Protein AF-A0A818W6X9-F1 (afdb_monomer_lite)

Structure (mmCIF, N/CA/C/O backbone):
data_AF-A0A818W6X9-F1
#
_entry.id   AF-A0A818W6X9-F1
#
loop_
_atom_site.group_PDB
_atom_site.id
_atom_site.type_symbol
_atom_site.label_atom_id
_atom_site.label_alt_id
_atom_site.label_comp_id
_atom_site.label_asym_id
_atom_site.label_entity_id
_atom_site.label_seq_id
_atom_site.pdbx_PDB_ins_code
_atom_site.Cartn_x
_atom_site.Cartn_y
_atom_site.Cartn_z
_atom_site.occupancy
_atom_site.B_iso_or_equiv
_atom_site.auth_seq_id
_atom_site.auth_comp_id
_atom_site.auth_asym_id
_atom_site.auth_atom_id
_atom_site.pdbx_PDB_model_num
ATOM 1 N N . MET A 1 1 ? -17.901 1.855 46.482 1.00 39.12 1 MET A N 1
ATOM 2 C CA . MET A 1 1 ? -17.632 0.401 46.384 1.00 39.12 1 MET A CA 1
ATOM 3 C C . MET A 1 1 ? -18.859 -0.483 46.057 1.00 39.12 1 MET A C 1
ATOM 5 O O . MET A 1 1 ? -18.809 -1.660 46.342 1.00 39.12 1 MET A O 1
ATOM 9 N N . LYS A 1 2 ? -19.968 0.002 45.449 1.00 48.69 2 LYS A N 1
ATOM 10 C CA . LYS A 1 2 ? -21.153 -0.858 45.137 1.00 48.69 2 LYS A CA 1
ATOM 11 C C . LYS A 1 2 ? -21.588 -0.908 43.660 1.00 48.69 2 LYS A C 1
ATOM 13 O O . LYS A 1 2 ? -22.408 -1.749 43.299 1.00 48.69 2 LYS A O 1
ATOM 18 N N . SER A 1 3 ? -21.074 -0.014 42.812 1.00 54.41 3 SER A N 1
ATOM 19 C CA . SER A 1 3 ? -21.398 0.033 41.374 1.00 54.41 3 SER A CA 1
ATOM 20 C C . SER A 1 3 ? -20.314 -0.594 40.495 1.00 54.41 3 SER A C 1
ATOM 22 O O . SER A 1 3 ? -20.615 -1.023 39.389 1.00 54.41 3 SER A O 1
ATOM 24 N N . TYR A 1 4 ? -19.071 -0.637 40.978 1.00 57.41 4 TYR A N 1
ATOM 25 C CA . TYR A 1 4 ? -17.902 -1.005 40.182 1.00 57.41 4 TYR A CA 1
ATOM 26 C C . TYR A 1 4 ? -17.749 -2.526 40.044 1.00 57.41 4 TYR A C 1
ATOM 28 O O . TYR A 1 4 ? -17.703 -3.035 38.931 1.00 57.41 4 TYR A O 1
ATOM 36 N N . ASP A 1 5 ? -17.903 -3.258 41.151 1.00 62.09 5 ASP A N 1
ATOM 37 C CA . ASP A 1 5 ? -17.936 -4.728 41.165 1.00 62.09 5 ASP A CA 1
ATOM 38 C C . ASP A 1 5 ? -19.044 -5.301 40.262 1.00 62.09 5 ASP A C 1
ATOM 40 O O . ASP A 1 5 ? -18.932 -6.402 39.722 1.00 62.09 5 ASP A O 1
ATOM 44 N N . LYS A 1 6 ? -20.132 -4.540 40.065 1.00 74.25 6 LYS A N 1
ATOM 45 C CA . LYS A 1 6 ? -21.217 -4.912 39.148 1.00 74.25 6 LYS A CA 1
ATOM 46 C C . LYS A 1 6 ? -20.807 -4.784 37.683 1.00 74.25 6 LYS A C 1
ATOM 48 O O . LYS A 1 6 ? -21.249 -5.603 36.886 1.00 74.25 6 LYS A O 1
ATOM 53 N N . VAL A 1 7 ? -19.980 -3.795 37.336 1.00 76.81 7 VAL A N 1
ATOM 54 C CA . VAL A 1 7 ? -19.421 -3.647 35.984 1.00 76.81 7 VAL A CA 1
ATOM 55 C C . VAL A 1 7 ? -18.454 -4.788 35.711 1.00 76.81 7 VAL A C 1
ATOM 57 O O . VAL A 1 7 ? -18.577 -5.433 34.680 1.00 76.81 7 VAL A O 1
ATOM 60 N N . ASP A 1 8 ? -17.560 -5.109 36.644 1.00 77.19 8 ASP A N 1
ATOM 61 C CA . ASP A 1 8 ? -16.602 -6.205 36.460 1.00 77.19 8 ASP A CA 1
ATOM 62 C C . ASP A 1 8 ? -17.308 -7.565 36.346 1.00 77.19 8 ASP A C 1
ATOM 64 O O . ASP A 1 8 ? -16.989 -8.373 35.471 1.00 77.19 8 ASP A O 1
ATOM 68 N N . SER A 1 9 ? -18.336 -7.789 37.171 1.00 80.19 9 SER A N 1
ATOM 69 C CA . SER A 1 9 ? -19.204 -8.965 37.070 1.00 80.19 9 SER A CA 1
ATOM 70 C C . SER A 1 9 ? -19.953 -9.010 35.732 1.00 80.19 9 SER A C 1
ATOM 72 O O . SER A 1 9 ? -19.981 -10.057 35.086 1.00 80.19 9 SER A O 1
ATOM 74 N N . PHE A 1 10 ? -20.495 -7.877 35.270 1.00 81.12 10 PHE A N 1
ATOM 75 C CA . PHE A 1 10 ? -21.143 -7.767 33.961 1.00 81.12 10 PHE A CA 1
ATOM 76 C C . PHE A 1 10 ? -20.173 -8.077 32.818 1.00 81.12 10 PHE A C 1
ATOM 78 O O . PHE A 1 10 ? -20.484 -8.923 31.985 1.00 81.12 10 PHE A O 1
ATOM 85 N N . LEU A 1 11 ? -18.991 -7.453 32.799 1.00 80.44 11 LEU A N 1
ATOM 86 C CA . LEU A 1 11 ? -17.965 -7.682 31.782 1.00 80.44 11 LEU A CA 1
ATOM 87 C C . LEU A 1 11 ? -17.589 -9.162 31.730 1.00 80.44 11 LEU A C 1
ATOM 89 O O . LEU A 1 11 ? -17.567 -9.750 30.655 1.00 80.44 11 LEU A O 1
ATOM 93 N N . LYS A 1 12 ? -17.368 -9.794 32.888 1.00 80.62 12 LYS A N 1
ATOM 94 C CA . LYS A 1 12 ? -17.033 -11.220 32.963 1.00 80.62 12 LYS A CA 1
ATOM 95 C C . LYS A 1 12 ? -18.163 -12.107 32.433 1.00 80.62 12 LYS A C 1
ATOM 97 O O . LYS A 1 12 ? -17.916 -12.982 31.608 1.00 80.62 12 LYS A O 1
ATOM 102 N N . GLN A 1 13 ? -19.398 -11.883 32.882 1.00 79.56 13 GLN A N 1
ATOM 103 C CA . GLN A 1 13 ? -20.557 -12.676 32.456 1.00 79.56 13 GLN A CA 1
ATOM 104 C C . GLN A 1 13 ? -20.852 -12.510 30.965 1.00 79.56 13 GLN A C 1
ATOM 106 O O . GLN A 1 13 ? -21.152 -13.489 30.282 1.00 79.56 13 GLN A O 1
ATOM 111 N N . PHE A 1 14 ? -20.752 -11.284 30.455 1.00 77.38 14 PHE A N 1
ATOM 112 C CA . PHE A 1 14 ? -20.998 -10.988 29.053 1.00 77.38 14 PHE A CA 1
ATOM 113 C C . PHE A 1 14 ? -19.894 -11.571 28.169 1.00 77.38 14 PHE A C 1
ATOM 115 O O . PHE A 1 14 ? -20.207 -12.235 27.185 1.00 77.38 14 PHE A O 1
ATOM 122 N N . SER A 1 15 ? -18.621 -11.428 28.550 1.00 73.94 15 SER A N 1
ATOM 123 C CA . SER A 1 15 ? -17.503 -12.055 27.836 1.00 73.94 15 SER A CA 1
ATOM 124 C C . SER A 1 15 ? -17.668 -13.572 27.737 1.00 73.94 15 SER A C 1
ATOM 126 O O . SER A 1 15 ? -17.552 -14.114 26.645 1.00 73.94 15 SER A O 1
ATOM 128 N N . ILE A 1 16 ? -18.048 -14.259 28.821 1.00 75.50 16 ILE A N 1
ATOM 129 C CA . ILE A 1 16 ? -18.355 -15.703 28.790 1.00 75.50 16 ILE A CA 1
ATOM 130 C C . ILE A 1 16 ? -19.529 -15.996 27.839 1.00 75.50 16 ILE A C 1
ATOM 132 O O . ILE A 1 16 ? -19.488 -16.918 27.024 1.00 75.50 16 ILE A O 1
ATOM 136 N N . ALA A 1 17 ? -20.599 -15.203 27.908 1.00 69.69 17 ALA A N 1
ATOM 137 C CA . ALA A 1 17 ? -21.793 -15.426 27.096 1.00 69.69 17 ALA A CA 1
ATOM 138 C C . ALA A 1 17 ? -21.578 -15.178 25.592 1.00 69.69 17 ALA A C 1
ATOM 140 O O . ALA A 1 17 ? -22.279 -15.785 24.777 1.00 69.69 17 ALA A O 1
ATOM 141 N N . VAL A 1 18 ? -20.653 -14.288 25.230 1.00 67.88 18 VAL A N 1
ATOM 142 C CA . VAL A 1 18 ? -20.421 -13.845 23.849 1.00 67.88 18 VAL A CA 1
ATOM 143 C C . VAL A 1 18 ? -19.200 -14.510 23.224 1.00 67.88 18 VAL A C 1
ATOM 145 O O . VAL A 1 18 ? -19.311 -15.029 22.115 1.00 67.88 18 VAL A O 1
ATOM 148 N N . LEU A 1 19 ? -18.071 -14.551 23.933 1.00 63.97 19 LEU A N 1
ATOM 149 C CA . LEU A 1 19 ? -16.805 -15.077 23.419 1.00 63.97 19 LEU A CA 1
ATOM 150 C C . LEU A 1 19 ? -16.720 -16.605 23.555 1.00 63.97 19 LEU A C 1
ATOM 152 O O . LEU A 1 19 ? -16.373 -17.278 22.590 1.00 63.97 19 LEU A O 1
ATOM 156 N N . GLU A 1 20 ? -17.099 -17.179 24.704 1.00 60.84 20 GLU A N 1
ATOM 157 C CA . GLU A 1 20 ? -16.930 -18.627 24.949 1.00 60.84 20 GLU A CA 1
ATOM 158 C C . GLU A 1 20 ? -18.062 -19.484 24.364 1.00 60.84 20 GLU A C 1
ATOM 160 O O . GLU A 1 20 ? -17.859 -20.651 24.043 1.00 60.84 20 GLU A O 1
ATOM 165 N N . ARG A 1 21 ? -19.267 -18.923 24.188 1.00 56.12 21 ARG A N 1
ATOM 166 C CA . ARG A 1 21 ? -20.426 -19.649 23.625 1.00 56.12 21 ARG A CA 1
ATOM 167 C C . ARG A 1 21 ? -20.610 -19.468 22.116 1.00 56.12 21 ARG A C 1
ATOM 169 O O . ARG A 1 21 ? -21.668 -19.819 21.595 1.00 56.12 21 ARG A O 1
ATOM 176 N N . SER A 1 22 ? -19.623 -18.882 21.431 1.00 53.12 22 SER A N 1
ATOM 177 C CA . SER A 1 22 ? -19.605 -18.673 19.972 1.00 53.12 22 SER A CA 1
ATOM 178 C C . SER A 1 22 ? -20.873 -18.010 19.411 1.00 53.12 22 SER A C 1
ATOM 180 O O . SER A 1 22 ? -21.261 -18.254 18.265 1.00 53.12 22 SER A O 1
ATOM 182 N N . ARG A 1 23 ? -21.554 -17.170 20.204 1.00 59.81 23 ARG A N 1
ATOM 183 C CA . ARG A 1 23 ? -22.729 -16.435 19.727 1.00 59.81 23 ARG A CA 1
ATOM 184 C C . ARG A 1 23 ? -22.252 -15.333 18.794 1.00 59.81 23 ARG A C 1
ATOM 186 O O . ARG A 1 23 ? -21.770 -14.295 19.238 1.00 59.81 23 ARG A O 1
ATOM 193 N N . ARG A 1 24 ? -22.401 -15.561 17.490 1.00 64.00 24 ARG A N 1
ATOM 194 C CA . ARG A 1 24 ? -22.111 -14.548 16.475 1.00 64.00 24 ARG A CA 1
ATOM 195 C C . ARG A 1 24 ? -23.101 -13.396 16.631 1.00 64.00 24 ARG A C 1
ATOM 197 O O . ARG A 1 24 ? -24.304 -13.571 16.447 1.00 64.00 24 ARG A O 1
ATOM 204 N N . PHE A 1 25 ? -22.600 -12.218 16.993 1.00 74.12 25 PHE A N 1
ATOM 205 C CA . PHE A 1 25 ? -23.380 -10.990 16.874 1.00 74.12 25 PHE A CA 1
ATOM 206 C C . PHE A 1 25 ? -23.455 -10.629 15.404 1.00 74.12 25 PHE A C 1
ATOM 208 O O . PHE A 1 25 ? -22.412 -10.445 14.787 1.00 74.12 25 PHE A O 1
ATOM 215 N N . SER A 1 26 ? -24.662 -10.516 14.856 1.00 81.44 26 SER A N 1
ATOM 216 C CA . SER A 1 26 ? -24.847 -9.956 13.522 1.00 81.44 26 SER A CA 1
ATOM 217 C C . SER A 1 26 ? -24.572 -8.451 13.530 1.00 81.44 26 SER A C 1
ATOM 219 O O . SER A 1 26 ? -24.674 -7.780 14.564 1.00 81.44 26 SER A O 1
ATOM 221 N N . ASN A 1 27 ? -24.278 -7.909 12.350 1.00 84.12 27 ASN A N 1
ATOM 222 C CA . ASN A 1 27 ? -24.231 -6.467 12.121 1.00 84.12 27 ASN A CA 1
ATOM 223 C C . ASN A 1 27 ? -25.523 -5.765 12.599 1.00 84.12 27 ASN A C 1
ATOM 225 O O . ASN A 1 27 ? -25.462 -4.702 13.212 1.00 84.12 27 ASN A O 1
ATOM 229 N N . GLU A 1 28 ? -26.687 -6.390 12.393 1.00 84.25 28 GLU A N 1
ATOM 230 C CA . GLU A 1 28 ? -27.994 -5.879 12.832 1.00 84.25 28 GLU A CA 1
ATOM 231 C C . GLU A 1 28 ? -28.084 -5.736 14.354 1.00 84.25 28 GLU A C 1
ATOM 233 O O . GLU A 1 28 ? -28.557 -4.712 14.844 1.00 84.25 28 GLU A O 1
ATOM 238 N N . ASN A 1 29 ? -27.578 -6.717 15.110 1.00 85.06 29 ASN A N 1
ATOM 239 C CA . ASN A 1 29 ? -27.574 -6.665 16.573 1.00 85.06 29 ASN A CA 1
ATOM 240 C C . ASN A 1 29 ? -26.701 -5.515 17.088 1.00 85.06 29 ASN A C 1
ATOM 242 O O . ASN A 1 29 ? -27.095 -4.805 18.014 1.00 85.06 29 ASN A O 1
ATOM 246 N N . LEU A 1 30 ? -25.528 -5.311 16.479 1.00 85.81 30 LEU A N 1
ATOM 247 C CA . LEU A 1 30 ? -24.639 -4.201 16.828 1.00 85.81 30 LEU A CA 1
ATOM 248 C C . LEU A 1 30 ? -25.255 -2.851 16.458 1.00 85.81 30 LEU A C 1
ATOM 250 O O . LEU A 1 30 ? -25.247 -1.922 17.264 1.00 85.81 30 LEU A O 1
ATOM 254 N N . ASN A 1 31 ? -25.858 -2.746 15.276 1.00 86.06 31 ASN A N 1
ATOM 255 C CA . ASN A 1 31 ? -26.578 -1.545 14.876 1.00 86.06 31 ASN A CA 1
ATOM 256 C C . ASN A 1 31 ? -27.738 -1.237 15.825 1.00 86.06 31 ASN A C 1
ATOM 258 O O . ASN A 1 31 ? -27.877 -0.096 16.262 1.00 86.06 31 ASN A O 1
ATOM 262 N N . LEU A 1 32 ? -28.530 -2.240 16.208 1.00 87.81 32 LEU A N 1
ATOM 263 C CA . LEU A 1 32 ? -29.614 -2.076 17.172 1.00 87.81 32 LEU A CA 1
ATOM 264 C C . LEU A 1 32 ? -29.095 -1.630 18.544 1.00 87.81 32 LEU A C 1
ATOM 266 O O . LEU A 1 32 ? -29.716 -0.772 19.17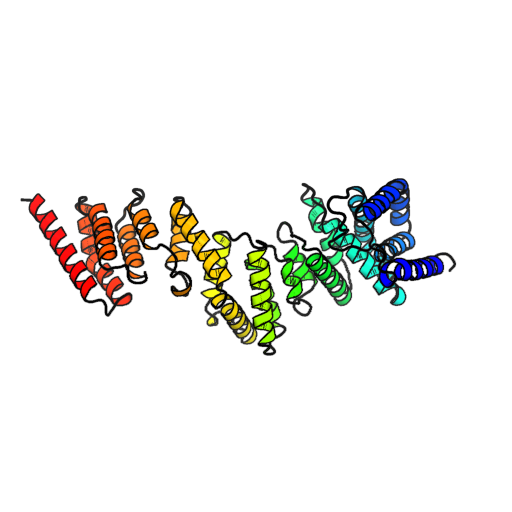6 1.00 87.81 32 LEU A O 1
ATOM 270 N N . PHE A 1 33 ? -27.956 -2.164 18.991 1.00 88.31 33 PHE A N 1
ATOM 271 C CA . PHE A 1 33 ? -27.294 -1.724 20.217 1.00 88.31 33 PHE A CA 1
ATOM 272 C C . PHE A 1 33 ? -26.986 -0.220 20.167 1.00 88.31 33 PHE A C 1
ATOM 274 O O . PHE A 1 33 ? -27.487 0.528 21.007 1.00 88.31 33 PHE A O 1
ATOM 281 N N . PHE A 1 34 ? -26.273 0.256 19.141 1.00 89.56 34 PHE A N 1
ATOM 282 C CA . PHE A 1 34 ? -25.932 1.680 19.033 1.00 89.56 34 PHE A CA 1
ATOM 283 C C . PHE A 1 34 ? -27.158 2.577 18.803 1.00 89.56 34 PHE A C 1
ATOM 285 O O . PHE A 1 34 ? -27.254 3.655 19.388 1.00 89.56 34 PHE A O 1
ATOM 292 N N . GLN A 1 35 ? -28.151 2.127 18.032 1.00 88.94 35 GLN A N 1
ATOM 293 C CA . GLN A 1 35 ? -29.426 2.844 17.888 1.00 88.94 35 GLN A CA 1
ATOM 294 C C . GLN A 1 35 ? -30.184 2.939 19.217 1.00 88.94 35 GLN A C 1
ATOM 296 O O . GLN A 1 35 ? -30.843 3.940 19.495 1.00 88.94 35 GLN A O 1
ATOM 301 N N . THR A 1 36 ? -30.073 1.928 20.076 1.00 88.25 36 THR A N 1
ATOM 302 C CA . THR A 1 36 ? -30.649 1.976 21.422 1.00 88.25 36 THR A CA 1
ATOM 303 C C . THR A 1 36 ? -29.887 2.962 22.303 1.00 88.25 36 THR A C 1
ATOM 305 O O . THR A 1 36 ? -30.520 3.772 22.983 1.00 88.25 36 THR A O 1
ATOM 308 N N . CYS A 1 37 ? -28.551 2.973 22.236 1.00 87.81 37 CYS A N 1
ATOM 309 C CA . CYS A 1 37 ? -27.722 3.965 22.923 1.00 87.81 37 CYS A CA 1
ATOM 310 C C . CYS A 1 37 ? -28.088 5.402 22.524 1.00 87.81 37 CYS A C 1
ATOM 312 O O . CYS A 1 37 ? -28.047 6.283 23.382 1.00 87.81 37 CYS A O 1
ATOM 314 N N . ARG A 1 38 ? -28.526 5.635 21.276 1.00 87.81 38 ARG A N 1
ATOM 315 C CA . ARG A 1 38 ? -28.945 6.956 20.769 1.00 87.81 38 ARG A CA 1
ATOM 316 C C . ARG A 1 38 ? -29.992 7.646 21.632 1.00 87.81 38 ARG A C 1
ATOM 318 O O . ARG A 1 38 ? -29.922 8.857 21.824 1.00 87.81 38 ARG A O 1
ATOM 325 N N . LYS A 1 39 ? -30.915 6.879 22.219 1.00 89.19 39 LYS A N 1
ATOM 326 C CA . LYS A 1 39 ? -31.942 7.400 23.139 1.00 89.19 39 LYS A CA 1
ATOM 327 C C . LYS A 1 39 ? -31.343 8.055 24.388 1.00 89.19 39 LYS A C 1
ATOM 329 O O . LYS A 1 39 ? -32.002 8.867 25.026 1.00 89.19 39 LYS A O 1
ATOM 334 N N . TYR A 1 40 ? -30.100 7.713 24.719 1.00 87.94 40 TYR A N 1
ATOM 335 C CA . TYR A 1 40 ? -29.399 8.146 25.919 1.00 87.94 40 TYR A CA 1
ATOM 336 C C . TYR A 1 40 ? -28.226 9.087 25.629 1.00 87.94 40 TYR A C 1
ATOM 338 O O . TYR A 1 40 ? -27.523 9.441 26.568 1.00 87.94 40 TYR A O 1
ATOM 346 N N . TYR A 1 41 ? -27.993 9.523 24.384 1.00 88.56 41 TYR A N 1
ATOM 347 C CA . TYR A 1 41 ? -26.802 10.316 24.036 1.00 88.56 41 TYR A CA 1
ATOM 348 C C . TYR A 1 41 ? -26.663 11.606 24.837 1.00 88.56 41 TYR A C 1
ATOM 350 O O . TYR A 1 41 ? -25.592 11.838 25.383 1.00 88.56 41 TYR A O 1
ATOM 358 N N . ASN A 1 42 ? -27.738 12.377 25.015 1.00 87.38 42 ASN A N 1
ATOM 359 C CA . ASN A 1 42 ? -27.688 13.593 25.836 1.00 87.38 42 ASN A CA 1
ATOM 360 C C . ASN A 1 42 ? -27.283 13.282 27.286 1.00 87.38 42 ASN A C 1
ATOM 362 O O . ASN A 1 42 ? -26.478 13.991 27.884 1.00 87.38 42 ASN A O 1
ATOM 366 N N . THR A 1 43 ? -27.818 12.196 27.851 1.00 88.19 43 THR A N 1
ATOM 367 C CA . THR A 1 43 ? -27.473 11.752 29.206 1.00 88.19 43 THR A CA 1
ATOM 368 C C . THR A 1 43 ? -26.034 11.254 29.278 1.00 88.19 43 THR A C 1
ATOM 370 O O . THR A 1 43 ? -25.326 11.601 30.219 1.00 88.19 43 THR A O 1
ATOM 373 N N . ILE A 1 44 ? -25.595 10.467 28.292 1.00 86.12 44 ILE A N 1
ATOM 374 C CA . ILE A 1 44 ? -24.225 9.960 28.188 1.00 86.12 44 ILE A CA 1
ATOM 375 C C . ILE A 1 44 ? -23.262 11.138 28.117 1.00 86.12 44 ILE A C 1
ATOM 377 O O . ILE A 1 44 ? -22.388 11.230 28.969 1.00 86.12 44 ILE A O 1
ATOM 381 N N . GLU A 1 45 ? -23.468 12.067 27.183 1.00 87.69 45 GLU A N 1
ATOM 382 C CA . GLU A 1 45 ? -22.623 13.244 26.979 1.00 87.69 45 GLU A CA 1
ATOM 383 C C . GLU A 1 45 ? -22.509 14.090 28.253 1.00 87.69 45 GLU A C 1
ATOM 385 O O . GLU A 1 45 ? -21.404 14.410 28.688 1.00 87.69 45 GLU A O 1
ATOM 390 N N . GLN A 1 46 ? -23.631 14.402 28.910 1.00 89.69 46 GLN A N 1
ATOM 391 C CA . GLN A 1 46 ? -23.615 15.139 30.177 1.00 89.69 46 GLN A CA 1
ATOM 392 C C . GLN A 1 46 ? -22.859 14.381 31.275 1.00 89.69 46 GLN A C 1
ATOM 394 O O . GLN A 1 46 ? -22.066 14.979 32.003 1.00 89.69 46 GLN A O 1
ATOM 399 N N . LYS A 1 47 ? -23.074 13.064 31.393 1.00 87.88 47 LYS A N 1
ATOM 400 C CA . LYS A 1 47 ? -22.440 12.246 32.432 1.00 87.88 47 LYS A CA 1
ATOM 401 C C . LYS A 1 47 ? -20.944 12.083 32.213 1.00 87.88 47 LYS A C 1
ATOM 403 O O . LYS A 1 47 ? -20.200 12.297 33.163 1.00 87.88 47 LYS A O 1
ATOM 408 N N . VAL A 1 48 ? -20.480 11.789 30.999 1.00 87.00 48 VAL A N 1
ATOM 409 C CA . VAL A 1 48 ? -19.036 11.656 30.729 1.00 87.00 48 VAL A CA 1
ATOM 410 C C . VAL A 1 48 ? -18.301 12.997 30.877 1.00 87.00 48 VAL A C 1
ATOM 412 O O . VAL A 1 48 ? -17.160 13.044 31.350 1.00 87.00 48 VAL A O 1
ATOM 415 N N . LYS A 1 49 ? -18.971 14.122 30.580 1.00 87.44 49 LYS A N 1
ATOM 416 C CA . LYS A 1 49 ? -18.434 15.471 30.830 1.00 87.44 49 LYS A CA 1
ATOM 417 C C . LYS A 1 49 ? -18.338 15.826 32.310 1.00 87.44 49 LYS A C 1
ATOM 419 O O . LYS A 1 49 ? -17.471 16.614 32.673 1.00 87.44 49 LYS A O 1
ATOM 424 N N . GLN A 1 50 ? -19.158 15.248 33.178 1.00 87.25 50 GLN A N 1
ATOM 425 C CA . GLN A 1 50 ? -19.155 15.565 34.612 1.00 87.25 50 GLN A CA 1
ATOM 426 C C . GLN A 1 50 ? -18.374 14.550 35.454 1.00 87.25 50 GLN A C 1
ATOM 428 O O . GLN A 1 50 ? -17.798 14.923 36.470 1.00 87.25 50 GLN A O 1
ATOM 433 N N . ASP A 1 51 ? -18.316 13.288 35.026 1.00 88.75 51 ASP A N 1
ATOM 434 C CA . ASP A 1 51 ? -17.811 12.174 35.826 1.00 88.75 51 ASP A CA 1
ATOM 435 C C . ASP A 1 51 ? -16.784 11.333 35.047 1.00 88.75 51 ASP A C 1
ATOM 437 O O . ASP A 1 51 ? -17.106 10.647 34.072 1.00 88.75 51 ASP A O 1
ATOM 441 N N . LEU A 1 52 ? -15.527 11.371 35.506 1.00 88.25 52 LEU A N 1
ATOM 442 C CA . LEU A 1 52 ? -14.430 10.565 34.959 1.00 88.25 52 LEU A CA 1
ATOM 443 C C . LEU A 1 52 ? -14.692 9.062 35.108 1.00 88.25 52 LEU A C 1
ATOM 445 O O . LEU A 1 52 ? -14.328 8.285 34.227 1.00 88.25 52 LEU A O 1
ATOM 449 N N . LEU A 1 53 ? -15.352 8.638 36.189 1.00 88.38 53 LEU A N 1
ATOM 450 C CA . LEU A 1 53 ? -15.666 7.233 36.425 1.00 88.38 53 LEU A CA 1
ATOM 451 C C . LEU A 1 53 ? -16.683 6.721 35.403 1.00 88.38 53 LEU A C 1
ATOM 453 O O . LEU A 1 53 ? -16.563 5.588 34.932 1.00 88.38 53 LEU A O 1
ATOM 457 N N . ALA A 1 54 ? -17.657 7.557 35.033 1.00 88.69 54 ALA A N 1
ATOM 45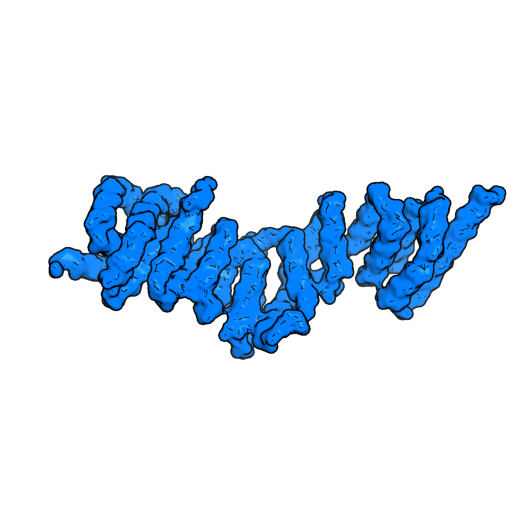8 C CA . ALA A 1 54 ? -18.626 7.240 33.992 1.00 88.69 54 ALA A CA 1
ATOM 459 C C . ALA A 1 54 ? -17.941 7.080 32.628 1.00 88.69 54 ALA A C 1
ATOM 461 O O . ALA A 1 54 ? -18.192 6.092 31.939 1.00 88.69 54 ALA A O 1
ATOM 462 N N . LEU A 1 55 ? -17.029 7.995 32.273 1.00 92.00 55 LEU A N 1
ATOM 463 C CA . LEU A 1 55 ? -16.227 7.895 31.049 1.00 92.00 55 LEU A CA 1
ATOM 464 C C . LEU A 1 55 ? -15.376 6.614 31.034 1.00 92.00 55 LEU A C 1
ATOM 466 O O . LEU A 1 55 ? -15.447 5.844 30.078 1.00 92.00 55 LEU A O 1
ATOM 470 N N . LYS A 1 56 ? -14.640 6.344 32.121 1.00 92.00 56 LYS A N 1
ATOM 471 C CA . LYS A 1 56 ? -13.823 5.132 32.284 1.00 92.00 56 LYS A CA 1
ATOM 472 C C . LYS A 1 56 ? -14.656 3.862 32.124 1.00 92.00 56 LYS A C 1
ATOM 474 O O . LYS A 1 56 ? -14.289 2.963 31.375 1.00 92.00 56 LYS A O 1
ATOM 479 N N . THR A 1 57 ? -15.799 3.804 32.803 1.00 89.56 57 THR A N 1
ATOM 480 C CA . THR A 1 57 ? -16.721 2.662 32.749 1.00 89.56 57 THR A CA 1
ATOM 481 C C . THR A 1 57 ? -17.245 2.444 31.336 1.00 89.56 57 THR A C 1
ATOM 483 O O . THR A 1 57 ? -17.273 1.311 30.863 1.00 89.56 57 THR A O 1
ATOM 486 N N . LEU A 1 58 ? -17.628 3.520 30.646 1.00 90.88 58 LEU A N 1
ATOM 487 C CA . LEU A 1 58 ? -18.171 3.436 29.297 1.00 90.88 58 LEU A CA 1
ATOM 488 C C . LEU A 1 58 ? -17.136 2.902 28.305 1.00 90.88 58 LEU A C 1
ATOM 490 O O . LEU A 1 58 ? -17.465 2.013 27.526 1.00 90.88 58 LEU A O 1
ATOM 494 N N . ILE A 1 59 ? -15.886 3.370 28.391 1.00 94.12 59 ILE A N 1
ATOM 495 C CA . ILE A 1 59 ? -14.777 2.837 27.588 1.00 94.12 59 ILE A CA 1
ATOM 496 C C . ILE A 1 59 ? -14.597 1.345 27.881 1.00 94.12 59 ILE A C 1
ATOM 498 O O . ILE A 1 59 ? -14.640 0.540 26.959 1.00 94.12 59 ILE A O 1
ATOM 502 N N . ARG A 1 60 ? -14.499 0.942 29.154 1.00 92.69 60 ARG A N 1
ATOM 503 C CA . ARG A 1 60 ? -14.318 -0.471 29.540 1.00 92.69 60 ARG A CA 1
ATOM 504 C C . ARG A 1 60 ? -15.452 -1.382 29.056 1.00 92.69 60 ARG A C 1
ATOM 506 O O . ARG A 1 60 ? -15.196 -2.522 28.681 1.00 92.69 60 ARG A O 1
ATOM 513 N N . VAL A 1 61 ? -16.695 -0.897 29.036 1.00 89.62 61 VAL A N 1
ATOM 514 C CA . VAL A 1 61 ? -17.853 -1.641 28.506 1.00 89.62 61 VAL A CA 1
ATOM 515 C C . VAL A 1 61 ? -17.743 -1.880 27.002 1.00 89.62 61 VAL A C 1
ATOM 517 O O . VAL A 1 61 ? -18.207 -2.910 26.523 1.00 89.62 61 VAL A O 1
ATOM 520 N N . MET A 1 62 ? -17.061 -1.018 26.249 1.00 90.62 62 MET A N 1
ATOM 521 C CA . MET A 1 62 ? -16.888 -1.235 24.810 1.00 90.62 62 MET A CA 1
ATOM 522 C C . MET A 1 62 ? -16.062 -2.471 24.465 1.00 90.62 62 MET A C 1
ATOM 524 O O . MET A 1 62 ? -16.245 -3.014 23.379 1.00 90.62 62 MET A O 1
ATOM 528 N N . ARG A 1 63 ? -15.242 -2.985 25.392 1.00 88.31 63 ARG A N 1
ATOM 529 C CA . ARG A 1 63 ? -14.530 -4.261 25.215 1.00 88.31 63 ARG A CA 1
ATOM 530 C C . ARG A 1 63 ? -15.462 -5.399 24.811 1.00 88.31 63 ARG A C 1
ATOM 532 O O . ARG A 1 63 ? -15.069 -6.279 24.056 1.00 88.31 63 ARG A O 1
ATOM 539 N N . VAL A 1 64 ? -16.675 -5.424 25.361 1.00 84.44 64 VAL A N 1
ATOM 540 C CA . VAL A 1 64 ? -17.585 -6.550 25.148 1.00 84.44 64 VAL A CA 1
ATOM 541 C C . VAL A 1 64 ? -18.365 -6.455 23.838 1.00 84.44 64 VAL A C 1
ATOM 543 O O . VAL A 1 64 ? -19.209 -7.305 23.575 1.00 84.44 64 VAL A O 1
ATOM 546 N N . VAL A 1 65 ? -18.105 -5.439 23.014 1.00 83.94 65 VAL A N 1
ATOM 547 C CA . VAL A 1 65 ? -18.712 -5.289 21.691 1.00 83.94 65 VAL A CA 1
ATOM 548 C C . VAL A 1 65 ? -17.862 -6.068 20.681 1.00 83.94 65 VAL A C 1
ATOM 550 O O . VAL A 1 65 ? -16.783 -5.601 20.317 1.00 83.94 65 VAL A O 1
ATOM 553 N N . PRO A 1 66 ? -18.303 -7.254 20.218 1.00 77.69 66 PRO A N 1
ATOM 554 C CA . PRO A 1 66 ? -17.503 -8.058 19.303 1.00 77.69 66 PRO A CA 1
ATOM 555 C C . PRO A 1 66 ? -17.485 -7.394 17.927 1.00 77.69 66 PRO A C 1
ATOM 557 O O . PRO A 1 66 ? -18.525 -7.332 17.278 1.00 77.69 66 PRO A O 1
ATOM 560 N N . ILE A 1 67 ? -16.325 -6.932 17.463 1.00 84.44 67 ILE A N 1
ATOM 561 C CA . ILE A 1 67 ? -16.149 -6.432 16.095 1.00 84.44 67 ILE A CA 1
ATOM 562 C C . ILE A 1 67 ? -15.245 -7.396 15.328 1.00 84.44 67 ILE A C 1
ATOM 564 O O . ILE A 1 67 ? -14.135 -7.695 15.755 1.00 84.44 67 ILE A O 1
ATOM 568 N N . ASN A 1 68 ? -15.736 -7.887 14.194 1.00 86.19 68 ASN A N 1
ATOM 569 C CA . ASN A 1 68 ? -15.018 -8.723 13.238 1.00 86.19 68 ASN A CA 1
ATOM 570 C C . ASN A 1 68 ? -15.503 -8.421 11.805 1.00 86.19 68 ASN A C 1
ATOM 572 O O . ASN A 1 68 ? -16.396 -7.598 11.600 1.00 86.19 68 ASN A O 1
ATOM 576 N N . GLN A 1 69 ? -14.928 -9.090 10.800 1.00 83.75 69 GLN A N 1
ATOM 577 C CA . GLN A 1 69 ? -15.297 -8.868 9.395 1.00 83.75 69 GLN A CA 1
ATOM 578 C C . GLN A 1 69 ? -16.789 -9.131 9.106 1.00 83.75 69 GLN A C 1
ATOM 580 O O . GLN A 1 69 ? -17.363 -8.459 8.254 1.00 83.75 69 GLN A O 1
ATOM 585 N N . GLU A 1 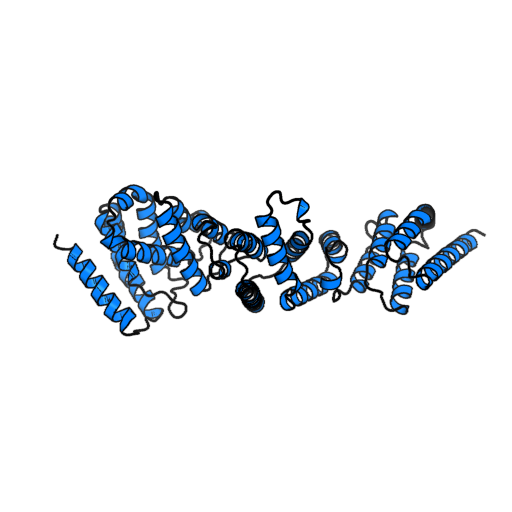70 ? -17.422 -10.090 9.792 1.00 82.12 70 GLU A N 1
ATOM 586 C CA . GLU A 1 70 ? -18.812 -10.500 9.534 1.00 82.12 70 GLU A CA 1
ATOM 587 C C . GLU A 1 70 ? -19.836 -9.503 10.091 1.00 82.12 70 GLU A C 1
ATOM 589 O O . GLU A 1 70 ? -20.949 -9.396 9.574 1.00 82.12 70 GLU A O 1
ATOM 594 N N . ASN A 1 71 ? -19.486 -8.789 11.161 1.00 83.25 71 ASN A N 1
ATOM 595 C CA . ASN A 1 71 ? -20.429 -7.944 11.885 1.00 83.25 71 ASN A CA 1
ATOM 596 C C . ASN A 1 71 ? -20.042 -6.469 11.946 1.00 83.25 71 ASN A C 1
ATOM 598 O O . ASN A 1 71 ? -20.809 -5.670 12.485 1.00 83.25 71 ASN A O 1
ATOM 602 N N . MET A 1 72 ? -18.908 -6.099 11.349 1.00 81.19 72 MET A N 1
ATOM 603 C CA . MET A 1 72 ? -18.437 -4.726 11.279 1.00 81.19 72 MET A CA 1
ATOM 604 C C . MET A 1 72 ? -19.559 -3.763 10.878 1.00 81.19 72 MET A C 1
ATOM 606 O O . MET A 1 72 ? -20.160 -3.867 9.808 1.00 81.19 72 MET A O 1
ATOM 610 N N . ILE A 1 73 ? -19.799 -2.775 11.729 1.00 76.38 73 ILE A N 1
ATOM 611 C CA . ILE A 1 73 ? -20.812 -1.721 11.587 1.00 76.38 73 ILE A CA 1
ATOM 612 C C . ILE A 1 73 ? -20.319 -0.566 10.708 1.00 76.38 73 ILE A C 1
ATOM 614 O O . ILE A 1 73 ? -20.249 0.594 11.120 1.00 76.38 73 ILE A O 1
ATOM 618 N N . VAL A 1 74 ? -19.987 -0.890 9.459 1.00 70.94 74 VAL A N 1
ATOM 619 C CA . VAL A 1 74 ? -19.604 0.104 8.452 1.00 70.94 74 VAL A CA 1
ATOM 620 C C . VAL A 1 74 ? -20.762 1.088 8.247 1.00 70.94 74 VAL A C 1
ATOM 622 O O . VAL A 1 74 ? -21.895 0.675 8.009 1.00 70.94 74 VAL A O 1
ATOM 625 N N . ARG A 1 75 ? -20.478 2.395 8.323 1.00 73.62 75 ARG A N 1
ATOM 626 C CA . ARG A 1 75 ? -21.451 3.492 8.123 1.00 73.62 75 ARG A CA 1
ATOM 627 C C . ARG A 1 75 ? -22.604 3.559 9.141 1.00 73.62 75 ARG A C 1
ATOM 629 O O . ARG A 1 75 ? -23.630 4.178 8.862 1.00 73.62 75 ARG A O 1
ATOM 636 N N . SER A 1 76 ? -22.438 3.018 10.344 1.00 85.69 76 SER A N 1
ATOM 637 C CA . SER A 1 76 ? -23.404 3.254 11.423 1.00 85.69 76 SER A CA 1
ATOM 638 C C . SER A 1 76 ? -23.230 4.650 12.037 1.00 85.69 76 SER A C 1
ATOM 640 O O . SER A 1 76 ? -22.376 4.848 12.900 1.00 85.69 76 SER A O 1
ATOM 642 N N . GLU A 1 77 ? -24.062 5.618 11.629 1.00 86.38 77 GLU A N 1
ATOM 643 C CA . GLU A 1 77 ? -24.080 6.977 12.211 1.00 86.38 77 GLU A CA 1
ATOM 644 C C . GLU A 1 77 ? -24.186 6.945 13.736 1.00 86.38 77 GLU A C 1
ATOM 646 O O . GLU A 1 77 ? -23.494 7.682 14.434 1.00 86.38 77 GLU A O 1
ATOM 651 N N . ALA A 1 78 ? -25.043 6.065 14.261 1.00 88.75 78 ALA A N 1
ATOM 652 C CA . ALA A 1 78 ? -25.237 5.929 15.694 1.00 88.75 78 ALA A CA 1
ATOM 653 C C . ALA A 1 78 ? -23.932 5.507 16.379 1.00 88.75 78 ALA A C 1
ATOM 655 O O . ALA A 1 78 ? -23.520 6.161 17.337 1.00 88.75 78 ALA A O 1
ATOM 656 N N . ALA A 1 79 ? -23.261 4.467 15.879 1.00 89.94 79 ALA A N 1
ATOM 657 C CA . ALA A 1 79 ? -22.027 3.979 16.483 1.00 89.94 79 ALA A CA 1
ATOM 658 C C . ALA A 1 79 ? -20.907 5.017 16.446 1.00 89.94 79 ALA A C 1
ATOM 660 O O . ALA A 1 79 ? -20.192 5.205 17.428 1.00 89.94 79 ALA A O 1
ATOM 661 N N . VAL A 1 80 ? -20.793 5.736 15.335 1.00 88.69 80 VAL A N 1
ATOM 662 C CA . VAL A 1 80 ? -19.778 6.773 15.179 1.00 88.69 80 VAL A CA 1
ATOM 663 C C . VAL A 1 80 ? -20.058 7.971 16.061 1.00 88.69 80 VAL A C 1
ATOM 665 O O . VAL A 1 80 ? -19.133 8.492 16.680 1.00 88.69 80 VAL A O 1
ATOM 668 N N . PHE A 1 81 ? -21.310 8.407 16.158 1.00 88.38 81 PHE A N 1
ATOM 669 C CA . PHE A 1 81 ? -21.667 9.506 17.046 1.00 88.38 81 PHE A CA 1
ATOM 670 C C . PHE A 1 81 ? -21.399 9.137 18.508 1.00 88.38 81 PHE A C 1
ATOM 672 O O . PHE A 1 81 ? -20.825 9.932 19.249 1.00 88.38 81 PHE A O 1
ATOM 679 N N . PHE A 1 82 ? -21.726 7.902 18.902 1.00 91.38 82 PHE A N 1
ATOM 680 C CA . PHE A 1 82 ? -21.369 7.375 20.216 1.00 91.38 82 PHE A CA 1
ATOM 681 C C . PHE A 1 82 ? -19.851 7.410 20.435 1.00 91.38 82 PHE A C 1
ATOM 683 O O . PHE A 1 82 ? -19.394 7.982 21.424 1.00 91.38 82 PHE A O 1
ATOM 690 N N . ALA A 1 83 ? -19.068 6.865 19.498 1.00 91.31 83 ALA A N 1
ATOM 691 C CA . ALA A 1 83 ? -17.613 6.871 19.592 1.00 91.31 83 ALA A CA 1
ATOM 692 C C . ALA A 1 83 ? -17.053 8.299 19.673 1.00 91.31 83 ALA A C 1
ATOM 694 O O . ALA A 1 83 ? -16.166 8.558 20.476 1.00 91.31 83 ALA A O 1
ATOM 695 N N . SER A 1 84 ? -17.623 9.240 18.919 1.00 89.12 84 SER A N 1
ATOM 696 C CA . SER A 1 84 ? -17.202 10.645 18.903 1.00 89.12 84 SER A CA 1
ATOM 697 C C . SER A 1 84 ? -17.461 11.337 20.243 1.00 89.12 84 SER A C 1
ATOM 699 O O . SER A 1 84 ? -16.575 12.021 20.742 1.00 89.12 84 SER A O 1
ATOM 701 N N . ILE A 1 85 ? -18.619 11.115 20.884 1.00 89.31 85 ILE A N 1
ATOM 702 C CA . ILE A 1 85 ? -18.886 11.646 22.236 1.00 89.31 85 ILE A CA 1
ATOM 703 C C . ILE A 1 85 ? -17.811 11.169 23.218 1.00 89.31 85 ILE A C 1
ATOM 705 O O . ILE A 1 85 ? -17.266 11.964 23.991 1.00 89.31 85 ILE A O 1
ATOM 709 N N . VAL A 1 86 ? -17.513 9.867 23.196 1.00 92.00 86 VAL A N 1
ATOM 710 C CA . VAL A 1 86 ? -16.574 9.250 24.137 1.00 92.00 86 VAL A CA 1
ATOM 711 C C . VAL A 1 86 ? -15.143 9.711 23.871 1.00 92.00 86 VAL A C 1
ATOM 713 O O . VAL A 1 86 ? -14.483 10.169 24.801 1.00 92.00 86 VAL A O 1
ATOM 716 N N . LEU A 1 87 ? -14.677 9.642 22.620 1.00 91.69 87 LEU A N 1
ATOM 717 C CA . LEU A 1 87 ? -13.309 9.999 22.234 1.00 91.69 87 LEU A CA 1
ATOM 718 C C . LEU A 1 87 ? -13.033 11.495 22.407 1.00 91.69 87 LEU A C 1
ATOM 720 O O . LEU A 1 87 ? -11.993 11.850 22.954 1.00 91.69 87 LEU A O 1
ATOM 724 N N . LYS A 1 88 ? -13.977 12.377 22.055 1.00 89.56 88 LYS A N 1
ATOM 725 C CA . LYS A 1 88 ? -13.828 13.817 22.296 1.00 89.56 88 LYS A CA 1
ATOM 726 C C . LYS A 1 88 ? -13.687 14.114 23.786 1.00 89.56 88 LYS A C 1
ATOM 728 O O . LYS A 1 88 ? -12.727 14.754 24.203 1.00 89.56 88 LYS A O 1
ATOM 733 N N . THR A 1 89 ? -14.583 13.575 24.612 1.00 90.19 89 THR A N 1
ATOM 734 C CA . THR A 1 89 ? -14.502 13.779 26.068 1.00 90.19 89 THR A CA 1
ATOM 735 C C . THR A 1 89 ? -13.212 13.186 26.646 1.00 90.19 89 THR A C 1
ATOM 737 O O . THR A 1 89 ? -12.625 13.755 27.566 1.00 90.19 89 THR A O 1
ATOM 740 N N . LEU A 1 90 ? -12.748 12.056 26.103 1.00 91.44 90 LEU A N 1
ATOM 741 C CA . LEU A 1 90 ? -11.467 11.464 26.468 1.00 91.44 90 LEU A CA 1
ATOM 742 C C . LEU A 1 90 ? -10.293 12.372 26.091 1.00 91.44 90 LEU A C 1
ATOM 744 O O . LEU A 1 90 ? -9.435 12.566 26.940 1.00 91.44 90 LEU A O 1
ATOM 748 N N . SER A 1 91 ? -10.263 12.980 24.901 1.00 89.94 91 SER A N 1
ATOM 749 C CA . SER A 1 91 ? -9.191 13.922 24.529 1.00 89.94 91 SER A CA 1
ATOM 750 C C . SER A 1 91 ? -9.117 15.132 25.466 1.00 89.94 91 SER A C 1
ATOM 752 O O . SER A 1 91 ? -8.030 15.509 25.893 1.00 89.94 91 SER A O 1
ATOM 754 N N . GLU A 1 92 ? -10.265 15.681 25.880 1.00 89.50 92 GLU A N 1
ATOM 755 C CA . GLU A 1 92 ? -10.336 16.825 26.804 1.00 89.50 92 GLU A CA 1
ATOM 756 C C . GLU A 1 92 ? -9.845 16.466 28.217 1.00 89.50 92 GLU A C 1
ATOM 758 O O . GLU A 1 92 ? -9.401 17.332 28.971 1.00 89.50 92 GLU A O 1
ATOM 763 N N . LYS A 1 93 ? -9.929 15.184 28.594 1.00 89.00 93 LYS A N 1
ATOM 764 C CA . LYS A 1 93 ? -9.649 14.697 29.951 1.00 89.00 93 LYS A CA 1
ATOM 765 C C . LYS A 1 93 ? -8.555 13.634 30.015 1.00 89.00 93 LYS A C 1
ATOM 767 O O . LYS A 1 93 ? -8.435 12.968 31.043 1.00 89.00 93 LYS A O 1
ATOM 772 N N . CYS A 1 94 ? -7.764 13.472 28.955 1.00 86.25 94 CYS A N 1
ATOM 773 C CA . CYS A 1 94 ? -6.897 12.308 28.761 1.00 86.25 94 CYS A CA 1
ATOM 774 C C . CYS A 1 94 ? -5.951 12.112 29.949 1.00 86.25 94 CYS A C 1
ATOM 776 O O . CYS A 1 94 ? -5.987 11.075 30.605 1.00 86.25 94 CYS A O 1
ATOM 778 N N . GLN A 1 95 ? -5.203 13.158 30.311 1.00 85.69 95 GLN A N 1
ATOM 779 C CA . GLN A 1 95 ? -4.238 13.117 31.413 1.00 85.69 95 GLN A CA 1
ATOM 780 C C . GLN A 1 95 ? -4.889 12.825 32.775 1.00 85.69 95 GLN A C 1
ATOM 782 O O . GLN A 1 95 ? -4.351 12.052 33.566 1.00 85.69 95 GLN A O 1
ATOM 787 N N . ALA A 1 96 ? -6.058 13.416 33.044 1.00 88.69 96 ALA A N 1
ATOM 788 C CA . ALA A 1 96 ? -6.782 13.219 34.298 1.00 88.69 96 ALA A CA 1
ATOM 789 C C . ALA A 1 96 ? -7.415 11.825 34.398 1.00 88.69 96 ALA A C 1
ATOM 791 O O . ALA A 1 96 ? -7.504 11.274 35.487 1.00 88.69 96 ALA A O 1
ATOM 792 N N . LEU A 1 97 ? -7.867 11.248 33.281 1.00 90.81 97 LEU A N 1
ATOM 793 C CA . LEU A 1 97 ? -8.387 9.885 33.265 1.00 90.81 97 LEU A CA 1
ATOM 794 C C . LEU A 1 97 ? -7.252 8.871 33.433 1.00 90.81 97 LEU A C 1
ATOM 796 O O . LEU A 1 97 ? -7.394 7.924 34.206 1.00 90.81 97 LEU A O 1
ATOM 800 N N . TRP A 1 98 ? -6.128 9.092 32.745 1.00 88.69 98 TRP A N 1
ATOM 801 C CA . TRP A 1 98 ? -4.998 8.165 32.718 1.00 88.69 98 TRP A CA 1
ATOM 802 C C . TRP A 1 98 ? -4.405 7.918 34.102 1.00 88.69 98 TRP A C 1
ATOM 804 O O . TRP A 1 98 ? -4.173 6.775 34.479 1.00 88.69 98 TRP A O 1
ATOM 814 N N . SER A 1 99 ? -4.258 8.974 34.906 1.00 87.19 99 SER A N 1
ATOM 815 C CA . SER A 1 99 ? -3.748 8.876 36.280 1.00 87.19 99 SER A CA 1
ATOM 816 C C . SER A 1 99 ? -4.664 8.102 37.238 1.00 87.19 99 SER A C 1
ATOM 818 O O . SER A 1 99 ? -4.262 7.799 38.359 1.00 87.19 99 SER A O 1
ATOM 820 N N . THR A 1 100 ? -5.891 7.774 36.816 1.00 89.31 100 THR A N 1
ATOM 821 C CA . THR A 1 100 ? -6.874 7.014 37.608 1.00 89.31 100 THR A CA 1
ATOM 822 C C . THR A 1 100 ? -7.045 5.565 37.146 1.00 89.31 100 THR A C 1
ATOM 824 O O . THR A 1 100 ? -7.901 4.849 37.687 1.00 89.31 100 THR A O 1
ATOM 827 N N . LEU A 1 101 ? -6.294 5.136 36.125 1.00 88.44 101 LEU A N 1
ATOM 828 C CA . LEU A 1 101 ? -6.283 3.753 35.659 1.00 88.44 101 LEU A CA 1
ATOM 829 C C . LEU A 1 101 ? -5.427 2.905 36.598 1.00 88.44 101 LEU A C 1
ATOM 831 O O . LEU A 1 101 ? -4.293 3.252 36.909 1.00 88.44 101 LEU A O 1
ATOM 835 N N . ILE A 1 102 ? -5.996 1.789 37.046 1.00 88.31 102 ILE A N 1
ATOM 836 C CA . ILE A 1 102 ? -5.294 0.769 37.828 1.00 88.31 102 ILE A CA 1
ATOM 837 C C . ILE A 1 102 ? -5.069 -0.470 36.958 1.00 88.31 102 ILE A C 1
ATOM 839 O O . ILE A 1 102 ? -5.867 -0.752 36.060 1.00 88.31 102 ILE A O 1
ATOM 843 N N . ASP A 1 103 ? -4.029 -1.246 37.259 1.00 85.88 103 ASP A N 1
ATOM 844 C CA . ASP A 1 103 ? -3.591 -2.389 36.442 1.00 85.88 103 ASP A CA 1
ATOM 845 C C . ASP A 1 103 ? -4.705 -3.409 36.167 1.00 85.88 103 ASP A C 1
ATOM 847 O O . ASP A 1 103 ? -4.830 -3.937 35.062 1.00 85.88 103 ASP A O 1
ATOM 851 N N . THR A 1 104 ? -5.580 -3.651 37.148 1.00 87.62 104 THR A N 1
ATOM 852 C CA . THR A 1 104 ? -6.695 -4.606 37.022 1.00 87.62 104 THR A CA 1
ATOM 853 C C . THR A 1 104 ? -7.744 -4.181 35.993 1.00 87.62 104 THR A C 1
ATOM 855 O O . THR A 1 104 ? -8.483 -5.017 35.472 1.00 87.62 104 THR A O 1
ATOM 858 N N . GLU A 1 105 ? -7.818 -2.890 35.674 1.00 88.69 105 GLU A N 1
ATOM 859 C CA . GLU A 1 105 ? -8.753 -2.334 34.699 1.00 88.69 105 GLU A CA 1
ATOM 860 C C . GLU A 1 105 ? -8.128 -2.190 33.310 1.00 88.69 105 GLU A C 1
ATOM 862 O O . GLU A 1 105 ? -8.873 -2.126 32.323 1.00 88.69 105 GLU A O 1
ATOM 867 N N . TRP A 1 106 ? -6.792 -2.168 33.231 1.00 90.62 106 TRP A N 1
ATOM 868 C CA . TRP A 1 106 ? -6.016 -1.805 32.046 1.00 90.62 106 TRP A CA 1
ATOM 869 C C . TRP A 1 106 ? -6.453 -2.559 30.793 1.00 90.62 106 TRP A C 1
ATOM 871 O O . TRP A 1 106 ? -6.904 -1.935 29.837 1.00 90.62 106 TRP A O 1
ATOM 881 N N . SER A 1 107 ? -6.436 -3.898 30.817 1.00 90.94 107 SER A N 1
ATOM 882 C CA . SER A 1 107 ? -6.829 -4.719 29.656 1.00 90.94 107 SER A CA 1
ATOM 883 C C . SER A 1 107 ? -8.229 -4.364 29.152 1.00 90.94 107 SER A C 1
ATOM 885 O O . SER A 1 107 ? -8.438 -4.223 27.947 1.00 90.94 107 SER A O 1
ATOM 887 N N . SER A 1 108 ? -9.186 -4.160 30.066 1.00 91.19 108 SER A N 1
ATOM 888 C CA . SER A 1 108 ? -10.554 -3.824 29.673 1.00 91.19 108 SER A CA 1
ATOM 889 C C . SER A 1 108 ? -10.702 -2.425 29.097 1.00 91.19 108 SER A C 1
ATOM 891 O O . SER A 1 108 ? -11.476 -2.218 28.165 1.00 91.19 108 SER A O 1
ATOM 893 N N . PHE A 1 109 ? -9.941 -1.481 29.636 1.00 93.50 109 PHE A N 1
ATOM 894 C CA . PHE A 1 109 ? -9.905 -0.119 29.145 1.00 93.50 109 PHE A CA 1
ATOM 895 C C . PHE A 1 109 ? -9.246 -0.054 27.759 1.00 93.50 109 PHE A C 1
ATOM 897 O O . PHE A 1 109 ? -9.843 0.486 26.830 1.00 93.50 109 PHE A O 1
ATOM 904 N N . ARG A 1 110 ? -8.070 -0.676 27.608 1.00 93.69 110 ARG A N 1
ATOM 905 C CA . ARG A 1 110 ? -7.304 -0.802 26.360 1.00 93.69 110 ARG A CA 1
ATOM 906 C C . ARG A 1 110 ? -8.165 -1.361 25.229 1.00 93.69 110 ARG A C 1
ATOM 908 O O . ARG A 1 110 ? -8.296 -0.730 24.187 1.00 93.69 110 ARG A O 1
ATOM 915 N N . GLU A 1 111 ? -8.794 -2.516 25.445 1.00 92.62 111 GLU A N 1
ATOM 916 C CA . GLU A 1 111 ? -9.636 -3.169 24.431 1.00 92.62 111 GLU A CA 1
ATOM 917 C C . GLU A 1 111 ? -10.851 -2.312 24.060 1.00 92.62 111 GLU A C 1
ATOM 919 O O . GLU A 1 111 ? -11.173 -2.158 22.884 1.00 92.62 111 GLU A O 1
ATOM 924 N N . GLY A 1 112 ? -11.495 -1.687 25.046 1.00 94.12 112 GLY A N 1
ATOM 925 C CA . GLY A 1 112 ? -12.607 -0.777 24.796 1.00 94.12 112 GLY A CA 1
ATOM 926 C C . GLY A 1 112 ? -12.218 0.467 23.995 1.00 94.12 112 GLY A C 1
ATOM 927 O O . GLY A 1 112 ? -12.952 0.876 23.093 1.00 94.12 112 GLY A O 1
ATOM 928 N N . LEU A 1 113 ? -11.046 1.041 24.277 1.00 95.12 113 LEU A N 1
ATOM 929 C CA . LEU A 1 113 ? -10.503 2.173 23.530 1.00 95.12 113 LEU A CA 1
ATOM 930 C C . LEU A 1 113 ? -10.174 1.786 22.084 1.00 95.12 113 LEU A C 1
ATOM 932 O O . LEU A 1 113 ? -10.549 2.509 21.164 1.00 95.12 113 LEU A O 1
ATOM 936 N N . VAL A 1 114 ? -9.557 0.620 21.871 1.00 94.50 114 VAL A N 1
ATOM 937 C CA . VAL A 1 114 ? -9.283 0.079 20.529 1.00 94.50 114 VAL A CA 1
ATOM 938 C C . VAL A 1 114 ? -10.570 -0.044 19.711 1.00 94.50 114 VAL A C 1
ATOM 940 O O . VAL A 1 114 ? -10.611 0.405 18.566 1.00 94.50 114 VAL A O 1
ATOM 943 N N . ILE A 1 115 ? -11.643 -0.581 20.300 1.00 92.44 115 ILE A N 1
ATOM 944 C CA . ILE A 1 115 ? -12.950 -0.705 19.640 1.00 92.44 115 ILE A CA 1
ATOM 945 C C . ILE A 1 115 ? -13.513 0.668 19.246 1.00 92.44 115 ILE A C 1
ATOM 947 O O . ILE A 1 115 ? -13.971 0.847 18.118 1.00 92.44 115 ILE A O 1
ATOM 951 N N . LEU A 1 116 ? -13.443 1.661 20.136 1.00 92.75 116 LEU A N 1
ATOM 952 C CA . LEU A 1 116 ? -13.904 3.025 19.852 1.00 92.75 116 LEU A CA 1
ATOM 953 C C . LEU A 1 116 ? -13.111 3.684 18.715 1.00 92.75 116 LEU A C 1
ATOM 955 O O . LEU A 1 116 ? -13.708 4.241 17.790 1.00 92.75 116 LEU A O 1
ATOM 959 N N . CYS A 1 117 ? -11.779 3.588 18.757 1.00 91.94 117 CYS A N 1
ATOM 960 C CA . CYS A 1 117 ? -10.903 4.092 17.700 1.00 91.94 117 CYS A CA 1
ATOM 961 C C . CYS A 1 117 ? -11.174 3.383 16.367 1.00 91.94 117 CYS A C 1
ATOM 963 O O . CYS A 1 117 ? -11.242 4.046 15.334 1.00 91.94 117 CYS A O 1
ATOM 965 N N . CYS A 1 118 ? -11.399 2.066 16.384 1.00 91.19 118 CYS A N 1
ATOM 966 C CA . CYS A 1 118 ? -11.749 1.281 15.202 1.00 91.19 118 CYS A CA 1
ATOM 967 C C . CYS A 1 118 ? -13.064 1.764 14.566 1.00 91.19 118 CYS A C 1
ATOM 969 O O . CYS A 1 118 ? -13.099 2.045 13.367 1.00 91.19 118 CYS A O 1
ATOM 971 N N . ILE A 1 119 ? -14.123 1.958 15.364 1.00 89.69 119 ILE A N 1
ATOM 972 C CA . ILE A 1 119 ? -15.414 2.478 14.879 1.00 89.69 119 ILE A CA 1
ATOM 973 C C . ILE A 1 119 ? -15.233 3.840 14.195 1.00 89.69 119 ILE A C 1
ATOM 975 O O . ILE A 1 119 ? -15.763 4.059 13.104 1.00 89.69 119 ILE A O 1
ATOM 979 N N . LYS A 1 120 ? -14.469 4.754 14.810 1.00 87.06 120 LYS A N 1
ATOM 980 C CA . LYS A 1 120 ? -14.214 6.086 14.242 1.00 87.06 120 LYS A CA 1
ATOM 981 C C . LYS A 1 120 ? -13.332 6.009 12.984 1.00 87.06 120 LYS A C 1
ATOM 983 O O . LYS A 1 120 ? -13.616 6.719 12.026 1.00 87.06 120 LYS A O 1
ATOM 988 N N . ALA A 1 121 ? -12.338 5.117 12.932 1.00 86.31 121 ALA A N 1
ATOM 989 C CA . ALA A 1 121 ? -11.471 4.915 11.761 1.00 86.31 121 ALA A CA 1
ATOM 990 C C . ALA A 1 121 ? -12.225 4.383 10.525 1.00 86.31 121 ALA A C 1
ATOM 992 O O . ALA A 1 121 ? -11.867 4.700 9.388 1.00 86.31 121 ALA A O 1
ATOM 993 N N . PHE A 1 122 ? -13.291 3.603 10.727 1.00 82.94 122 PHE A N 1
ATOM 994 C CA . PHE A 1 122 ? -14.167 3.121 9.651 1.00 82.94 122 PHE A CA 1
ATOM 995 C C . PHE A 1 122 ? -15.236 4.133 9.211 1.00 82.94 122 PHE A C 1
ATOM 997 O O . PHE A 1 122 ? -15.958 3.883 8.240 1.00 82.94 122 PHE A O 1
ATOM 1004 N N . TRP A 1 123 ? -15.357 5.282 9.883 1.00 79.81 123 TRP A N 1
ATOM 1005 C CA . TRP A 1 123 ? -16.307 6.311 9.479 1.00 79.81 123 TRP A CA 1
ATOM 1006 C C . TRP A 1 123 ? -15.826 7.092 8.256 1.00 79.81 123 TRP A C 1
ATOM 1008 O O . TRP A 1 123 ? -14.683 7.538 8.167 1.00 79.81 123 TRP A O 1
ATOM 1018 N N . HIS A 1 124 ? -16.733 7.299 7.304 1.00 62.09 124 HIS A N 1
ATOM 1019 C CA . HIS A 1 124 ? -16.472 8.040 6.078 1.00 62.09 124 HIS A CA 1
ATOM 1020 C C . HIS A 1 124 ? -17.216 9.375 6.122 1.00 62.09 124 HIS A C 1
ATOM 1022 O O . HIS A 1 124 ? -18.392 9.418 5.773 1.00 62.09 124 HIS A O 1
ATOM 1028 N N . HIS A 1 125 ? -16.550 10.463 6.514 1.00 54.88 125 HIS A N 1
ATOM 1029 C CA . HIS A 1 125 ? -17.120 11.801 6.349 1.00 54.88 125 HIS A CA 1
ATOM 1030 C C . HIS A 1 125 ? -16.166 12.763 5.634 1.00 54.88 125 HIS A C 1
ATOM 1032 O O . HIS A 1 125 ? -14.989 12.832 5.969 1.00 54.88 125 HIS A O 1
ATOM 1038 N N . ASP A 1 126 ? -16.739 13.521 4.692 1.00 52.59 126 ASP A N 1
ATOM 1039 C CA . ASP A 1 126 ? -16.268 14.726 3.979 1.00 52.59 126 ASP A CA 1
ATOM 1040 C C . ASP A 1 126 ? -15.300 15.692 4.698 1.00 52.59 126 ASP A C 1
ATOM 1042 O O . ASP A 1 126 ? -14.437 16.309 4.075 1.00 52.59 126 ASP A O 1
ATOM 1046 N N . SER A 1 127 ? -15.404 15.850 6.013 1.00 54.78 127 SER A N 1
ATOM 1047 C CA . SER A 1 127 ? -14.752 16.956 6.726 1.00 54.78 127 SER A CA 1
ATOM 1048 C C . SER A 1 127 ? -13.305 16.624 7.083 1.00 54.78 127 SER A C 1
ATOM 1050 O O . SER A 1 127 ? -13.042 15.579 7.661 1.00 54.78 127 SER A O 1
ATOM 1052 N N . GLU A 1 128 ? -12.349 17.484 6.728 1.00 51.91 128 GLU A N 1
ATOM 1053 C CA . GLU A 1 128 ? -10.921 17.267 7.019 1.00 51.91 128 GLU A CA 1
ATOM 1054 C C . GLU A 1 128 ? -10.591 17.352 8.519 1.00 51.91 128 GLU A C 1
ATOM 1056 O O . GLU A 1 128 ? -9.695 16.650 8.982 1.00 51.91 128 GLU A O 1
ATOM 1061 N N . GLU A 1 129 ? -11.351 18.138 9.286 1.00 52.53 129 GLU A N 1
ATOM 1062 C CA . GLU A 1 129 ? -11.075 18.432 10.702 1.00 52.53 129 GLU A CA 1
ATOM 1063 C C . GLU A 1 129 ? -11.347 17.254 11.659 1.00 52.53 129 GLU A C 1
ATOM 1065 O O . GLU A 1 129 ? -10.750 17.187 12.728 1.00 52.53 129 GLU A O 1
ATOM 1070 N N . ASP A 1 130 ? -12.174 16.281 11.261 1.00 54.66 130 ASP A N 1
ATOM 1071 C CA . ASP A 1 130 ? -12.669 15.204 12.143 1.00 54.66 130 ASP A CA 1
ATOM 1072 C C . ASP A 1 130 ? -11.979 13.839 11.886 1.00 54.66 130 ASP A C 1
ATOM 1074 O O . ASP A 1 130 ? -12.268 12.836 12.541 1.00 54.66 130 ASP A O 1
ATOM 1078 N N . ARG A 1 131 ? -11.072 13.769 10.894 1.00 55.78 131 ARG A N 1
ATOM 1079 C CA . ARG A 1 131 ? -10.556 12.500 10.326 1.00 55.78 131 ARG A CA 1
ATOM 1080 C C . ARG A 1 131 ? -9.333 11.911 11.033 1.00 55.78 131 ARG A C 1
ATOM 1082 O O . ARG A 1 131 ? -9.136 10.701 10.952 1.00 55.78 131 ARG A O 1
ATOM 1089 N N . ASN A 1 132 ? -8.529 12.730 11.713 1.00 59.97 132 ASN A N 1
ATOM 1090 C CA . ASN A 1 132 ? -7.359 12.277 12.488 1.00 59.97 132 ASN A CA 1
ATOM 1091 C C . ASN A 1 132 ? -7.616 12.263 14.002 1.00 59.97 132 ASN A C 1
ATOM 1093 O O . ASN A 1 132 ? -6.738 11.876 14.768 1.00 59.97 132 ASN A O 1
ATOM 1097 N N . GLU A 1 133 ? -8.824 12.637 14.431 1.00 68.19 133 GLU A N 1
ATOM 1098 C CA . GLU A 1 133 ? -9.250 12.696 15.832 1.00 68.19 133 GLU A CA 1
ATOM 1099 C C . GLU A 1 133 ? -8.894 11.431 16.651 1.00 68.19 133 GLU A C 1
ATOM 1101 O O . GLU A 1 133 ? -8.293 11.585 17.717 1.00 68.19 133 GLU A O 1
ATOM 1106 N N . PRO A 1 134 ? -9.146 10.184 16.183 1.00 72.44 134 PRO A N 1
ATOM 1107 C CA . PRO A 1 134 ? -8.823 9.004 16.985 1.00 72.44 134 PRO A CA 1
ATOM 1108 C C . PRO A 1 134 ? -7.314 8.759 17.118 1.00 72.44 134 PRO A C 1
ATOM 1110 O O . PRO A 1 134 ? -6.885 8.245 18.144 1.00 72.44 134 PRO A O 1
ATOM 1113 N N . PHE A 1 135 ? -6.502 9.125 16.122 1.00 82.81 135 PHE A N 1
ATOM 1114 C CA . PHE A 1 135 ? -5.049 8.901 16.146 1.00 82.81 135 PHE A CA 1
ATOM 1115 C C . PHE A 1 135 ? -4.313 10.015 16.898 1.00 82.81 135 PHE A C 1
ATOM 1117 O O . PHE A 1 135 ? -3.359 9.744 17.623 1.00 82.81 135 PHE A O 1
ATOM 1124 N N . ASN A 1 136 ? -4.811 11.251 16.805 1.00 83.00 136 ASN A N 1
ATOM 1125 C CA . ASN A 1 136 ? -4.351 12.373 17.622 1.00 83.00 136 ASN A CA 1
ATOM 1126 C C . ASN A 1 136 ? -4.599 12.116 19.114 1.00 83.00 136 ASN A C 1
ATOM 1128 O O . ASN A 1 136 ? -3.805 12.521 19.951 1.00 83.00 136 ASN A O 1
ATOM 1132 N N . LEU A 1 137 ? -5.678 11.414 19.462 1.00 87.50 137 LEU A N 1
ATOM 1133 C CA . LEU A 1 137 ? -5.915 11.005 20.843 1.00 87.50 137 LEU A CA 1
ATOM 1134 C C . LEU A 1 137 ? -4.854 10.012 21.336 1.00 87.50 137 LEU A C 1
ATOM 1136 O O . LEU A 1 137 ? -4.378 10.137 22.461 1.00 87.50 137 LEU A O 1
ATOM 1140 N N . LEU A 1 138 ? -4.450 9.049 20.501 1.00 90.69 138 LEU A N 1
ATOM 1141 C CA . LEU A 1 138 ? -3.413 8.081 20.872 1.00 90.69 138 LEU A CA 1
ATOM 1142 C C . LEU A 1 138 ? -2.057 8.756 21.105 1.00 90.69 138 LEU A C 1
ATOM 1144 O O . LEU A 1 138 ? -1.331 8.360 22.014 1.00 90.69 138 LEU A O 1
ATOM 1148 N N . SER A 1 139 ? -1.724 9.809 20.352 1.00 88.38 139 SER A N 1
ATOM 1149 C CA . SER A 1 139 ? -0.481 10.561 20.573 1.00 88.38 139 SER A CA 1
ATOM 1150 C C . SER A 1 139 ? -0.464 11.343 21.896 1.00 88.38 139 SER A C 1
ATOM 1152 O O . SER A 1 139 ? 0.618 11.638 22.401 1.00 88.38 139 SER A O 1
ATOM 1154 N N . MET A 1 140 ? -1.629 11.616 22.498 1.00 89.38 140 MET A N 1
ATOM 1155 C CA . MET A 1 140 ? -1.762 12.271 23.808 1.00 89.38 140 MET A CA 1
ATOM 1156 C C . MET A 1 140 ? -1.578 11.323 25.003 1.00 89.38 140 MET A C 1
ATOM 1158 O O . MET A 1 140 ? -1.562 11.785 26.147 1.00 89.38 140 MET A O 1
ATOM 1162 N N . ILE A 1 141 ? -1.456 10.010 24.775 1.00 89.31 141 ILE A N 1
ATOM 1163 C CA . ILE A 1 141 ? -1.213 9.042 25.851 1.00 89.31 141 ILE A CA 1
ATOM 1164 C C . ILE A 1 141 ? 0.191 9.296 26.440 1.00 89.31 141 ILE A C 1
ATOM 1166 O O . ILE A 1 141 ? 1.167 9.260 25.678 1.00 89.31 141 ILE A O 1
ATOM 1170 N N . PRO A 1 142 ? 0.313 9.560 27.763 1.00 86.19 142 PRO A N 1
ATOM 1171 C CA . PRO A 1 142 ? 1.588 9.942 28.377 1.00 86.19 142 PRO A CA 1
ATOM 1172 C C . PRO A 1 142 ? 2.628 8.821 28.372 1.00 86.19 142 PRO A C 1
ATOM 1174 O O . PRO A 1 142 ? 3.807 9.076 28.134 1.00 86.19 142 PRO A O 1
ATOM 1177 N N . ASP A 1 143 ? 2.186 7.595 28.647 1.00 89.88 143 ASP A N 1
ATOM 1178 C CA . ASP A 1 143 ? 3.052 6.425 28.728 1.00 89.88 143 ASP A CA 1
ATOM 1179 C C . ASP A 1 143 ? 3.326 5.852 27.331 1.00 89.88 143 ASP A C 1
ATOM 1181 O O . ASP A 1 143 ? 2.404 5.568 26.561 1.00 89.88 143 ASP A O 1
ATOM 1185 N N . GLN A 1 144 ? 4.608 5.721 26.984 1.00 90.69 144 GLN A N 1
ATOM 1186 C CA . GLN A 1 144 ? 5.016 5.287 25.653 1.00 90.69 144 GLN A CA 1
ATOM 1187 C C . GLN A 1 144 ? 4.677 3.815 25.393 1.00 90.69 144 GLN A C 1
ATOM 1189 O O . GLN A 1 144 ? 4.180 3.512 24.311 1.00 90.69 144 GLN A O 1
ATOM 1194 N N . GLU A 1 145 ? 4.910 2.928 26.359 1.00 90.81 145 GLU A N 1
ATOM 1195 C CA . GLU A 1 145 ? 4.702 1.486 26.199 1.00 90.81 145 GLU A CA 1
ATOM 1196 C C . GLU A 1 145 ? 3.211 1.182 26.001 1.00 90.81 145 GLU A C 1
ATOM 1198 O O . GLU A 1 145 ? 2.815 0.532 25.034 1.00 90.81 145 GLU A O 1
ATOM 1203 N N . GLN A 1 146 ? 2.356 1.776 26.832 1.00 90.94 146 GLN A N 1
ATOM 1204 C CA . GLN A 1 146 ? 0.902 1.675 26.728 1.00 90.94 146 GLN A CA 1
ATOM 1205 C C . GLN A 1 146 ? 0.362 2.270 25.423 1.00 90.94 146 GLN A C 1
ATOM 1207 O O . GLN A 1 146 ? -0.560 1.720 24.812 1.00 90.94 146 GLN A O 1
ATOM 1212 N N . ARG A 1 147 ? 0.930 3.395 24.966 1.00 92.75 147 ARG A N 1
ATOM 1213 C CA . ARG A 1 147 ? 0.578 3.999 23.674 1.00 92.75 147 ARG A CA 1
ATOM 1214 C C . ARG A 1 147 ? 0.902 3.057 22.517 1.00 92.75 147 ARG A C 1
ATOM 1216 O O . ARG A 1 147 ? 0.059 2.875 21.634 1.00 92.75 147 ARG A O 1
ATOM 1223 N N . GLN A 1 148 ? 2.092 2.462 22.520 1.00 93.31 148 GLN A N 1
ATOM 1224 C CA . GLN A 1 148 ? 2.516 1.503 21.500 1.00 93.31 148 GLN A CA 1
ATOM 1225 C C . GLN A 1 148 ? 1.634 0.250 21.532 1.00 93.31 148 GLN A C 1
ATOM 1227 O O . GLN A 1 148 ? 1.152 -0.177 20.485 1.00 93.31 148 GLN A O 1
ATOM 1232 N N . GLU A 1 149 ? 1.325 -0.268 22.722 1.00 92.75 149 GLU A N 1
ATOM 1233 C CA . GLU A 1 149 ? 0.458 -1.433 22.928 1.00 92.75 149 GLU A CA 1
ATOM 1234 C C . GLU A 1 149 ? -0.960 -1.218 22.366 1.00 92.75 149 GLU A C 1
ATOM 1236 O O . GLU A 1 149 ? -1.467 -2.045 21.598 1.00 92.75 149 GLU A O 1
ATOM 1241 N N . ILE A 1 150 ? -1.607 -0.093 22.703 1.00 94.06 150 ILE A N 1
ATOM 1242 C CA . ILE A 1 150 ? -2.941 0.252 22.180 1.00 94.06 150 ILE A CA 1
ATOM 1243 C C . ILE A 1 150 ? -2.898 0.393 20.662 1.00 94.06 150 ILE A C 1
ATOM 1245 O O . ILE A 1 150 ? -3.769 -0.135 19.968 1.00 94.06 150 ILE A O 1
ATOM 1249 N N . THR A 1 151 ? -1.894 1.099 20.142 1.00 94.50 151 THR A N 1
ATOM 1250 C CA . THR A 1 151 ? -1.789 1.368 18.705 1.00 94.50 151 THR A CA 1
ATOM 1251 C C . THR A 1 151 ? -1.534 0.080 17.921 1.00 94.50 151 THR A C 1
ATOM 1253 O O . THR A 1 151 ? -2.174 -0.132 16.895 1.00 94.50 151 THR A O 1
ATOM 1256 N N . ALA A 1 152 ? -0.676 -0.817 18.418 1.00 93.81 152 ALA A N 1
ATOM 1257 C CA . ALA A 1 152 ? -0.406 -2.111 17.791 1.00 93.81 152 ALA A CA 1
ATOM 1258 C C . ALA A 1 152 ? -1.659 -2.998 17.784 1.00 93.81 152 ALA A C 1
ATOM 1260 O O . ALA A 1 152 ? -2.008 -3.584 16.759 1.00 93.81 152 ALA A O 1
ATOM 1261 N N . THR A 1 153 ? -2.397 -3.022 18.898 1.00 93.62 153 THR A N 1
ATOM 1262 C CA . THR A 1 153 ? -3.668 -3.756 18.999 1.00 93.62 153 THR A CA 1
ATOM 1263 C C . THR A 1 153 ? -4.712 -3.200 18.026 1.00 93.62 153 THR A C 1
ATOM 1265 O O . THR A 1 153 ? -5.403 -3.962 17.349 1.00 93.62 153 THR A O 1
ATOM 1268 N N . LEU A 1 154 ? -4.814 -1.871 17.913 1.00 93.88 154 LEU A N 1
ATOM 1269 C CA . LEU A 1 154 ? -5.684 -1.220 16.936 1.00 93.88 154 LEU A CA 1
ATOM 1270 C C . LEU A 1 154 ? -5.277 -1.574 15.505 1.00 93.88 154 LEU A C 1
ATOM 1272 O O . LEU A 1 154 ? -6.137 -1.910 14.700 1.00 93.88 154 LEU A O 1
ATOM 1276 N N . LEU A 1 155 ? -3.987 -1.525 15.187 1.00 93.56 155 LEU A N 1
ATOM 1277 C CA . LEU A 1 155 ? -3.476 -1.804 13.851 1.00 93.56 155 LEU A CA 1
ATOM 1278 C C . LEU A 1 155 ? -3.701 -3.264 13.438 1.00 93.56 155 LEU A C 1
ATOM 1280 O O . LEU A 1 155 ? -4.136 -3.514 12.315 1.00 93.56 155 LEU A O 1
ATOM 1284 N N . SER A 1 156 ? -3.498 -4.206 14.362 1.00 93.00 156 SER A N 1
ATOM 1285 C CA . SER A 1 156 ? -3.856 -5.619 14.184 1.00 93.00 156 SER A CA 1
ATOM 1286 C C . SER A 1 156 ? -5.350 -5.782 13.896 1.00 93.00 156 SER A C 1
ATOM 1288 O O . SER A 1 156 ? -5.727 -6.408 12.909 1.00 93.00 156 SER A O 1
ATOM 1290 N N . LEU A 1 157 ? -6.212 -5.128 14.684 1.00 91.81 157 LEU A N 1
ATOM 1291 C CA . LEU A 1 157 ? -7.657 -5.172 14.466 1.00 91.81 157 LEU A CA 1
ATOM 1292 C C . LEU A 1 157 ? -8.059 -4.553 13.114 1.00 91.81 157 LEU A C 1
ATOM 1294 O O . LEU A 1 157 ? -8.909 -5.090 12.412 1.00 91.81 157 LEU A O 1
ATOM 1298 N N . LEU A 1 158 ? -7.456 -3.432 12.711 1.00 91.88 158 LEU A N 1
ATOM 1299 C CA . LEU A 1 158 ? -7.718 -2.798 11.413 1.00 91.88 158 LEU A CA 1
ATOM 1300 C C . LEU A 1 158 ? -7.265 -3.684 10.239 1.00 91.88 158 LEU A C 1
ATOM 1302 O O . LEU A 1 158 ? -7.973 -3.753 9.229 1.00 91.88 158 LEU A O 1
ATOM 1306 N N . SER A 1 159 ? -6.133 -4.377 10.390 1.00 89.50 159 SER A N 1
ATOM 1307 C CA . SER A 1 159 ? -5.617 -5.374 9.443 1.00 89.50 159 SER A CA 1
ATOM 1308 C C . SER A 1 159 ? -6.606 -6.532 9.273 1.00 89.50 159 SER A C 1
ATOM 1310 O O . SER A 1 159 ? -7.099 -6.776 8.165 1.00 89.50 159 SER A O 1
ATOM 1312 N N . ASP A 1 160 ? -7.033 -7.135 10.388 1.00 89.31 160 ASP A N 1
ATOM 1313 C CA . ASP A 1 160 ? -8.047 -8.192 10.413 1.00 89.31 160 ASP A CA 1
ATOM 1314 C C . ASP A 1 160 ? -9.361 -7.737 9.785 1.00 89.31 160 ASP A C 1
ATOM 1316 O O . ASP A 1 160 ? -10.035 -8.503 9.105 1.00 89.31 160 ASP A O 1
ATOM 1320 N N . LEU A 1 161 ? -9.735 -6.474 9.960 1.00 88.62 161 LEU A N 1
ATOM 1321 C CA . LEU A 1 161 ? -10.962 -5.903 9.409 1.00 88.62 161 LEU A CA 1
ATOM 1322 C C . LEU A 1 161 ? -10.804 -5.399 7.976 1.00 88.62 161 LEU A C 1
ATOM 1324 O O . LEU A 1 161 ? -11.745 -4.832 7.416 1.00 88.62 161 LEU A O 1
ATOM 1328 N N . ARG A 1 162 ? -9.643 -5.640 7.355 1.00 85.94 162 ARG A N 1
ATOM 1329 C CA . ARG A 1 162 ? -9.347 -5.277 5.968 1.00 85.94 162 ARG A CA 1
ATOM 1330 C C . ARG A 1 162 ? -9.510 -3.781 5.701 1.00 85.94 162 ARG A C 1
ATOM 1332 O O . ARG A 1 162 ? -9.818 -3.409 4.564 1.00 85.94 162 ARG A O 1
ATOM 1339 N N . TRP A 1 163 ? -9.292 -2.947 6.713 1.00 87.31 163 TRP A N 1
ATOM 1340 C CA . TRP A 1 163 ? -9.431 -1.499 6.616 1.00 87.31 163 TRP A CA 1
ATOM 1341 C C . TRP A 1 163 ? -8.599 -0.938 5.456 1.00 87.31 163 TRP A C 1
ATOM 1343 O O . TRP A 1 163 ? -7.493 -1.401 5.185 1.00 87.31 163 TRP A O 1
ATOM 1353 N N . ILE A 1 164 ? -9.163 0.033 4.737 1.00 83.19 164 ILE A N 1
ATOM 1354 C CA . ILE A 1 164 ? -8.453 0.786 3.701 1.00 83.19 164 ILE A CA 1
ATOM 1355 C C . ILE A 1 164 ? -8.277 2.199 4.253 1.00 83.19 164 ILE A C 1
ATOM 1357 O O . ILE A 1 164 ? -9.277 2.927 4.326 1.00 83.19 164 ILE A O 1
ATOM 1361 N N . PRO A 1 165 ? -7.058 2.591 4.656 1.00 81.50 165 PRO A N 1
ATOM 1362 C CA . PRO A 1 165 ? -6.807 3.943 5.133 1.00 81.50 165 PRO A CA 1
ATOM 1363 C C . PRO A 1 165 ? -7.101 4.971 4.040 1.00 81.50 165 PRO A C 1
ATOM 1365 O O . PRO A 1 165 ? -6.970 4.715 2.839 1.00 81.50 165 PRO A O 1
ATOM 1368 N N . ARG A 1 166 ? -7.472 6.181 4.456 1.00 74.12 166 ARG A N 1
ATOM 1369 C CA . ARG A 1 166 ? -7.526 7.342 3.563 1.00 74.12 166 ARG A CA 1
ATOM 1370 C C . ARG A 1 166 ? -6.391 8.282 3.938 1.00 74.12 166 ARG A C 1
ATOM 1372 O O . ARG A 1 166 ? -6.286 8.635 5.098 1.00 74.12 166 ARG A O 1
ATOM 1379 N N . ARG A 1 167 ? -5.630 8.776 2.955 1.00 69.00 167 ARG A N 1
ATOM 1380 C CA . ARG A 1 167 ? -4.626 9.848 3.135 1.00 69.00 167 ARG A CA 1
ATOM 1381 C C . ARG A 1 167 ? -3.645 9.590 4.299 1.00 69.00 167 ARG A C 1
ATOM 1383 O O . ARG A 1 167 ? -3.796 10.187 5.359 1.00 69.00 167 ARG A O 1
ATOM 1390 N N . ASN A 1 168 ? -2.630 8.755 4.080 1.00 74.50 168 ASN A N 1
ATOM 1391 C CA . ASN A 1 168 ? -1.466 8.535 4.961 1.00 74.50 168 ASN A CA 1
ATOM 1392 C C . ASN A 1 168 ? -1.784 8.255 6.452 1.00 74.50 168 ASN A C 1
ATOM 1394 O O . ASN A 1 168 ? -0.906 8.387 7.306 1.00 74.50 168 ASN A O 1
ATOM 1398 N N . GLN A 1 169 ? -3.024 7.890 6.799 1.00 82.75 169 GLN A N 1
ATOM 1399 C CA . GLN A 1 169 ? -3.440 7.584 8.172 1.00 82.75 169 GLN A CA 1
ATOM 1400 C C . GLN A 1 169 ? -2.680 6.378 8.730 1.00 82.75 169 GLN A C 1
ATOM 1402 O O . GLN A 1 169 ? -2.347 6.332 9.913 1.00 82.75 169 GLN A O 1
ATOM 1407 N N . GLU A 1 170 ? -2.368 5.419 7.865 1.00 87.88 170 GLU A N 1
ATOM 1408 C CA . GLU A 1 170 ? -1.544 4.267 8.190 1.00 87.88 170 GLU A CA 1
ATOM 1409 C C . GLU A 1 170 ? -0.137 4.680 8.638 1.00 87.88 170 GLU A C 1
ATOM 1411 O O . GLU A 1 170 ? 0.375 4.122 9.600 1.00 87.88 170 GLU A O 1
ATOM 1416 N N . THR A 1 171 ? 0.453 5.719 8.038 1.00 88.94 171 THR A N 1
ATOM 1417 C CA . THR A 1 171 ? 1.781 6.231 8.411 1.00 88.94 171 THR A CA 1
ATOM 1418 C C . THR A 1 171 ? 1.782 6.776 9.839 1.00 88.94 171 THR A C 1
ATOM 1420 O O . THR A 1 171 ? 2.726 6.543 10.598 1.00 88.94 171 THR A O 1
ATOM 1423 N N . ALA A 1 172 ? 0.706 7.462 10.244 1.00 87.62 172 ALA A N 1
ATOM 1424 C CA . ALA A 1 172 ? 0.553 7.948 11.615 1.00 87.62 172 ALA A CA 1
ATOM 1425 C C . ALA A 1 172 ? 0.461 6.784 12.615 1.00 87.62 172 ALA A C 1
ATOM 1427 O O . ALA A 1 172 ? 1.128 6.807 13.649 1.00 87.62 172 ALA A O 1
ATOM 1428 N N . LEU A 1 173 ? -0.304 5.738 12.283 1.00 90.06 173 LEU A N 1
ATOM 1429 C CA . LEU A 1 173 ? -0.398 4.527 13.099 1.00 90.06 173 LEU A CA 1
ATOM 1430 C C . LEU A 1 173 ? 0.943 3.797 13.194 1.00 90.06 173 LEU A C 1
ATOM 1432 O O . LEU A 1 173 ? 1.378 3.482 14.298 1.00 90.06 173 LEU A O 1
ATOM 1436 N N . TYR A 1 174 ? 1.635 3.584 12.073 1.00 92.50 174 TYR A N 1
ATOM 1437 C CA . TYR A 1 174 ? 2.938 2.922 12.076 1.00 92.50 174 TYR A CA 1
ATOM 1438 C C . TYR A 1 174 ? 3.965 3.677 12.928 1.00 92.50 174 TYR A C 1
ATOM 1440 O O . TYR A 1 174 ? 4.716 3.067 13.686 1.00 92.50 174 TYR A O 1
ATOM 1448 N N . THR A 1 175 ? 3.950 5.010 12.864 1.00 90.12 175 THR A N 1
ATOM 1449 C CA . THR A 1 175 ? 4.815 5.865 13.690 1.00 90.12 175 THR A CA 1
ATOM 1450 C C . THR A 1 175 ? 4.498 5.732 15.182 1.00 90.12 175 THR A C 1
ATOM 1452 O O . THR A 1 175 ? 5.412 5.685 16.000 1.00 90.12 175 THR A O 1
ATOM 1455 N N . LEU A 1 176 ? 3.215 5.643 15.549 1.00 91.31 176 LEU A N 1
ATOM 1456 C CA . LEU A 1 176 ? 2.780 5.499 16.942 1.00 91.31 176 LEU A CA 1
ATOM 1457 C C . LEU A 1 176 ? 3.093 4.119 17.540 1.00 91.31 176 LEU A C 1
ATOM 1459 O O . LEU A 1 176 ? 3.355 4.036 18.738 1.00 91.31 176 LEU A O 1
ATOM 1463 N N . VAL A 1 177 ? 3.084 3.055 16.729 1.00 91.81 177 VAL A N 1
ATOM 1464 C CA . VAL A 1 177 ? 3.543 1.715 17.142 1.00 91.81 177 VAL A CA 1
ATOM 1465 C C . VAL A 1 177 ? 5.057 1.715 17.374 1.00 91.81 177 VAL A C 1
ATOM 1467 O O . VAL A 1 177 ? 5.541 1.156 18.358 1.00 91.81 177 VAL A O 1
ATOM 1470 N N . GLY A 1 178 ? 5.805 2.399 16.507 1.00 85.94 178 GLY A N 1
ATOM 1471 C CA . GLY A 1 178 ? 7.265 2.409 16.529 1.00 85.94 178 GLY A CA 1
ATOM 1472 C C . GLY A 1 178 ? 7.869 1.142 15.920 1.00 85.94 178 GLY A C 1
ATOM 1473 O O . GLY A 1 178 ? 7.236 0.089 15.856 1.00 85.94 178 GLY A O 1
ATOM 1474 N N . HIS A 1 179 ? 9.111 1.251 15.447 1.00 82.00 179 HIS A N 1
ATOM 1475 C CA . HIS A 1 179 ? 9.748 0.219 14.622 1.00 82.00 179 HIS A CA 1
ATOM 1476 C C . HIS A 1 179 ? 9.890 -1.140 15.327 1.00 82.00 179 HIS A C 1
ATOM 1478 O O . HIS A 1 179 ? 9.720 -2.167 14.680 1.00 82.00 179 HIS A O 1
ATOM 1484 N N . ASP A 1 180 ? 10.106 -1.151 16.645 1.00 82.38 180 ASP A N 1
ATOM 1485 C CA . ASP A 1 180 ? 10.332 -2.372 17.440 1.00 82.38 180 ASP A CA 1
ATOM 1486 C C . ASP A 1 180 ? 9.086 -3.242 17.646 1.00 82.38 180 ASP A C 1
ATOM 1488 O O . ASP A 1 180 ? 9.195 -4.406 18.034 1.00 82.38 180 ASP A O 1
ATOM 1492 N N . HIS A 1 181 ? 7.899 -2.694 17.382 1.00 84.94 181 HIS A N 1
ATOM 1493 C CA . HIS A 1 181 ? 6.623 -3.388 17.571 1.00 84.94 181 HIS A CA 1
ATOM 1494 C C . HIS A 1 181 ? 5.845 -3.574 16.264 1.00 84.94 181 HIS A C 1
ATOM 1496 O O . HIS A 1 181 ? 4.732 -4.109 16.267 1.00 84.94 181 HIS A O 1
ATOM 1502 N N . LEU A 1 182 ? 6.408 -3.140 15.132 1.00 88.69 182 LEU A N 1
ATOM 1503 C CA . LEU A 1 182 ? 5.815 -3.382 13.826 1.00 88.69 182 LEU A CA 1
ATOM 1504 C C . LEU A 1 182 ? 6.089 -4.817 13.371 1.00 88.69 182 LEU A C 1
ATOM 1506 O O . LEU A 1 182 ? 7.229 -5.259 13.288 1.00 88.69 182 LEU A O 1
ATOM 1510 N N . THR A 1 183 ? 5.023 -5.534 13.028 1.00 88.88 183 THR A N 1
ATOM 1511 C CA . THR A 1 183 ? 5.078 -6.870 12.440 1.00 88.88 183 THR A CA 1
ATOM 1512 C C . THR A 1 183 ? 4.712 -6.808 10.963 1.00 88.88 183 THR A C 1
ATOM 1514 O O . THR A 1 183 ? 4.168 -5.814 10.474 1.00 88.88 183 THR A O 1
ATOM 1517 N N . LEU A 1 184 ? 4.985 -7.889 10.234 1.00 89.44 184 LEU A N 1
ATOM 1518 C CA . LEU A 1 184 ? 4.626 -7.983 8.823 1.00 89.44 184 LEU A CA 1
ATOM 1519 C C . LEU A 1 184 ? 3.108 -7.837 8.622 1.00 89.44 184 LEU A C 1
ATOM 1521 O O . LEU A 1 184 ? 2.671 -7.144 7.710 1.00 89.44 184 LEU A O 1
ATOM 1525 N N . GLU A 1 185 ? 2.294 -8.426 9.500 1.00 89.25 185 GLU A N 1
ATOM 1526 C CA . GLU A 1 1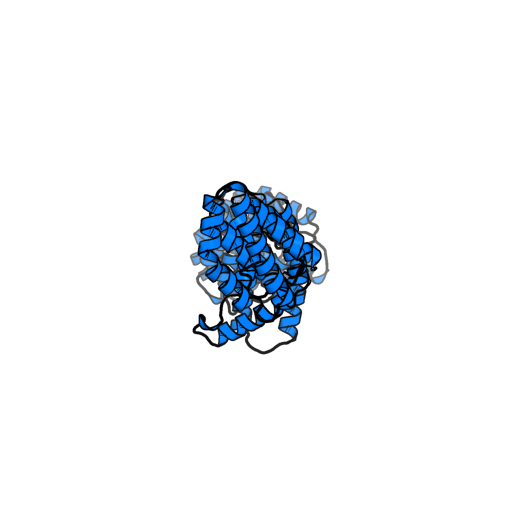85 ? 0.825 -8.399 9.452 1.00 89.25 185 GLU A CA 1
ATOM 1527 C C . GLU A 1 185 ? 0.249 -6.980 9.561 1.00 89.25 185 GLU A C 1
ATOM 1529 O O . GLU A 1 185 ? -0.806 -6.687 8.990 1.00 89.25 185 GLU A O 1
ATOM 1534 N N . HIS A 1 186 ? 0.952 -6.075 10.244 1.00 91.12 186 HIS A N 1
ATOM 1535 C CA . HIS A 1 186 ? 0.570 -4.668 10.304 1.00 91.12 186 HIS A CA 1
ATOM 1536 C C . HIS A 1 186 ? 0.619 -3.995 8.926 1.00 91.12 186 HIS A C 1
ATOM 1538 O O . HIS A 1 186 ? -0.199 -3.118 8.651 1.00 91.12 186 HIS A O 1
ATOM 1544 N N . LEU A 1 187 ? 1.515 -4.434 8.034 1.00 92.19 187 LEU A N 1
ATOM 1545 C CA . LEU A 1 187 ? 1.662 -3.854 6.698 1.00 92.19 187 LEU A CA 1
ATOM 1546 C C . LEU A 1 187 ? 0.498 -4.171 5.749 1.00 92.19 187 LEU A C 1
ATOM 1548 O O . LEU A 1 187 ? 0.416 -3.563 4.681 1.00 92.19 187 LEU A O 1
ATOM 1552 N N . GLU A 1 188 ? -0.441 -5.055 6.117 1.00 90.38 188 GLU A N 1
ATOM 1553 C CA . GLU A 1 188 ? -1.656 -5.281 5.312 1.00 90.38 188 GLU A CA 1
ATOM 1554 C C . GLU A 1 188 ? -2.556 -4.040 5.225 1.00 90.38 188 GLU A C 1
ATOM 1556 O O . GLU A 1 188 ? -3.405 -3.949 4.336 1.00 90.38 188 GLU A O 1
ATOM 1561 N N . VAL A 1 189 ? -2.359 -3.082 6.133 1.00 90.69 189 VAL A N 1
ATOM 1562 C CA . VAL A 1 189 ? -3.076 -1.806 6.177 1.00 90.69 189 VAL A CA 1
ATOM 1563 C C . VAL A 1 189 ? -2.456 -0.763 5.236 1.00 90.69 189 VAL A C 1
ATOM 1565 O O . VAL A 1 189 ? -3.052 0.286 5.014 1.00 90.69 189 VAL A O 1
ATOM 1568 N N . ALA A 1 190 ? -1.281 -1.016 4.648 1.00 90.81 190 ALA A N 1
ATOM 1569 C CA . ALA A 1 190 ? -0.603 -0.044 3.794 1.00 90.81 190 ALA A CA 1
ATOM 1570 C C . ALA A 1 190 ? -1.496 0.425 2.625 1.00 90.81 190 ALA A C 1
ATOM 1572 O O . ALA A 1 190 ? -2.079 -0.387 1.906 1.00 90.81 190 ALA A O 1
ATOM 1573 N N . ALA A 1 191 ? -1.582 1.745 2.412 1.00 86.62 191 ALA A N 1
ATOM 1574 C CA . ALA A 1 191 ? -2.385 2.326 1.329 1.00 86.62 191 ALA A CA 1
ATOM 1575 C C . ALA A 1 191 ? -1.670 2.317 -0.029 1.00 86.62 191 ALA A C 1
ATOM 1577 O O . ALA A 1 191 ? -2.301 2.483 -1.074 1.00 86.62 191 ALA A O 1
ATOM 1578 N N . SER A 1 192 ? -0.343 2.204 -0.009 1.00 88.00 192 SER A N 1
ATOM 1579 C CA . SER A 1 192 ? 0.519 2.317 -1.179 1.00 88.00 192 SER A CA 1
ATOM 1580 C C . SER A 1 192 ? 1.687 1.343 -1.082 1.00 88.00 192 SER A C 1
ATOM 1582 O O . SER A 1 192 ? 2.078 0.911 0.009 1.00 88.00 192 SER A O 1
ATOM 1584 N N . LEU A 1 193 ? 2.263 1.025 -2.241 1.00 89.25 193 LEU A N 1
ATOM 1585 C CA . LEU A 1 193 ? 3.448 0.180 -2.315 1.00 89.25 193 LEU A CA 1
ATOM 1586 C C . LEU A 1 193 ? 4.682 0.889 -1.730 1.00 89.25 193 LEU A C 1
ATOM 1588 O O . LEU A 1 193 ? 5.529 0.240 -1.126 1.00 89.25 193 LEU A O 1
ATOM 1592 N N . GLU A 1 194 ? 4.749 2.218 -1.843 1.00 89.31 194 GLU A N 1
ATOM 1593 C CA . GLU A 1 194 ? 5.786 3.047 -1.220 1.00 89.31 194 GLU A CA 1
ATOM 1594 C C . GLU A 1 194 ? 5.776 2.924 0.307 1.00 89.31 194 GLU A C 1
ATOM 1596 O O . GLU A 1 194 ? 6.811 2.626 0.915 1.00 89.31 194 GLU A O 1
ATOM 1601 N N . THR A 1 195 ? 4.601 3.077 0.928 1.00 89.81 195 THR A N 1
ATOM 1602 C CA . THR A 1 195 ? 4.442 2.901 2.375 1.00 89.81 195 THR A CA 1
ATOM 1603 C C . THR A 1 195 ? 4.820 1.475 2.777 1.00 89.81 195 THR A C 1
ATOM 1605 O O . THR A 1 195 ? 5.568 1.281 3.733 1.00 89.81 195 THR A O 1
ATOM 1608 N N . TYR A 1 196 ? 4.353 0.474 2.022 1.00 92.44 196 TYR A N 1
ATOM 1609 C CA . TYR A 1 196 ? 4.663 -0.931 2.281 1.00 92.44 196 TYR A CA 1
ATOM 1610 C C . TYR A 1 196 ? 6.177 -1.201 2.271 1.00 92.44 196 TYR A C 1
ATOM 1612 O O . TYR A 1 196 ? 6.705 -1.723 3.248 1.00 92.44 196 TYR A O 1
ATOM 1620 N N . ILE A 1 197 ? 6.891 -0.796 1.213 1.00 91.12 197 ILE A N 1
ATOM 1621 C CA . ILE A 1 197 ? 8.346 -0.997 1.074 1.00 91.12 197 ILE A CA 1
ATOM 1622 C C . ILE A 1 197 ? 9.119 -0.284 2.188 1.00 91.12 197 ILE A C 1
ATOM 1624 O O . ILE A 1 197 ? 10.058 -0.850 2.757 1.00 91.12 197 ILE A O 1
ATOM 1628 N N . SER A 1 198 ? 8.731 0.952 2.505 1.00 88.50 198 SER A N 1
ATOM 1629 C CA . SER A 1 198 ? 9.433 1.783 3.488 1.00 88.50 198 SER A CA 1
ATOM 1630 C C . SER A 1 198 ? 9.391 1.158 4.883 1.00 88.50 198 SER A C 1
ATOM 1632 O O . SER A 1 198 ? 10.434 0.975 5.511 1.00 88.50 198 SER A O 1
ATOM 1634 N N . TYR A 1 199 ? 8.206 0.751 5.345 1.00 91.19 199 TYR A N 1
ATOM 1635 C CA . TYR A 1 199 ? 8.058 0.115 6.656 1.00 91.19 199 TYR A CA 1
ATOM 1636 C C . TYR A 1 199 ? 8.529 -1.341 6.665 1.00 91.19 199 TYR A C 1
ATOM 1638 O O . TYR A 1 199 ? 9.061 -1.794 7.675 1.00 91.19 199 TYR A O 1
ATOM 1646 N N . LEU A 1 200 ? 8.436 -2.062 5.545 1.00 91.94 200 LEU A N 1
ATOM 1647 C CA . LEU A 1 200 ? 9.036 -3.389 5.429 1.00 91.94 200 LEU A CA 1
ATOM 1648 C C . LEU A 1 200 ? 10.555 -3.336 5.613 1.00 91.94 200 LEU A C 1
ATOM 1650 O O . LEU A 1 200 ? 11.112 -4.160 6.333 1.00 91.94 200 LEU A O 1
ATOM 1654 N N . THR A 1 201 ? 11.218 -2.350 5.002 1.00 89.00 201 THR A N 1
ATOM 1655 C CA . THR A 1 201 ? 12.664 -2.145 5.173 1.00 89.00 201 THR A CA 1
ATOM 1656 C C . THR A 1 201 ? 13.002 -1.959 6.651 1.00 89.00 201 THR A C 1
ATOM 1658 O O . THR A 1 201 ? 13.906 -2.620 7.149 1.00 89.00 201 THR A O 1
ATOM 1661 N N . GLN A 1 202 ? 12.222 -1.150 7.375 1.00 86.88 202 GLN A N 1
ATOM 1662 C CA . GLN A 1 202 ? 12.408 -0.933 8.813 1.00 86.88 202 GLN A CA 1
ATOM 1663 C C . GLN A 1 202 ? 12.206 -2.213 9.635 1.00 86.88 202 GLN A C 1
ATOM 1665 O O . GLN A 1 202 ? 13.044 -2.522 10.473 1.00 86.88 202 GLN A O 1
ATOM 1670 N N . ILE A 1 203 ? 11.153 -2.994 9.365 1.00 87.81 203 ILE A N 1
ATOM 1671 C CA . ILE A 1 203 ? 10.905 -4.277 10.050 1.00 87.81 203 ILE A CA 1
ATOM 1672 C C . ILE A 1 203 ? 12.090 -5.231 9.859 1.00 87.81 203 ILE A C 1
ATOM 1674 O O . ILE A 1 203 ? 12.537 -5.871 10.810 1.00 87.81 203 ILE A O 1
ATOM 1678 N N . VAL A 1 204 ? 12.627 -5.319 8.638 1.00 87.38 204 VAL A N 1
ATOM 1679 C CA . VAL A 1 204 ? 13.786 -6.173 8.343 1.00 87.38 204 VAL A CA 1
ATOM 1680 C C . VAL A 1 204 ? 15.056 -5.652 9.030 1.00 87.38 204 VAL A C 1
ATOM 1682 O O . VAL A 1 204 ? 15.853 -6.465 9.501 1.00 87.38 204 VAL A O 1
ATOM 1685 N N . THR A 1 205 ? 15.240 -4.331 9.131 1.00 84.88 205 THR A N 1
ATOM 1686 C CA . THR A 1 205 ? 16.342 -3.713 9.892 1.00 84.88 205 THR A CA 1
ATOM 1687 C C . THR A 1 205 ? 16.258 -4.069 11.378 1.00 84.88 205 THR A C 1
ATOM 1689 O O . THR A 1 205 ? 17.260 -4.467 11.969 1.00 84.88 205 THR A O 1
ATOM 1692 N N . THR A 1 206 ? 15.069 -3.982 11.979 1.00 79.00 206 THR A N 1
ATOM 1693 C CA . THR A 1 206 ? 14.851 -4.240 13.411 1.00 79.00 206 THR A CA 1
ATOM 1694 C C . THR A 1 206 ? 14.880 -5.730 13.768 1.00 79.00 206 THR A C 1
ATOM 1696 O O . THR A 1 206 ? 15.266 -6.109 14.877 1.00 79.00 206 THR A O 1
ATOM 1699 N N . HIS A 1 207 ? 14.553 -6.608 12.817 1.00 74.44 207 HIS A N 1
ATOM 1700 C CA . HIS A 1 207 ? 14.590 -8.062 12.988 1.00 74.44 207 HIS A CA 1
ATOM 1701 C C . HIS A 1 207 ? 15.565 -8.729 11.998 1.00 74.44 207 HIS A C 1
ATOM 1703 O O . HIS A 1 207 ? 15.154 -9.496 11.127 1.00 74.44 207 HIS A O 1
ATOM 1709 N N . PRO A 1 208 ? 16.888 -8.511 12.140 1.00 64.94 208 PRO A N 1
ATOM 1710 C CA . PRO A 1 208 ? 17.879 -8.917 11.140 1.00 64.94 208 PRO A CA 1
ATOM 1711 C C . PRO A 1 208 ? 18.146 -10.431 11.098 1.00 64.94 208 PRO A C 1
ATOM 1713 O O . PRO A 1 208 ? 18.866 -10.904 10.207 1.00 64.94 208 PRO A O 1
ATOM 1716 N N . LYS A 1 209 ? 17.598 -11.216 12.038 1.00 62.75 209 LYS A N 1
ATOM 1717 C CA . LYS A 1 209 ? 17.836 -12.663 12.100 1.00 62.75 209 LYS A CA 1
ATOM 1718 C C . LYS A 1 209 ? 17.278 -13.343 10.846 1.00 62.75 209 LYS A C 1
ATOM 1720 O O . LYS A 1 209 ? 16.143 -13.124 10.446 1.00 62.75 209 LYS A O 1
ATOM 1725 N N . ASN A 1 210 ? 18.161 -14.105 10.204 1.00 57.69 210 ASN A N 1
ATOM 1726 C CA . ASN A 1 210 ? 17.948 -14.801 8.942 1.00 57.69 210 ASN A CA 1
ATOM 1727 C C . ASN A 1 210 ? 16.782 -15.779 9.075 1.00 57.69 210 ASN A C 1
ATOM 1729 O O . ASN A 1 210 ? 16.941 -16.825 9.699 1.00 57.69 210 ASN A O 1
ATOM 1733 N N . ASP A 1 211 ? 15.659 -15.459 8.446 1.00 65.44 211 ASP A N 1
ATOM 1734 C CA . ASP A 1 211 ? 14.583 -16.414 8.257 1.00 65.44 211 ASP A CA 1
ATOM 1735 C C . ASP A 1 211 ? 14.248 -16.460 6.768 1.00 65.44 211 ASP A C 1
ATOM 1737 O O . ASP A 1 211 ? 13.744 -15.495 6.183 1.00 65.44 211 ASP A O 1
ATOM 1741 N N . ASN A 1 212 ? 14.562 -17.585 6.124 1.00 68.00 212 ASN A N 1
ATOM 1742 C CA . ASN A 1 212 ? 13.990 -17.890 4.810 1.00 68.00 212 ASN A CA 1
ATOM 1743 C C . ASN A 1 212 ? 12.454 -17.850 4.902 1.00 68.00 212 ASN A C 1
ATOM 1745 O O . ASN A 1 212 ? 11.796 -17.401 3.966 1.00 68.00 212 ASN A O 1
ATOM 1749 N N . GLU A 1 213 ? 11.908 -18.186 6.076 1.00 78.00 213 GLU A N 1
ATOM 1750 C CA . GLU A 1 213 ? 10.495 -18.039 6.414 1.00 78.00 213 GLU A CA 1
ATOM 1751 C C . GLU A 1 213 ? 10.003 -16.588 6.268 1.00 78.00 213 GLU A C 1
ATOM 1753 O O . GLU A 1 213 ? 8.918 -16.354 5.742 1.00 78.00 213 GLU A O 1
ATOM 1758 N N . LEU A 1 214 ? 10.806 -15.586 6.648 1.00 81.62 214 LEU A N 1
ATOM 1759 C CA . LEU A 1 214 ? 10.431 -14.178 6.507 1.00 81.62 214 LEU A CA 1
ATOM 1760 C C . LEU A 1 214 ? 10.363 -13.773 5.030 1.00 81.62 214 LEU A C 1
ATOM 1762 O O . LEU A 1 214 ? 9.417 -13.099 4.633 1.00 81.62 214 LEU A O 1
ATOM 1766 N N . HIS A 1 215 ? 11.312 -14.216 4.199 1.00 82.88 215 HIS A N 1
ATOM 1767 C CA . HIS A 1 215 ? 11.278 -13.942 2.756 1.00 82.88 215 HIS A CA 1
ATOM 1768 C C . HIS A 1 215 ? 10.029 -14.538 2.098 1.00 82.88 215 HIS A C 1
ATOM 1770 O O . HIS A 1 215 ? 9.348 -13.849 1.337 1.00 82.88 215 HIS A O 1
ATOM 1776 N N . GLU A 1 216 ? 9.702 -15.793 2.415 1.00 86.19 216 GLU A N 1
ATOM 1777 C CA . GLU A 1 216 ? 8.501 -16.459 1.905 1.00 86.19 216 GLU A CA 1
ATOM 1778 C C . GLU A 1 216 ? 7.219 -15.773 2.391 1.00 86.19 216 GLU A C 1
ATOM 1780 O O . GLU A 1 216 ? 6.300 -15.551 1.599 1.00 86.19 216 GLU A O 1
ATOM 1785 N N . ARG A 1 217 ? 7.170 -15.356 3.663 1.00 89.00 217 ARG A N 1
ATOM 1786 C CA . ARG A 1 217 ? 6.035 -14.613 4.229 1.00 89.00 217 ARG A CA 1
ATOM 1787 C C . ARG A 1 217 ? 5.841 -13.254 3.564 1.00 89.00 217 ARG A C 1
ATOM 1789 O O . ARG A 1 217 ? 4.706 -12.921 3.224 1.00 89.00 217 ARG A O 1
ATOM 1796 N N . ILE A 1 218 ? 6.914 -12.494 3.327 1.00 91.19 218 ILE A N 1
ATOM 1797 C CA . ILE A 1 218 ? 6.844 -11.215 2.599 1.00 91.19 218 ILE A CA 1
ATOM 1798 C C . ILE A 1 218 ? 6.329 -11.461 1.179 1.00 91.19 218 ILE A C 1
ATOM 1800 O O . ILE A 1 218 ? 5.407 -10.782 0.734 1.00 91.19 218 ILE A O 1
ATOM 1804 N N . HIS A 1 219 ? 6.879 -12.456 0.478 1.00 89.69 219 HIS A N 1
ATOM 1805 C CA . HIS A 1 219 ? 6.472 -12.776 -0.888 1.00 89.69 219 HIS A CA 1
ATOM 1806 C C . HIS A 1 219 ? 4.986 -13.170 -0.971 1.00 89.69 219 HIS A C 1
ATOM 1808 O O . HIS A 1 219 ? 4.245 -12.669 -1.820 1.00 89.69 219 HIS A O 1
ATOM 1814 N N . LEU A 1 220 ? 4.521 -14.027 -0.055 1.00 91.06 220 LEU A N 1
ATOM 1815 C CA . LEU A 1 220 ? 3.121 -14.440 0.038 1.00 91.06 220 LEU A CA 1
ATOM 1816 C C . LEU A 1 220 ? 2.198 -13.251 0.337 1.00 91.06 220 LEU A C 1
ATOM 1818 O O . LEU A 1 220 ? 1.147 -13.108 -0.294 1.00 91.06 220 LEU A O 1
ATOM 1822 N N . GLN A 1 221 ? 2.589 -12.390 1.278 1.00 92.44 221 GLN A N 1
ATOM 1823 C CA . GLN A 1 221 ? 1.807 -11.214 1.639 1.00 92.44 221 GLN A CA 1
ATOM 1824 C C . GLN A 1 221 ? 1.729 -10.216 0.481 1.00 92.44 221 GLN A C 1
ATOM 1826 O O . GLN A 1 221 ? 0.633 -9.767 0.147 1.00 92.44 221 GLN A O 1
ATOM 1831 N N . LEU A 1 222 ? 2.849 -9.906 -0.175 1.00 92.06 222 LEU A N 1
ATOM 1832 C CA . LEU A 1 222 ? 2.870 -9.011 -1.330 1.00 92.06 222 LEU A CA 1
ATOM 1833 C C . LEU A 1 222 ? 1.945 -9.531 -2.440 1.00 92.06 222 LEU A C 1
ATOM 1835 O O . LEU A 1 222 ? 1.107 -8.782 -2.940 1.00 92.06 222 LEU A O 1
ATOM 1839 N N . ASN A 1 223 ? 1.999 -10.832 -2.746 1.00 92.06 223 ASN A N 1
ATOM 1840 C CA . ASN A 1 223 ? 1.103 -11.448 -3.727 1.00 92.06 223 ASN A CA 1
ATOM 1841 C C . ASN A 1 223 ? -0.372 -11.342 -3.333 1.00 92.06 223 ASN A C 1
ATOM 1843 O O . ASN A 1 223 ? -1.217 -11.022 -4.175 1.00 92.06 223 ASN A O 1
ATOM 1847 N N . LYS A 1 224 ? -0.696 -11.569 -2.053 1.00 91.50 224 LYS A N 1
ATOM 1848 C CA . LYS A 1 224 ? -2.050 -11.381 -1.513 1.00 91.50 224 LYS A CA 1
ATOM 1849 C C . LYS A 1 224 ? -2.521 -9.937 -1.717 1.00 91.50 224 LYS A C 1
ATOM 1851 O O . LYS A 1 224 ? -3.636 -9.734 -2.198 1.00 91.50 224 LYS A O 1
ATOM 1856 N N . LEU A 1 225 ? -1.691 -8.945 -1.390 1.00 90.31 225 LEU A N 1
ATOM 1857 C CA . LEU A 1 225 ? -2.040 -7.523 -1.491 1.00 90.31 225 LEU A CA 1
ATOM 1858 C C . LEU A 1 225 ? -2.201 -7.064 -2.950 1.00 90.31 225 LEU A C 1
ATOM 1860 O O . LEU A 1 225 ? -3.170 -6.368 -3.265 1.00 90.31 225 LEU A O 1
ATOM 1864 N N . LEU A 1 226 ? -1.320 -7.510 -3.852 1.00 89.62 226 LEU A N 1
ATOM 1865 C CA . LEU A 1 226 ? -1.414 -7.237 -5.291 1.00 89.62 226 LEU A CA 1
ATOM 1866 C C . LEU A 1 226 ? -2.666 -7.875 -5.911 1.00 89.62 226 LEU A C 1
ATOM 1868 O O . LEU A 1 226 ? -3.422 -7.196 -6.603 1.00 89.62 226 LEU A O 1
ATOM 1872 N N . THR A 1 227 ? -2.947 -9.145 -5.600 1.00 89.62 227 THR A N 1
ATOM 1873 C CA . THR A 1 227 ? -4.130 -9.866 -6.116 1.00 89.62 227 THR A CA 1
ATOM 1874 C C . THR A 1 227 ? -5.439 -9.230 -5.645 1.00 89.62 227 THR A C 1
ATOM 1876 O O . THR A 1 227 ? -6.420 -9.180 -6.383 1.00 89.62 227 THR A O 1
ATOM 1879 N N . GLN A 1 228 ? -5.461 -8.701 -4.421 1.00 87.50 228 GLN A N 1
ATOM 1880 C CA . GLN A 1 228 ? -6.609 -7.975 -3.871 1.00 87.50 228 GLN A CA 1
ATOM 1881 C C . GLN A 1 228 ? -6.722 -6.531 -4.384 1.00 87.50 228 GLN A C 1
ATOM 1883 O O . GLN A 1 228 ? -7.622 -5.811 -3.950 1.00 87.50 228 GLN A O 1
ATOM 1888 N N . ASN A 1 229 ? -5.826 -6.095 -5.278 1.00 84.56 229 ASN A N 1
ATOM 1889 C CA . ASN A 1 229 ? -5.739 -4.723 -5.773 1.00 84.56 229 ASN A CA 1
ATOM 1890 C C . ASN A 1 229 ? -5.681 -3.687 -4.629 1.00 84.56 229 ASN A C 1
ATOM 1892 O O . ASN A 1 229 ? -6.274 -2.610 -4.715 1.00 84.56 229 ASN A O 1
ATOM 1896 N N . ARG A 1 230 ? -4.989 -4.029 -3.529 1.00 83.75 230 ARG A N 1
ATOM 1897 C CA . ARG A 1 230 ? -4.777 -3.120 -2.387 1.00 83.75 230 ARG A CA 1
ATOM 1898 C C . ARG A 1 230 ? -3.891 -1.945 -2.758 1.00 83.75 230 ARG A C 1
ATOM 1900 O O . ARG A 1 230 ? -4.105 -0.844 -2.266 1.00 83.75 230 ARG A O 1
ATOM 1907 N N . PHE A 1 231 ? -2.948 -2.187 -3.660 1.00 85.19 231 PHE A N 1
ATOM 1908 C CA . PHE A 1 231 ? -2.089 -1.176 -4.249 1.00 85.19 231 PHE A CA 1
ATOM 1909 C C . PHE A 1 231 ? -2.559 -0.918 -5.683 1.00 85.19 231 PHE A C 1
ATOM 1911 O O . PHE A 1 231 ? -2.149 -1.647 -6.588 1.00 85.19 231 PHE A O 1
ATOM 1918 N N . PRO A 1 232 ? -3.436 0.073 -5.928 1.00 81.19 232 PRO A N 1
ATOM 1919 C CA . PRO A 1 232 ? -3.793 0.459 -7.286 1.00 81.19 232 PRO A CA 1
ATOM 1920 C C . PRO A 1 232 ? -2.584 1.145 -7.932 1.00 81.19 232 PRO A C 1
ATOM 1922 O O . PRO A 1 232 ? -2.472 2.369 -7.890 1.00 81.19 232 PRO A O 1
ATOM 1925 N N . LEU A 1 233 ? -1.665 0.344 -8.483 1.00 84.69 233 LEU A N 1
ATOM 1926 C CA . LEU A 1 233 ? -0.381 0.809 -9.001 1.00 84.69 233 LEU A CA 1
ATOM 1927 C C . LEU A 1 233 ? -0.582 1.857 -10.099 1.00 84.69 233 LEU A C 1
ATOM 1929 O O . LEU A 1 233 ? -1.213 1.609 -11.130 1.00 84.69 233 LEU A O 1
ATOM 1933 N N . LYS A 1 234 ? -0.016 3.040 -9.879 1.00 86.31 234 LYS A N 1
ATOM 1934 C CA . LYS A 1 234 ? 0.082 4.124 -10.855 1.00 86.31 234 LYS A CA 1
ATOM 1935 C C . LYS A 1 234 ? 1.524 4.250 -11.327 1.00 86.31 234 LYS A C 1
ATOM 1937 O O . LYS A 1 234 ? 2.454 3.688 -10.760 1.00 86.31 234 LYS A O 1
ATOM 1942 N N . LEU A 1 235 ? 1.715 5.072 -12.354 1.00 83.56 235 LEU A N 1
ATOM 1943 C CA . LEU A 1 235 ? 3.039 5.407 -12.877 1.00 83.56 235 LEU A CA 1
ATOM 1944 C C . LEU A 1 235 ? 3.997 5.928 -11.786 1.00 83.56 235 LEU A C 1
ATOM 1946 O O . LEU A 1 235 ? 5.170 5.573 -11.797 1.00 83.56 235 LEU A O 1
ATOM 1950 N N . ALA A 1 236 ? 3.494 6.717 -10.830 1.00 83.62 236 ALA A N 1
ATOM 1951 C CA . ALA A 1 236 ? 4.286 7.203 -9.699 1.00 83.62 236 ALA A CA 1
ATOM 1952 C C . ALA A 1 236 ? 4.797 6.059 -8.804 1.00 83.62 236 ALA A C 1
ATOM 1954 O O . ALA A 1 236 ? 5.980 6.038 -8.477 1.00 83.62 236 ALA A O 1
ATOM 1955 N N . ASP A 1 237 ? 3.944 5.080 -8.487 1.00 85.12 237 ASP A N 1
ATOM 1956 C CA . ASP A 1 237 ? 4.324 3.912 -7.683 1.00 85.12 237 ASP A CA 1
ATOM 1957 C C . ASP A 1 237 ? 5.370 3.054 -8.410 1.00 85.12 237 ASP A C 1
ATOM 1959 O O . ASP A 1 237 ? 6.337 2.596 -7.809 1.00 85.12 237 ASP A O 1
ATOM 1963 N N . ILE A 1 238 ? 5.221 2.880 -9.729 1.00 85.44 238 ILE A N 1
ATOM 1964 C CA . ILE A 1 238 ? 6.188 2.144 -10.559 1.00 85.44 238 ILE A CA 1
ATOM 1965 C C . ILE A 1 238 ? 7.556 2.835 -10.541 1.00 85.44 238 ILE A C 1
ATOM 1967 O O . ILE A 1 238 ? 8.578 2.176 -10.349 1.00 85.44 238 ILE A O 1
ATOM 1971 N N . ALA A 1 239 ? 7.588 4.159 -10.713 1.00 82.94 239 ALA A N 1
ATOM 1972 C CA . ALA A 1 239 ? 8.834 4.914 -10.633 1.00 82.94 239 ALA A CA 1
ATOM 1973 C C . ALA A 1 239 ? 9.470 4.821 -9.246 1.00 82.94 239 ALA A C 1
ATOM 1975 O O . ALA A 1 239 ? 10.685 4.668 -9.156 1.00 82.94 239 ALA A O 1
ATOM 1976 N N . PHE A 1 240 ? 8.667 4.872 -8.177 1.00 86.19 240 PHE A N 1
ATOM 1977 C CA . PHE A 1 240 ? 9.158 4.673 -6.817 1.00 86.19 240 PHE A CA 1
ATOM 1978 C C . PHE A 1 240 ? 9.848 3.313 -6.673 1.00 86.19 240 PHE A C 1
ATOM 1980 O O . PHE A 1 240 ? 10.999 3.267 -6.246 1.00 86.19 240 PHE A O 1
ATOM 1987 N N . VAL A 1 241 ? 9.190 2.222 -7.085 1.00 86.19 241 VAL A N 1
ATOM 1988 C CA . VAL A 1 241 ? 9.760 0.867 -7.008 1.00 86.19 241 VAL A CA 1
ATOM 1989 C C . VAL A 1 241 ? 11.075 0.797 -7.776 1.00 86.19 241 VAL A C 1
ATOM 1991 O O . VAL A 1 241 ? 12.083 0.374 -7.222 1.00 86.19 241 VAL A O 1
ATOM 1994 N N . LEU A 1 242 ? 11.105 1.257 -9.029 1.00 82.69 242 LEU A N 1
ATOM 1995 C CA . LEU A 1 242 ? 12.318 1.214 -9.850 1.00 82.69 242 LEU A CA 1
ATOM 1996 C C . LEU A 1 242 ? 13.456 2.061 -9.267 1.00 82.69 242 LEU A C 1
ATOM 1998 O O . LEU A 1 242 ? 14.608 1.626 -9.288 1.00 82.69 242 LEU A O 1
ATOM 2002 N N . ASN A 1 243 ? 13.147 3.237 -8.717 1.00 82.31 243 ASN A N 1
ATOM 2003 C CA . ASN A 1 243 ? 14.131 4.079 -8.042 1.00 82.31 243 ASN A CA 1
ATOM 2004 C C . ASN A 1 243 ? 14.661 3.409 -6.774 1.00 82.31 243 ASN A C 1
ATOM 2006 O O . ASN A 1 243 ? 15.873 3.366 -6.590 1.00 82.31 243 ASN A O 1
ATOM 2010 N N . TYR A 1 244 ? 13.786 2.819 -5.955 1.00 84.69 244 TYR A N 1
ATOM 2011 C CA . TYR A 1 244 ? 14.178 2.045 -4.778 1.00 84.69 244 TYR A CA 1
ATOM 2012 C C . TYR A 1 244 ? 15.116 0.892 -5.161 1.00 84.69 244 TYR A C 1
ATOM 2014 O O . TYR A 1 244 ? 16.162 0.702 -4.536 1.00 84.69 244 TYR A O 1
ATOM 2022 N N . MET A 1 245 ? 14.803 0.166 -6.242 1.00 81.44 245 MET A N 1
ATOM 2023 C CA . MET A 1 245 ? 15.684 -0.872 -6.788 1.00 81.44 245 MET A CA 1
ATOM 2024 C C . MET A 1 245 ? 17.043 -0.295 -7.214 1.00 81.44 245 MET A C 1
ATOM 2026 O O . MET A 1 245 ? 18.074 -0.897 -6.909 1.00 81.44 245 MET A O 1
ATOM 2030 N N . LYS A 1 246 ? 17.058 0.901 -7.822 1.00 77.75 246 LYS A N 1
ATOM 2031 C CA . LYS A 1 246 ? 18.260 1.592 -8.316 1.00 77.75 246 LYS A CA 1
ATOM 2032 C C . LYS A 1 246 ? 19.184 2.135 -7.231 1.00 77.75 246 LYS A C 1
ATOM 2034 O O . LYS A 1 246 ? 20.392 2.160 -7.464 1.00 77.75 246 LYS A O 1
ATOM 2039 N N . THR A 1 247 ? 18.649 2.571 -6.087 1.00 74.50 247 THR A N 1
ATOM 2040 C CA . THR A 1 247 ? 19.429 3.205 -5.010 1.00 74.50 247 THR A CA 1
ATOM 2041 C C . THR A 1 247 ? 20.632 2.338 -4.646 1.00 74.50 247 THR A C 1
ATOM 2043 O O . THR A 1 247 ? 20.468 1.200 -4.194 1.00 74.50 247 THR A O 1
ATOM 2046 N N . GLN A 1 248 ? 21.843 2.846 -4.886 1.00 62.66 248 GLN A N 1
ATOM 2047 C CA . GLN A 1 248 ? 23.062 2.121 -4.545 1.00 62.66 248 GLN A CA 1
ATOM 2048 C C . GLN A 1 248 ? 23.181 2.069 -3.027 1.00 62.66 248 GLN A C 1
ATOM 2050 O O . GLN A 1 248 ? 23.027 3.077 -2.344 1.00 62.66 248 GLN A O 1
ATOM 2055 N N . THR A 1 249 ? 23.459 0.889 -2.485 1.00 58.38 249 THR A N 1
ATOM 2056 C CA . THR A 1 249 ? 23.538 0.709 -1.034 1.00 58.38 249 THR A CA 1
ATOM 2057 C C . THR A 1 249 ? 24.720 1.437 -0.393 1.00 58.38 249 THR A C 1
ATOM 2059 O O . THR A 1 249 ? 24.716 1.643 0.810 1.00 58.38 249 THR A O 1
ATOM 2062 N N . THR A 1 250 ? 25.670 1.924 -1.195 1.00 47.97 250 THR A N 1
ATOM 2063 C CA . THR A 1 250 ? 26.783 2.789 -0.775 1.00 47.97 250 THR A CA 1
ATOM 2064 C C . THR A 1 250 ? 26.363 4.174 -0.270 1.00 47.97 250 THR A C 1
ATOM 2066 O O . THR A 1 250 ? 27.175 4.845 0.358 1.00 47.97 250 THR A O 1
ATOM 2069 N N . GLU A 1 251 ? 25.128 4.622 -0.525 1.00 51.41 251 GLU A N 1
ATOM 2070 C CA . GLU A 1 251 ? 24.579 5.871 0.042 1.00 51.41 251 GLU A CA 1
ATOM 2071 C C . GLU A 1 251 ? 24.013 5.687 1.465 1.00 51.41 251 GLU A C 1
ATOM 2073 O O . GLU A 1 251 ? 23.633 6.659 2.116 1.00 51.41 251 GLU A O 1
ATOM 2078 N N . VAL A 1 252 ? 23.962 4.449 1.967 1.00 57.00 252 VAL A N 1
ATOM 2079 C CA . VAL A 1 252 ? 23.453 4.118 3.301 1.00 57.00 252 VAL A CA 1
ATOM 2080 C C . VAL A 1 252 ? 24.639 3.958 4.249 1.00 57.00 252 VAL A C 1
ATOM 2082 O O . VAL A 1 252 ? 25.449 3.055 4.095 1.00 57.00 252 VAL A O 1
ATOM 2085 N N . HIS A 1 253 ? 24.754 4.838 5.245 1.00 57.44 253 HIS A N 1
ATOM 2086 C CA . HIS A 1 253 ? 25.870 4.842 6.206 1.00 57.44 253 HIS A CA 1
ATOM 2087 C C . HIS A 1 253 ? 25.767 3.776 7.319 1.00 57.44 253 HIS A C 1
ATOM 2089 O O . HIS A 1 253 ? 26.580 3.783 8.241 1.00 57.44 253 HIS A O 1
ATOM 2095 N N . ASP A 1 254 ? 24.771 2.888 7.255 1.00 72.25 254 ASP A N 1
ATOM 2096 C CA . ASP A 1 254 ? 24.490 1.847 8.248 1.00 72.25 254 ASP A CA 1
ATOM 2097 C C . ASP A 1 254 ? 24.414 0.462 7.582 1.00 72.25 254 ASP A C 1
ATOM 2099 O O . ASP A 1 254 ? 23.494 0.182 6.805 1.00 72.25 254 ASP A O 1
ATOM 2103 N N . ASP A 1 255 ? 25.369 -0.408 7.928 1.00 73.31 255 ASP A N 1
ATOM 2104 C CA . ASP A 1 255 ? 25.509 -1.774 7.408 1.00 73.31 255 ASP A CA 1
ATOM 2105 C C . ASP A 1 255 ? 24.222 -2.604 7.587 1.00 73.31 255 ASP A C 1
ATOM 2107 O O . ASP A 1 255 ? 23.888 -3.442 6.743 1.00 73.31 255 ASP A O 1
ATOM 2111 N N . ILE A 1 256 ? 23.466 -2.378 8.670 1.00 77.00 256 ILE A N 1
ATOM 2112 C CA . ILE A 1 256 ? 22.238 -3.136 8.959 1.00 77.00 256 ILE A CA 1
ATOM 2113 C C . ILE A 1 256 ? 21.131 -2.732 7.985 1.00 77.00 256 ILE A C 1
ATOM 2115 O O . ILE A 1 256 ? 20.472 -3.592 7.390 1.00 77.00 256 ILE A O 1
ATOM 2119 N N . THR A 1 257 ? 20.958 -1.427 7.780 1.00 79.50 257 THR A N 1
ATOM 2120 C CA . THR A 1 257 ? 19.983 -0.888 6.830 1.00 79.50 257 THR A CA 1
ATOM 2121 C C . THR A 1 257 ? 20.322 -1.295 5.393 1.00 79.50 257 THR A C 1
ATOM 2123 O O . THR A 1 257 ? 19.426 -1.671 4.636 1.00 79.50 257 THR A O 1
ATOM 2126 N N . GLU A 1 258 ? 21.605 -1.328 5.018 1.00 81.56 258 GLU A N 1
ATOM 2127 C CA . GLU A 1 258 ? 22.036 -1.846 3.713 1.00 81.56 258 GLU A CA 1
ATOM 2128 C C . GLU A 1 258 ? 21.634 -3.320 3.518 1.00 81.56 258 GLU A C 1
ATOM 2130 O O . GLU A 1 258 ? 21.074 -3.682 2.475 1.00 81.56 258 GLU A O 1
ATOM 2135 N N . VAL A 1 259 ? 21.884 -4.183 4.508 1.00 82.69 259 VAL A N 1
ATOM 2136 C CA . VAL A 1 259 ? 21.500 -5.603 4.439 1.00 82.69 259 VAL A CA 1
ATOM 2137 C C . VAL A 1 259 ? 19.981 -5.756 4.342 1.00 82.69 259 VAL A C 1
ATOM 2139 O O . VAL A 1 259 ? 19.499 -6.558 3.536 1.00 82.69 259 VAL A O 1
ATOM 2142 N N . ALA A 1 260 ? 19.220 -4.975 5.110 1.00 83.75 260 ALA A N 1
ATOM 2143 C CA . ALA A 1 260 ? 17.763 -4.988 5.064 1.00 83.75 260 ALA A CA 1
ATOM 2144 C C . ALA A 1 260 ? 17.230 -4.573 3.686 1.00 83.75 260 ALA A C 1
ATOM 2146 O O . ALA A 1 260 ? 16.418 -5.291 3.099 1.00 83.75 260 ALA A O 1
ATOM 2147 N N . MET A 1 261 ? 17.754 -3.484 3.117 1.00 86.44 261 MET A N 1
ATOM 2148 C CA . MET A 1 261 ? 17.402 -3.044 1.767 1.00 86.44 261 MET A CA 1
ATOM 2149 C C . MET A 1 261 ? 17.722 -4.112 0.720 1.00 86.44 261 MET A C 1
ATOM 2151 O O . MET A 1 261 ? 16.876 -4.402 -0.121 1.00 86.44 261 MET A O 1
ATOM 2155 N N . LYS A 1 262 ? 18.898 -4.756 0.771 1.00 85.50 262 LYS A N 1
ATOM 2156 C CA . LYS A 1 262 ? 19.247 -5.851 -0.161 1.00 85.50 262 LYS A CA 1
ATOM 2157 C C . LYS A 1 262 ? 18.264 -7.019 -0.081 1.00 85.50 262 LYS A C 1
ATOM 2159 O O . LYS A 1 262 ? 17.893 -7.582 -1.113 1.00 85.50 262 LYS A O 1
ATOM 2164 N N . ARG A 1 263 ? 17.816 -7.376 1.124 1.00 85.00 263 ARG A N 1
ATOM 2165 C CA . ARG A 1 263 ? 16.824 -8.443 1.330 1.00 85.00 263 ARG A CA 1
ATOM 2166 C C . ARG A 1 263 ? 15.464 -8.073 0.751 1.00 85.00 263 ARG A C 1
ATOM 2168 O O . ARG A 1 263 ? 14.915 -8.846 -0.028 1.00 85.00 263 ARG A O 1
ATOM 2175 N N . VAL A 1 264 ? 14.958 -6.878 1.065 1.00 88.75 264 VAL A N 1
ATOM 2176 C CA . VAL A 1 264 ? 13.690 -6.385 0.505 1.00 88.75 264 VAL A CA 1
ATOM 2177 C C . VAL A 1 264 ? 13.768 -6.337 -1.018 1.00 88.75 264 VAL A C 1
ATOM 2179 O O . VAL A 1 264 ? 12.898 -6.894 -1.682 1.00 88.75 264 VAL A O 1
ATOM 2182 N N . LYS A 1 265 ? 14.851 -5.788 -1.581 1.00 88.12 265 LYS A N 1
ATOM 2183 C CA . LYS A 1 265 ? 15.104 -5.805 -3.028 1.00 88.12 265 LYS A CA 1
ATOM 2184 C C . LYS A 1 265 ? 15.006 -7.216 -3.595 1.00 88.12 265 LYS A C 1
ATOM 2186 O O . LYS A 1 265 ? 14.214 -7.429 -4.499 1.00 88.12 265 LYS A O 1
ATOM 2191 N N . THR A 1 266 ? 15.700 -8.192 -3.010 1.00 87.25 266 THR A N 1
ATOM 2192 C CA . THR A 1 266 ? 15.678 -9.589 -3.482 1.00 87.25 266 THR A CA 1
ATOM 2193 C C . THR A 1 266 ? 14.260 -10.174 -3.542 1.00 87.25 266 THR A C 1
ATOM 2195 O O . THR A 1 266 ? 13.945 -10.923 -4.468 1.00 87.25 266 THR A O 1
ATOM 2198 N N . VAL A 1 267 ? 13.390 -9.847 -2.577 1.00 87.62 267 VAL A N 1
ATOM 2199 C CA . VAL A 1 267 ? 11.983 -10.290 -2.602 1.00 87.62 267 VAL A CA 1
ATOM 2200 C C . VAL A 1 267 ? 11.233 -9.675 -3.781 1.00 87.62 267 VAL A C 1
ATOM 2202 O O . VAL A 1 267 ? 10.501 -10.379 -4.473 1.00 87.62 267 VAL A O 1
ATOM 2205 N N . PHE A 1 268 ? 11.430 -8.381 -4.026 1.00 88.94 268 PHE A N 1
ATOM 2206 C CA . PHE A 1 268 ? 10.786 -7.662 -5.122 1.00 88.94 268 PHE A CA 1
ATOM 2207 C C . PHE A 1 268 ? 11.311 -8.119 -6.489 1.00 88.94 268 PHE A C 1
ATOM 2209 O O . PHE A 1 268 ? 10.516 -8.310 -7.402 1.00 88.94 268 PHE A O 1
ATOM 2216 N N . GLU A 1 269 ? 12.613 -8.382 -6.631 1.00 86.12 269 GLU A N 1
ATOM 2217 C CA . GLU A 1 269 ? 13.216 -8.913 -7.867 1.00 86.12 269 GLU A CA 1
ATOM 2218 C C . GLU A 1 269 ? 12.610 -10.251 -8.287 1.00 86.12 269 GLU A C 1
ATOM 2220 O O . GLU A 1 269 ? 12.443 -10.500 -9.476 1.00 86.12 269 GLU A O 1
ATOM 2225 N N . LYS A 1 270 ? 12.265 -11.101 -7.316 1.00 87.06 270 LYS A N 1
ATOM 2226 C CA . LYS A 1 270 ? 11.723 -12.445 -7.552 1.00 87.06 270 LYS A CA 1
ATOM 2227 C C . LYS A 1 270 ? 10.194 -12.493 -7.613 1.00 87.06 270 LYS A C 1
ATOM 2229 O O . LYS A 1 270 ? 9.635 -13.582 -7.701 1.00 87.06 270 LYS A O 1
ATOM 2234 N N . ASN A 1 271 ? 9.512 -11.351 -7.520 1.00 89.06 271 ASN A N 1
ATOM 2235 C CA . ASN A 1 271 ? 8.055 -11.311 -7.506 1.00 89.06 271 ASN A CA 1
ATOM 2236 C C . ASN A 1 271 ? 7.484 -11.168 -8.927 1.00 89.06 271 ASN A C 1
ATOM 2238 O O . ASN A 1 271 ? 7.290 -10.056 -9.418 1.00 89.06 271 ASN A O 1
ATOM 2242 N N . ASP A 1 272 ? 7.183 -12.298 -9.570 1.00 89.50 272 ASP A N 1
ATOM 2243 C CA . ASP A 1 272 ? 6.656 -12.326 -10.945 1.00 89.50 272 ASP A CA 1
ATOM 2244 C C . ASP A 1 272 ? 5.355 -11.518 -11.091 1.00 89.50 272 ASP A C 1
ATOM 2246 O O . ASP A 1 272 ? 5.198 -10.745 -12.032 1.00 89.50 272 ASP A O 1
ATOM 2250 N N . LEU A 1 273 ? 4.443 -11.614 -10.114 1.00 90.50 273 LEU A N 1
ATOM 2251 C CA . LEU A 1 273 ? 3.149 -10.924 -10.160 1.00 90.50 273 LEU A CA 1
ATOM 2252 C C . LEU A 1 273 ? 3.297 -9.393 -10.176 1.00 90.50 273 LEU A C 1
ATOM 2254 O O . LEU A 1 273 ? 2.553 -8.702 -10.881 1.00 90.50 273 LEU A O 1
ATOM 2258 N N . LEU A 1 274 ? 4.240 -8.851 -9.400 1.00 90.19 274 LEU A N 1
ATOM 2259 C CA . LEU A 1 274 ? 4.568 -7.429 -9.399 1.00 90.19 274 LEU A CA 1
ATOM 2260 C C . LEU A 1 274 ? 5.064 -7.005 -10.780 1.00 90.19 274 LEU A C 1
ATOM 2262 O O . LEU A 1 274 ? 4.530 -6.046 -11.340 1.00 90.19 274 LEU A O 1
ATOM 2266 N N . TRP A 1 275 ? 6.047 -7.715 -11.335 1.00 88.69 275 TRP A N 1
ATOM 2267 C CA . TRP A 1 275 ? 6.655 -7.342 -12.612 1.00 88.69 275 TRP A CA 1
ATOM 2268 C C . TRP A 1 275 ? 5.697 -7.505 -13.790 1.00 88.69 275 TRP A C 1
ATOM 2270 O O . TRP A 1 275 ? 5.604 -6.591 -14.608 1.00 88.69 275 TRP A O 1
ATOM 2280 N N . ASP A 1 276 ? 4.889 -8.563 -13.821 1.00 89.25 276 ASP A N 1
ATOM 2281 C CA . ASP A 1 276 ? 3.811 -8.729 -14.802 1.00 89.25 276 ASP A CA 1
ATOM 2282 C C . ASP A 1 276 ? 2.811 -7.567 -14.734 1.00 89.25 276 ASP A C 1
ATOM 2284 O O . ASP A 1 276 ? 2.382 -7.019 -15.757 1.00 89.25 276 ASP A O 1
ATOM 2288 N N . THR A 1 277 ? 2.464 -7.132 -13.518 1.00 89.12 277 THR A N 1
ATOM 2289 C CA . THR A 1 277 ? 1.564 -5.993 -13.314 1.00 89.12 277 THR A CA 1
ATOM 2290 C C . THR A 1 277 ? 2.196 -4.685 -13.793 1.00 89.12 277 THR A C 1
ATOM 2292 O O . THR A 1 277 ? 1.534 -3.912 -14.491 1.00 89.12 277 THR A O 1
ATOM 2295 N N . VAL A 1 278 ? 3.469 -4.446 -13.466 1.00 88.81 278 VAL A N 1
ATOM 2296 C CA . VAL A 1 278 ? 4.242 -3.278 -13.916 1.00 88.81 278 VAL A CA 1
ATOM 2297 C C . VAL A 1 278 ? 4.319 -3.241 -15.444 1.00 88.81 278 VAL A C 1
ATOM 2299 O O . VAL A 1 278 ? 3.964 -2.225 -16.046 1.00 88.81 278 VAL A O 1
ATOM 2302 N N . ILE A 1 279 ? 4.708 -4.350 -16.081 1.00 87.88 279 ILE A N 1
ATOM 2303 C CA . ILE A 1 279 ? 4.814 -4.480 -17.540 1.00 87.88 279 ILE A CA 1
ATOM 2304 C C . ILE A 1 279 ? 3.468 -4.190 -18.203 1.00 87.88 279 ILE A C 1
ATOM 2306 O O . ILE A 1 279 ? 3.402 -3.404 -19.151 1.00 87.88 279 ILE A O 1
ATOM 2310 N N . ARG A 1 280 ? 2.378 -4.776 -17.694 1.00 88.75 280 ARG A N 1
ATOM 2311 C CA . ARG A 1 280 ? 1.029 -4.540 -18.219 1.00 88.75 280 ARG A CA 1
ATOM 2312 C C . ARG A 1 280 ? 0.658 -3.059 -18.172 1.00 88.75 280 ARG A C 1
ATOM 2314 O O . ARG A 1 280 ? 0.251 -2.512 -19.195 1.00 88.75 280 ARG A O 1
ATOM 2321 N N . ILE A 1 281 ? 0.835 -2.400 -17.024 1.00 88.19 281 ILE A N 1
ATOM 2322 C CA . ILE A 1 281 ? 0.502 -0.976 -16.860 1.00 88.19 281 ILE A CA 1
ATOM 2323 C C . ILE A 1 281 ? 1.343 -0.110 -17.798 1.00 88.19 281 ILE A C 1
ATOM 2325 O O . ILE A 1 281 ? 0.815 0.807 -18.429 1.00 88.19 281 ILE A O 1
ATOM 2329 N N . LEU A 1 282 ? 2.641 -0.395 -17.919 1.00 86.44 282 LEU A N 1
ATOM 2330 C CA . LEU A 1 282 ? 3.528 0.359 -18.802 1.00 86.44 282 LEU A CA 1
ATOM 2331 C C . LEU A 1 282 ? 3.167 0.165 -20.275 1.00 86.44 282 LEU A C 1
ATOM 2333 O O . LEU A 1 282 ? 3.137 1.147 -21.010 1.00 86.44 282 LEU A O 1
ATOM 2337 N N . ASN A 1 283 ? 2.797 -1.044 -20.700 1.00 86.50 283 ASN A N 1
ATOM 2338 C CA . ASN A 1 283 ? 2.310 -1.302 -22.058 1.00 86.50 283 ASN A CA 1
ATOM 2339 C C . ASN A 1 283 ? 0.964 -0.611 -22.339 1.00 86.50 283 ASN A C 1
ATOM 2341 O O . ASN A 1 283 ? 0.792 0.021 -23.385 1.00 86.50 283 ASN A O 1
ATOM 2345 N N . GLU A 1 284 ? 0.018 -0.661 -21.399 1.00 87.38 284 GLU A N 1
ATOM 2346 C CA . GLU A 1 284 ? -1.251 0.072 -21.498 1.00 87.38 284 GLU A CA 1
ATOM 2347 C C . GLU A 1 284 ? -1.022 1.586 -21.603 1.00 87.38 284 GLU A C 1
ATOM 2349 O O . GLU A 1 284 ? -1.653 2.267 -22.419 1.00 87.38 284 GLU A O 1
ATOM 2354 N N . LYS A 1 285 ? -0.089 2.119 -20.807 1.00 85.81 285 LYS A N 1
ATOM 2355 C CA . LYS A 1 285 ? 0.269 3.539 -20.815 1.00 85.81 285 LYS A CA 1
ATOM 2356 C C . LYS A 1 285 ? 1.031 3.948 -22.061 1.00 85.81 285 LYS A C 1
ATOM 2358 O O . LYS A 1 285 ? 0.727 5.008 -22.600 1.00 85.81 285 LYS A O 1
ATOM 2363 N N . ASN A 1 286 ? 1.928 3.110 -22.569 1.00 81.25 286 ASN A N 1
ATOM 2364 C CA . ASN A 1 286 ? 2.618 3.339 -23.833 1.00 81.25 286 ASN A CA 1
ATOM 2365 C C . ASN A 1 286 ? 1.603 3.597 -24.961 1.00 81.25 286 ASN A C 1
ATOM 2367 O O . ASN A 1 286 ? 1.724 4.575 -25.697 1.00 81.25 286 ASN A O 1
ATOM 2371 N N . ASN A 1 287 ? 0.502 2.832 -24.986 1.00 77.94 287 ASN A N 1
ATOM 2372 C CA . ASN A 1 287 ? -0.579 2.987 -25.961 1.00 77.94 287 ASN A CA 1
ATOM 2373 C C . ASN A 1 287 ? -1.381 4.298 -25.850 1.00 77.94 287 ASN A C 1
ATOM 2375 O O . ASN A 1 287 ? -2.023 4.706 -26.824 1.00 77.94 287 ASN A O 1
ATOM 2379 N N . ARG A 1 288 ? -1.350 4.991 -24.707 1.00 82.81 288 ARG A N 1
ATOM 2380 C CA . ARG A 1 288 ? -2.163 6.195 -24.435 1.00 82.81 288 ARG A CA 1
ATOM 2381 C C . ARG A 1 288 ? -1.361 7.335 -23.800 1.00 82.81 288 ARG A C 1
ATOM 2383 O O . ARG A 1 288 ? -1.919 8.142 -23.061 1.00 82.81 288 ARG A O 1
ATOM 2390 N N . ILE A 1 289 ? -0.059 7.380 -24.067 1.00 80.00 289 ILE A N 1
ATOM 2391 C CA . ILE A 1 289 ? 0.858 8.317 -23.424 1.00 80.00 289 ILE A CA 1
ATOM 2392 C C . ILE A 1 289 ? 0.535 9.765 -23.792 1.00 80.00 289 ILE A C 1
ATOM 2394 O O . ILE A 1 289 ? 0.384 10.110 -24.965 1.00 80.00 289 ILE A O 1
ATOM 2398 N N . THR A 1 290 ? 0.438 10.633 -22.789 1.00 80.75 290 THR A N 1
ATOM 2399 C CA . THR A 1 290 ? 0.304 12.072 -23.028 1.00 80.75 290 THR A CA 1
ATOM 2400 C C . THR A 1 290 ? 1.677 12.732 -23.217 1.00 80.75 290 THR A C 1
ATOM 2402 O O . THR A 1 290 ? 2.680 12.238 -22.696 1.00 80.75 290 THR A O 1
ATOM 2405 N N . PRO A 1 291 ? 1.754 13.900 -23.888 1.00 76.69 291 PRO A N 1
ATOM 2406 C CA . PRO A 1 291 ? 2.989 14.676 -24.012 1.00 76.69 291 PRO A CA 1
ATOM 2407 C C . PRO A 1 291 ? 3.743 14.912 -22.698 1.00 76.69 291 PRO A C 1
ATOM 2409 O O . PRO A 1 291 ? 4.972 14.898 -22.698 1.00 76.69 291 PRO A O 1
ATOM 2412 N N . LYS A 1 292 ? 3.006 15.110 -21.594 1.00 78.12 292 LYS A N 1
ATOM 2413 C CA . LYS A 1 292 ? 3.549 15.376 -20.253 1.00 78.12 292 LYS A CA 1
ATOM 2414 C C . LYS A 1 292 ? 4.077 14.121 -19.557 1.00 78.12 292 LYS A C 1
ATOM 2416 O O . LYS A 1 292 ? 5.051 14.206 -18.824 1.00 78.12 292 LYS A O 1
ATOM 2421 N N . GLU A 1 293 ? 3.443 12.970 -19.772 1.00 77.75 293 GLU A N 1
ATOM 2422 C CA . GLU A 1 293 ? 3.885 11.687 -19.199 1.00 77.75 293 GLU A CA 1
ATOM 2423 C C . GLU A 1 293 ? 5.099 11.113 -19.939 1.00 77.75 293 GLU A C 1
ATOM 2425 O O . GLU A 1 293 ? 5.784 10.238 -19.420 1.00 77.75 293 GLU A O 1
ATOM 2430 N N . PHE A 1 294 ? 5.377 11.612 -21.143 1.00 75.88 294 PHE A N 1
ATOM 2431 C CA . PHE A 1 294 ? 6.411 11.085 -22.020 1.00 75.88 294 PHE A CA 1
ATOM 2432 C C . PHE A 1 294 ? 7.807 11.026 -21.387 1.00 75.88 294 PHE A C 1
ATOM 2434 O O . PHE A 1 294 ? 8.351 9.929 -21.298 1.00 75.88 294 PHE A O 1
ATOM 2441 N N . PRO A 1 295 ? 8.376 12.129 -20.861 1.00 77.19 295 PRO A N 1
ATOM 2442 C CA . PRO A 1 295 ? 9.713 12.078 -20.264 1.00 77.19 295 PRO A CA 1
ATOM 2443 C C . PRO A 1 295 ? 9.756 11.176 -19.024 1.00 77.19 295 PRO A C 1
ATOM 2445 O O . PRO A 1 295 ? 10.768 10.558 -18.719 1.00 77.19 295 PRO A O 1
ATOM 2448 N N . PHE A 1 296 ? 8.635 11.069 -18.313 1.00 78.38 296 PHE A N 1
ATOM 2449 C CA . PHE A 1 296 ? 8.539 10.244 -17.118 1.00 78.38 296 PHE A CA 1
ATOM 2450 C C . PHE A 1 296 ? 8.584 8.746 -17.450 1.00 78.38 296 PHE A C 1
ATOM 2452 O O . PHE A 1 296 ? 9.354 8.002 -16.848 1.00 78.38 296 PHE A O 1
ATOM 2459 N N . ILE A 1 297 ? 7.803 8.300 -18.439 1.00 76.94 297 ILE A N 1
ATOM 2460 C CA . ILE A 1 297 ? 7.809 6.899 -18.888 1.00 76.94 297 ILE A CA 1
ATOM 2461 C C . ILE A 1 297 ? 9.128 6.551 -19.590 1.00 76.94 297 ILE A C 1
ATOM 2463 O O . ILE A 1 297 ? 9.622 5.440 -19.426 1.00 76.94 297 ILE A O 1
ATOM 2467 N N . GLN A 1 298 ? 9.731 7.502 -20.306 1.00 76.81 298 GLN A N 1
ATOM 2468 C CA . GLN A 1 298 ? 11.063 7.360 -20.895 1.00 76.81 298 GLN A CA 1
ATOM 2469 C C . GLN A 1 298 ? 12.098 6.939 -19.847 1.00 76.81 298 GLN A C 1
ATOM 2471 O O . GLN A 1 298 ? 12.758 5.914 -20.014 1.00 76.81 298 GLN A O 1
ATOM 2476 N N . ASN A 1 299 ? 12.177 7.684 -18.742 1.00 76.88 299 ASN A N 1
ATOM 2477 C CA . ASN A 1 299 ? 13.115 7.400 -17.658 1.00 76.88 299 ASN A CA 1
ATOM 2478 C C . ASN A 1 299 ? 12.821 6.040 -17.005 1.00 76.88 299 ASN A C 1
ATOM 2480 O O . ASN A 1 299 ? 13.739 5.289 -16.693 1.00 76.88 299 ASN A O 1
ATOM 2484 N N . ILE A 1 300 ? 11.543 5.678 -16.845 1.00 76.56 300 ILE A N 1
ATOM 2485 C CA . ILE A 1 300 ? 11.148 4.356 -16.332 1.00 76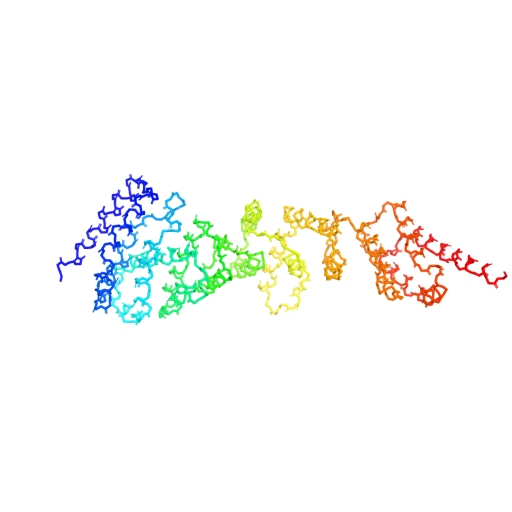.56 300 ILE A CA 1
ATOM 2486 C C . ILE A 1 300 ? 11.661 3.234 -17.240 1.00 76.56 300 ILE A C 1
ATOM 2488 O O . ILE A 1 300 ? 12.238 2.274 -16.743 1.00 76.56 300 ILE A O 1
ATOM 2492 N N . ILE A 1 301 ? 11.426 3.320 -18.552 1.00 74.62 301 ILE A N 1
ATOM 2493 C CA . ILE A 1 301 ? 11.742 2.231 -19.487 1.00 74.62 301 ILE A CA 1
ATOM 2494 C C . ILE A 1 301 ? 13.256 2.090 -19.652 1.00 74.62 301 ILE A C 1
ATOM 2496 O O . ILE A 1 301 ? 13.785 0.981 -19.577 1.00 74.62 301 ILE A O 1
ATOM 2500 N N . PHE A 1 302 ? 13.953 3.205 -19.866 1.00 73.31 302 PHE A N 1
ATOM 2501 C CA . PHE A 1 302 ? 15.329 3.178 -20.355 1.00 73.31 302 PHE A CA 1
ATOM 2502 C C . PHE A 1 302 ? 16.400 3.474 -19.305 1.00 73.31 302 PHE A C 1
ATOM 2504 O O . PHE A 1 302 ? 17.547 3.088 -19.521 1.00 73.31 302 PHE A O 1
ATOM 2511 N N . ASP A 1 303 ? 16.044 4.075 -18.165 1.00 69.00 303 ASP A N 1
ATOM 2512 C CA . ASP A 1 303 ? 16.976 4.300 -17.048 1.00 69.00 303 ASP A CA 1
ATOM 2513 C C . ASP A 1 303 ? 16.745 3.325 -15.879 1.00 69.00 303 ASP A C 1
ATOM 2515 O O . ASP A 1 303 ? 17.262 3.547 -14.769 1.00 69.00 303 ASP A O 1
ATOM 2519 N N . SER A 1 304 ? 15.961 2.262 -16.116 1.00 62.97 304 SER A N 1
ATOM 2520 C CA . SER A 1 304 ? 15.675 1.216 -15.133 1.00 62.97 304 SER A CA 1
ATOM 2521 C C . SER A 1 304 ? 16.950 0.502 -14.683 1.00 62.97 304 SER A C 1
ATOM 2523 O O . SER A 1 304 ? 17.863 0.239 -15.462 1.00 62.97 304 SER A O 1
ATOM 2525 N N . TYR A 1 305 ? 17.004 0.183 -13.386 1.00 56.88 305 TYR A N 1
ATOM 2526 C CA . TYR A 1 305 ? 18.145 -0.474 -12.737 1.00 56.88 305 TYR A CA 1
ATOM 2527 C C . TYR A 1 305 ? 18.528 -1.806 -13.393 1.00 56.88 305 TYR A C 1
ATOM 2529 O O . TYR A 1 305 ? 19.696 -2.190 -13.386 1.00 56.88 305 TYR A O 1
ATOM 2537 N N . ASN A 1 306 ? 17.543 -2.510 -13.952 1.00 64.38 306 ASN A N 1
ATOM 2538 C CA . ASN A 1 306 ? 17.747 -3.807 -14.559 1.00 64.38 306 ASN A CA 1
ATOM 2539 C C . ASN A 1 306 ? 16.757 -4.017 -15.728 1.00 64.38 306 ASN A C 1
ATOM 2541 O O . ASN A 1 306 ? 15.557 -4.179 -15.483 1.00 64.38 306 ASN A O 1
ATOM 2545 N N . PRO A 1 307 ? 17.241 -4.061 -16.985 1.00 60.59 307 PRO A N 1
ATOM 2546 C CA . PRO A 1 307 ? 16.392 -4.233 -18.163 1.00 60.59 307 PRO A CA 1
ATOM 2547 C C . PRO A 1 307 ? 15.679 -5.595 -18.211 1.00 60.59 307 PRO A C 1
ATOM 2549 O O . PRO A 1 307 ? 14.687 -5.727 -18.926 1.00 60.59 307 PRO A O 1
ATOM 2552 N N . TYR A 1 308 ? 16.121 -6.597 -17.434 1.00 63.22 308 TYR A N 1
ATOM 2553 C CA . TYR A 1 308 ? 15.456 -7.903 -17.363 1.00 63.22 308 TYR A CA 1
ATOM 2554 C C . TYR A 1 308 ? 14.047 -7.815 -16.760 1.00 63.22 308 TYR A C 1
ATOM 2556 O O . TYR A 1 308 ? 13.154 -8.517 -17.227 1.00 63.22 308 TYR A O 1
ATOM 2564 N N . PHE A 1 309 ? 13.806 -6.915 -15.798 1.00 62.19 309 PHE A N 1
ATOM 2565 C CA . PHE A 1 309 ? 12.476 -6.754 -15.189 1.00 62.19 309 PHE A CA 1
ATOM 2566 C C . PHE A 1 309 ? 11.444 -6.151 -16.142 1.00 62.19 309 PHE A C 1
ATOM 2568 O O . PHE A 1 309 ? 10.243 -6.293 -15.932 1.00 62.19 309 PHE A O 1
ATOM 2575 N N . LEU A 1 310 ? 11.906 -5.474 -17.194 1.00 68.06 310 LEU A N 1
ATOM 2576 C CA . LEU A 1 310 ? 11.062 -4.781 -18.161 1.00 68.06 310 LEU A CA 1
ATOM 2577 C C . LEU A 1 310 ? 11.105 -5.437 -19.549 1.00 68.06 310 LEU A C 1
ATOM 2579 O O . LEU A 1 310 ? 10.653 -4.837 -20.523 1.00 68.06 310 LEU A O 1
ATOM 2583 N N . HIS A 1 311 ? 11.606 -6.674 -19.656 1.00 71.00 311 HIS A N 1
ATOM 2584 C CA . HIS A 1 311 ? 11.770 -7.372 -20.936 1.00 71.00 311 HIS A CA 1
ATOM 2585 C C . HIS A 1 311 ? 10.450 -7.547 -21.715 1.00 71.00 311 HIS A C 1
ATOM 2587 O O . HIS A 1 311 ? 10.460 -7.612 -22.941 1.00 71.00 311 HIS A O 1
ATOM 2593 N N . GLY A 1 312 ? 9.303 -7.558 -21.026 1.00 72.00 312 GLY A N 1
ATOM 2594 C CA . GLY A 1 312 ? 7.972 -7.626 -21.643 1.00 72.00 312 GLY A CA 1
ATOM 2595 C C . GLY A 1 312 ? 7.389 -6.286 -22.120 1.00 72.00 312 GLY A C 1
ATOM 2596 O O . GLY A 1 312 ? 6.257 -6.254 -22.612 1.00 72.00 312 GLY A O 1
ATOM 2597 N N . ILE A 1 313 ? 8.099 -5.162 -21.964 1.00 79.56 313 ILE A N 1
ATOM 2598 C CA . ILE A 1 313 ? 7.634 -3.863 -22.468 1.00 79.56 313 ILE A CA 1
ATOM 2599 C C . ILE A 1 313 ? 7.815 -3.792 -23.984 1.00 79.56 313 ILE A C 1
ATOM 2601 O O . ILE A 1 313 ? 8.879 -4.096 -24.520 1.00 79.56 313 ILE A O 1
ATOM 2605 N N . ASN A 1 314 ? 6.799 -3.292 -24.689 1.00 79.75 314 ASN A N 1
ATOM 2606 C CA . ASN A 1 314 ? 6.880 -3.001 -26.115 1.00 79.75 314 ASN A CA 1
ATOM 2607 C C . ASN A 1 314 ? 7.693 -1.717 -26.375 1.00 79.75 314 ASN A C 1
ATOM 2609 O O . ASN A 1 314 ? 7.156 -0.652 -26.694 1.00 79.75 314 ASN A O 1
ATOM 2613 N N . VAL A 1 315 ? 9.014 -1.827 -26.217 1.00 79.00 315 VAL A N 1
ATOM 2614 C CA . VAL A 1 315 ? 9.987 -0.746 -26.443 1.00 79.00 315 VAL A CA 1
ATOM 2615 C C . VAL A 1 315 ? 9.900 -0.212 -27.873 1.00 79.00 315 VAL A C 1
ATOM 2617 O O . VAL A 1 315 ? 10.011 0.993 -28.091 1.00 79.00 315 VAL A O 1
ATOM 2620 N N . GLN A 1 316 ? 9.647 -1.083 -28.851 1.00 79.88 316 GLN A N 1
ATOM 2621 C CA . GLN A 1 316 ? 9.526 -0.684 -30.252 1.00 79.88 316 GLN A CA 1
ATOM 2622 C C . GLN A 1 316 ? 8.369 0.295 -30.468 1.00 79.88 316 GLN A C 1
ATOM 2624 O O . GLN A 1 316 ? 8.555 1.336 -31.093 1.00 79.88 316 GLN A O 1
ATOM 2629 N N . GLU A 1 317 ? 7.188 -0.010 -29.930 1.00 83.31 317 GLU A N 1
ATOM 2630 C CA . GLU A 1 317 ? 6.022 0.873 -30.021 1.00 83.31 317 GLU A CA 1
ATOM 2631 C C . GLU A 1 317 ? 6.293 2.222 -29.343 1.00 83.31 317 GLU A C 1
ATOM 2633 O O . GLU A 1 317 ? 5.914 3.270 -29.867 1.00 83.31 317 GLU A O 1
ATOM 2638 N N . TYR A 1 318 ? 7.030 2.216 -28.225 1.00 84.25 318 TYR A N 1
ATOM 2639 C CA . TYR A 1 318 ? 7.446 3.455 -27.566 1.00 84.25 318 TYR A CA 1
ATOM 2640 C C . TYR A 1 318 ? 8.351 4.302 -28.474 1.00 84.25 318 TYR A C 1
ATOM 2642 O O . TYR A 1 318 ? 8.110 5.495 -28.668 1.00 84.25 318 TYR A O 1
ATOM 2650 N N . LEU A 1 319 ? 9.364 3.681 -29.086 1.00 84.50 319 LEU A N 1
ATOM 2651 C CA . LEU A 1 319 ? 10.287 4.343 -30.008 1.00 84.50 319 LEU A CA 1
ATOM 2652 C C . LEU A 1 319 ? 9.579 4.862 -31.270 1.00 84.50 319 LEU A C 1
ATOM 2654 O O . LEU A 1 319 ? 9.867 5.978 -31.700 1.00 84.50 319 LEU A O 1
ATOM 2658 N N . LYS A 1 320 ? 8.615 4.126 -31.839 1.00 86.56 320 LYS A N 1
ATOM 2659 C CA . LYS A 1 320 ? 7.788 4.619 -32.962 1.00 86.56 320 LYS A CA 1
ATOM 2660 C C . LYS A 1 320 ? 6.994 5.854 -32.562 1.00 86.56 320 LYS A C 1
ATOM 2662 O O . LYS A 1 320 ? 6.940 6.843 -33.294 1.00 86.56 320 LYS A O 1
ATOM 2667 N N . ARG A 1 321 ? 6.406 5.828 -31.367 1.00 82.94 321 ARG A N 1
ATOM 2668 C CA . ARG A 1 321 ? 5.648 6.960 -30.833 1.00 82.94 321 ARG A CA 1
ATOM 2669 C C . ARG A 1 321 ? 6.519 8.167 -30.582 1.00 82.94 321 ARG A C 1
ATOM 2671 O O . ARG A 1 321 ? 6.067 9.256 -30.929 1.00 82.94 321 ARG A O 1
ATOM 2678 N N . MET A 1 322 ? 7.740 7.989 -30.062 1.00 84.19 322 MET A N 1
ATOM 2679 C CA . MET A 1 322 ? 8.723 9.072 -29.997 1.00 84.19 322 MET A CA 1
ATOM 2680 C C . MET A 1 322 ? 8.773 9.763 -31.354 1.00 84.19 322 MET A C 1
ATOM 2682 O O . MET A 1 322 ? 8.366 10.922 -31.428 1.00 84.19 322 MET A O 1
ATOM 2686 N N . LEU A 1 323 ? 9.151 9.032 -32.412 1.00 87.06 323 LEU A N 1
ATOM 2687 C CA . LEU A 1 323 ? 9.326 9.570 -33.766 1.00 87.06 323 LEU A CA 1
ATOM 2688 C C . LEU A 1 323 ? 8.075 10.263 -34.298 1.00 87.06 323 LEU A C 1
ATOM 2690 O O . LEU A 1 323 ? 8.175 11.294 -34.955 1.00 87.06 323 LEU A O 1
ATOM 2694 N N . SER A 1 324 ? 6.885 9.735 -34.008 1.00 83.69 324 SER A N 1
ATOM 2695 C CA . SER A 1 324 ? 5.623 10.310 -34.488 1.00 83.69 324 SER A CA 1
ATOM 2696 C C . SER A 1 324 ? 5.346 11.729 -33.964 1.00 83.69 324 SER A C 1
ATOM 2698 O O . SER A 1 324 ? 4.617 12.491 -34.607 1.00 83.69 324 SER A O 1
ATOM 2700 N N . ARG A 1 325 ? 5.954 12.125 -32.836 1.00 77.88 325 ARG A N 1
ATOM 2701 C CA . ARG A 1 325 ? 5.795 13.468 -32.265 1.00 77.88 325 ARG A CA 1
ATOM 2702 C C . ARG A 1 325 ? 6.523 14.493 -33.129 1.00 77.88 325 ARG A C 1
ATOM 2704 O O . ARG A 1 325 ? 7.678 14.302 -33.507 1.00 77.88 325 ARG A O 1
ATOM 2711 N N . ARG A 1 326 ? 5.821 15.569 -33.486 1.00 73.38 326 ARG A N 1
ATOM 2712 C CA . ARG A 1 326 ? 6.359 16.656 -34.323 1.00 73.38 326 ARG A CA 1
ATOM 2713 C C . ARG A 1 326 ? 6.913 17.820 -33.507 1.00 73.38 326 ARG A C 1
ATOM 2715 O O . ARG A 1 326 ? 7.754 18.550 -34.022 1.00 73.38 326 ARG A O 1
ATOM 2722 N N . ASP A 1 327 ? 6.470 17.955 -32.263 1.00 69.56 327 ASP A N 1
ATOM 2723 C CA . ASP A 1 327 ? 6.937 18.988 -31.341 1.00 69.56 327 ASP A CA 1
ATOM 2724 C C . ASP A 1 327 ? 8.386 18.693 -30.914 1.00 69.56 327 ASP A C 1
ATOM 2726 O O . ASP A 1 327 ? 8.732 17.537 -30.667 1.00 69.56 327 ASP A O 1
ATOM 2730 N N . ASP A 1 328 ? 9.227 19.729 -30.846 1.00 67.62 328 ASP A N 1
ATOM 2731 C CA . ASP A 1 328 ? 10.605 19.684 -30.324 1.00 67.62 328 ASP A CA 1
ATOM 2732 C C . ASP A 1 328 ? 11.578 18.705 -31.017 1.00 67.62 328 ASP A C 1
ATOM 2734 O O . ASP A 1 328 ? 12.507 18.185 -30.396 1.00 67.62 328 ASP A O 1
ATOM 2738 N N . ARG A 1 329 ? 11.425 18.486 -32.332 1.00 83.25 329 ARG A N 1
ATOM 2739 C CA . ARG A 1 329 ? 12.384 17.718 -33.155 1.00 83.25 329 ARG A CA 1
ATOM 2740 C C . ARG A 1 329 ? 13.715 18.462 -33.337 1.00 83.25 329 ARG A C 1
ATOM 2742 O O . ARG A 1 329 ? 13.991 19.038 -34.388 1.00 83.25 329 ARG A O 1
ATOM 2749 N N . THR A 1 330 ? 14.542 18.451 -32.301 1.00 88.00 330 THR A N 1
ATOM 2750 C CA . THR A 1 330 ? 15.910 18.983 -32.296 1.00 88.00 330 THR A CA 1
ATOM 2751 C C . THR A 1 330 ? 16.938 17.887 -32.584 1.00 88.00 330 THR A C 1
ATOM 2753 O O . THR A 1 330 ? 16.629 16.698 -32.581 1.00 88.00 330 THR A O 1
ATOM 2756 N N . VAL A 1 331 ? 18.194 18.276 -32.810 1.00 88.06 331 VAL A N 1
ATOM 2757 C CA . VAL A 1 331 ? 19.314 17.326 -32.930 1.00 88.06 331 VAL A CA 1
ATOM 2758 C C . VAL A 1 331 ? 19.424 16.456 -31.672 1.00 88.06 331 VAL A C 1
ATOM 2760 O O . VAL A 1 331 ? 19.531 15.237 -31.783 1.00 88.06 331 VAL A O 1
ATOM 2763 N N . ASP A 1 332 ? 19.322 17.068 -30.488 1.00 86.56 332 ASP A N 1
ATOM 2764 C CA . ASP A 1 332 ? 19.405 16.365 -29.202 1.00 86.56 332 ASP A CA 1
ATOM 2765 C C . ASP A 1 332 ? 18.280 15.341 -29.037 1.00 86.56 332 ASP A C 1
ATOM 2767 O O . ASP A 1 332 ? 18.524 14.227 -28.581 1.00 86.56 332 ASP A O 1
ATOM 2771 N N . TYR A 1 333 ? 17.070 15.670 -29.494 1.00 87.25 333 TYR A N 1
ATOM 2772 C CA . TYR A 1 333 ? 15.945 14.740 -29.508 1.00 87.25 333 TYR A CA 1
ATOM 2773 C C . TYR A 1 333 ? 16.254 13.460 -30.317 1.00 87.25 333 TYR A C 1
ATOM 2775 O O . TYR A 1 333 ? 15.981 12.352 -29.852 1.00 87.25 333 TYR A O 1
ATOM 2783 N N . PHE A 1 334 ? 16.872 13.578 -31.501 1.00 89.38 334 PHE A N 1
ATOM 2784 C CA . PHE A 1 334 ? 17.217 12.411 -32.327 1.00 89.38 334 PHE A CA 1
ATOM 2785 C C . PHE A 1 334 ? 18.404 11.617 -31.776 1.00 89.38 334 PHE A C 1
ATOM 2787 O O . PHE A 1 334 ? 18.420 10.392 -31.922 1.00 89.38 334 PHE A O 1
ATOM 2794 N N . ILE A 1 335 ? 19.368 12.284 -31.134 1.00 88.00 335 ILE A N 1
ATOM 2795 C CA . ILE A 1 335 ? 20.470 11.621 -30.421 1.00 88.00 335 ILE A CA 1
ATOM 2796 C C . ILE A 1 335 ? 19.923 10.818 -29.237 1.00 88.00 335 ILE A C 1
ATOM 2798 O O . ILE A 1 335 ? 20.329 9.673 -29.035 1.00 88.00 335 ILE A O 1
ATOM 2802 N N . GLU A 1 336 ? 18.986 11.385 -28.478 1.00 84.31 336 GLU A N 1
ATOM 2803 C CA . GLU A 1 336 ? 18.382 10.714 -27.328 1.00 84.31 336 GLU A CA 1
ATOM 2804 C C . GLU A 1 336 ? 17.537 9.508 -27.763 1.00 84.31 336 GLU A C 1
ATOM 2806 O O . GLU A 1 336 ? 17.670 8.423 -27.200 1.00 84.31 336 GLU A O 1
ATOM 2811 N N . TRP A 1 337 ? 16.757 9.639 -28.845 1.00 88.69 337 TRP A N 1
ATOM 2812 C CA . TRP A 1 337 ? 16.079 8.492 -29.459 1.00 88.69 337 TRP A CA 1
ATOM 2813 C C . TRP A 1 337 ? 17.063 7.377 -29.825 1.00 88.69 337 TRP A C 1
ATOM 2815 O O . TRP A 1 337 ? 16.827 6.207 -29.519 1.00 88.69 337 TRP A O 1
ATOM 2825 N N . PHE A 1 338 ? 18.186 7.737 -30.456 1.00 86.62 338 PHE A N 1
ATOM 2826 C CA . PHE A 1 338 ? 19.195 6.769 -30.875 1.00 86.62 338 PHE A CA 1
ATOM 2827 C C . PHE A 1 338 ? 19.841 6.068 -29.682 1.00 86.62 338 PHE A C 1
ATOM 2829 O O . PHE A 1 338 ? 20.057 4.861 -29.733 1.00 86.62 338 PHE A O 1
ATOM 2836 N N . ARG A 1 339 ? 20.087 6.783 -28.579 1.00 81.38 339 ARG A N 1
ATOM 2837 C CA . ARG A 1 339 ? 20.543 6.169 -27.326 1.00 81.38 339 ARG A CA 1
ATOM 2838 C C . ARG A 1 339 ? 19.581 5.065 -26.878 1.00 81.38 339 ARG A C 1
ATOM 2840 O O . ARG A 1 339 ? 20.023 3.951 -26.617 1.00 81.38 339 ARG A O 1
ATOM 2847 N N . TYR A 1 340 ? 18.280 5.337 -26.853 1.00 79.06 340 TYR A N 1
ATOM 2848 C CA . TYR A 1 340 ? 17.273 4.366 -26.415 1.00 79.06 340 TYR A CA 1
ATOM 2849 C C . TYR A 1 340 ? 17.078 3.189 -27.356 1.00 79.06 340 TYR A C 1
ATOM 2851 O O . TYR A 1 340 ? 16.925 2.054 -26.904 1.00 79.06 340 TYR A O 1
ATOM 2859 N N . PHE A 1 341 ? 17.150 3.439 -28.659 1.00 80.81 341 PHE A N 1
ATOM 2860 C CA . PHE A 1 341 ? 17.157 2.394 -29.675 1.00 80.81 341 PHE A CA 1
ATOM 2861 C C . PHE A 1 341 ? 18.273 1.361 -29.452 1.00 80.81 341 PHE A C 1
ATOM 2863 O O . PHE A 1 341 ? 18.091 0.181 -29.756 1.00 80.81 341 PHE A O 1
ATOM 2870 N N . LEU A 1 342 ? 19.399 1.782 -28.869 1.00 76.62 342 LEU A N 1
ATOM 2871 C CA . LEU A 1 342 ? 20.527 0.910 -28.543 1.00 76.62 342 LEU A CA 1
ATOM 2872 C C . LEU A 1 342 ? 20.430 0.227 -27.173 1.00 76.62 342 LEU A C 1
ATOM 2874 O O . LEU A 1 342 ? 21.062 -0.810 -26.992 1.00 76.62 342 LEU A O 1
ATOM 2878 N N . CYS A 1 343 ? 19.652 0.767 -26.230 1.00 68.38 343 CYS A N 1
ATOM 2879 C CA . CYS A 1 343 ? 19.475 0.193 -24.888 1.00 68.38 343 CYS A CA 1
ATOM 2880 C C . CYS A 1 343 ? 18.518 -1.018 -24.841 1.00 68.38 343 CYS A C 1
ATOM 2882 O O . CYS A 1 343 ? 18.459 -1.709 -23.827 1.00 68.38 343 CYS A O 1
ATOM 2884 N N . GLY A 1 344 ? 17.741 -1.273 -25.900 1.00 60.06 344 GLY A N 1
ATOM 2885 C CA . GLY A 1 344 ? 16.728 -2.334 -25.925 1.00 60.06 344 GLY A CA 1
ATOM 2886 C C . GLY A 1 344 ? 17.301 -3.742 -26.128 1.00 60.06 344 GLY A C 1
ATOM 2887 O O . GLY A 1 344 ? 18.277 -3.932 -26.859 1.00 60.06 344 GLY A O 1
ATOM 2888 N N . SER A 1 345 ? 16.644 -4.759 -25.554 1.00 55.25 345 SER A N 1
ATOM 2889 C CA . SER A 1 345 ? 16.868 -6.151 -25.956 1.00 55.25 345 SER A CA 1
ATOM 2890 C C . SER A 1 345 ? 16.616 -6.275 -27.456 1.00 55.25 345 SER A C 1
ATOM 2892 O O . SER A 1 345 ? 15.558 -5.886 -27.946 1.00 55.25 345 SER A O 1
ATOM 2894 N N . VAL A 1 346 ? 17.639 -6.760 -28.157 1.00 52.91 346 VAL A N 1
ATOM 2895 C CA . VAL A 1 346 ? 17.773 -6.901 -29.610 1.00 52.91 346 VAL A CA 1
ATOM 2896 C C . VAL A 1 346 ? 16.406 -7.115 -30.290 1.00 52.91 346 VAL A C 1
ATOM 2898 O O . VAL A 1 346 ? 15.883 -8.222 -30.218 1.00 52.91 346 VAL A O 1
ATOM 2901 N N . PRO A 1 347 ? 15.834 -6.095 -30.971 1.00 59.41 347 PRO A N 1
ATOM 2902 C CA . PRO A 1 347 ? 14.692 -6.298 -31.867 1.00 59.41 347 PRO A CA 1
ATOM 2903 C C . PRO A 1 347 ? 15.032 -7.386 -32.885 1.00 59.41 347 PRO A C 1
ATOM 2905 O O . PRO A 1 347 ? 16.213 -7.536 -33.204 1.00 59.41 347 PRO A O 1
ATOM 2908 N N . ASP A 1 348 ? 14.067 -8.086 -33.472 1.00 70.00 348 ASP A N 1
ATOM 2909 C CA . ASP A 1 348 ? 14.387 -8.874 -34.662 1.00 70.00 348 ASP A CA 1
ATOM 2910 C C . ASP A 1 348 ? 15.054 -7.973 -35.716 1.00 70.00 348 ASP A C 1
ATOM 2912 O O . ASP A 1 348 ? 14.812 -6.763 -35.784 1.00 70.00 348 ASP A O 1
ATOM 2916 N N . TRP A 1 349 ? 15.971 -8.531 -36.513 1.00 74.31 349 TRP A N 1
ATOM 2917 C CA . TRP A 1 349 ? 16.768 -7.748 -37.471 1.00 74.31 349 TRP A CA 1
ATOM 2918 C C . TRP A 1 349 ? 15.895 -6.877 -38.390 1.00 74.31 349 TRP A C 1
ATOM 2920 O O . TRP A 1 349 ? 16.255 -5.738 -38.684 1.00 74.31 349 TRP A O 1
ATOM 2930 N N . LEU A 1 350 ? 14.730 -7.390 -38.788 1.00 75.25 350 LEU A N 1
ATOM 2931 C CA . LEU A 1 350 ? 13.772 -6.673 -39.621 1.00 75.25 350 LEU A CA 1
ATOM 2932 C C . LEU A 1 350 ? 13.179 -5.447 -38.906 1.00 75.25 350 LEU A C 1
ATOM 2934 O O . LEU A 1 350 ? 13.134 -4.361 -39.480 1.00 75.25 350 LEU A O 1
ATOM 2938 N N . ASP A 1 351 ? 12.791 -5.587 -37.640 1.00 78.75 351 ASP A N 1
ATOM 2939 C CA . ASP A 1 351 ? 12.250 -4.479 -36.847 1.00 78.75 351 ASP A CA 1
ATOM 2940 C C . ASP A 1 351 ? 13.302 -3.408 -36.578 1.00 78.75 351 ASP A C 1
ATOM 2942 O O . ASP A 1 351 ? 13.004 -2.214 -36.622 1.00 78.75 351 ASP A O 1
ATOM 2946 N N . PHE A 1 352 ? 14.548 -3.832 -36.351 1.00 81.12 352 PHE A N 1
ATOM 2947 C CA . PHE A 1 352 ? 15.685 -2.928 -36.222 1.00 81.12 352 PHE A CA 1
ATOM 2948 C C . PHE A 1 352 ? 15.845 -2.053 -37.474 1.00 81.12 352 PHE A C 1
ATOM 2950 O O . PHE A 1 352 ? 15.986 -0.836 -37.359 1.00 81.12 352 PHE A O 1
ATOM 2957 N N . GLN A 1 353 ? 15.799 -2.655 -38.668 1.00 85.81 353 GLN A N 1
ATOM 2958 C CA . GLN A 1 353 ? 15.916 -1.916 -39.927 1.00 85.81 353 GLN A CA 1
ATOM 2959 C C . GLN A 1 353 ? 14.745 -0.954 -40.134 1.00 85.81 353 GLN A C 1
ATOM 2961 O O . GLN A 1 353 ? 14.971 0.200 -40.489 1.00 85.81 353 GLN A O 1
ATOM 2966 N N . ASN A 1 354 ? 13.515 -1.405 -39.875 1.00 87.88 354 ASN A N 1
ATOM 2967 C CA . ASN A 1 354 ? 12.316 -0.584 -40.039 1.00 87.88 354 ASN A CA 1
ATOM 2968 C C . ASN A 1 354 ? 12.336 0.640 -39.113 1.00 87.88 354 ASN A C 1
ATOM 2970 O O . ASN A 1 354 ? 12.208 1.763 -39.588 1.00 87.88 354 ASN A O 1
ATOM 2974 N N . LEU A 1 355 ? 12.601 0.447 -37.816 1.00 87.69 355 LEU A N 1
ATOM 2975 C CA . LEU A 1 355 ? 12.703 1.548 -36.849 1.00 87.69 355 LEU A CA 1
ATOM 2976 C C . LEU A 1 355 ? 13.810 2.544 -37.204 1.00 87.69 355 LEU A C 1
ATOM 2978 O O . LEU A 1 355 ? 13.641 3.751 -37.038 1.00 87.69 355 LEU A O 1
ATOM 2982 N N . PHE A 1 356 ? 14.953 2.048 -37.677 1.00 89.06 356 PHE A N 1
ATOM 2983 C CA . PHE A 1 356 ? 16.055 2.918 -38.067 1.00 89.06 356 PHE A CA 1
ATOM 2984 C C . PHE A 1 356 ? 15.732 3.725 -39.331 1.00 89.06 356 PHE A C 1
ATOM 2986 O O . PHE A 1 356 ? 16.061 4.911 -39.406 1.00 89.06 356 PHE A O 1
ATOM 2993 N N . ASN A 1 357 ? 15.042 3.112 -40.297 1.00 89.44 357 ASN A N 1
ATOM 2994 C CA . ASN A 1 357 ? 14.531 3.814 -41.470 1.00 89.44 357 ASN A CA 1
ATOM 2995 C C . ASN A 1 357 ? 13.562 4.925 -41.049 1.00 89.44 357 ASN A C 1
ATOM 2997 O O . ASN A 1 357 ? 13.806 6.079 -41.408 1.00 89.44 357 ASN A O 1
ATOM 3001 N N . ASP A 1 358 ? 12.568 4.611 -40.210 1.00 90.31 358 ASP A N 1
ATOM 3002 C CA . ASP A 1 358 ? 11.597 5.578 -39.679 1.00 90.31 358 ASP A CA 1
ATOM 3003 C C . ASP A 1 358 ? 12.300 6.767 -38.993 1.00 90.31 358 ASP A C 1
ATOM 3005 O O . ASP A 1 358 ? 11.929 7.928 -39.193 1.00 90.31 358 ASP A O 1
ATOM 3009 N N . TRP A 1 359 ? 13.353 6.498 -38.206 1.00 92.12 359 TRP A N 1
ATOM 3010 C CA . TRP A 1 359 ? 14.160 7.539 -37.560 1.00 92.12 359 TRP A CA 1
ATOM 3011 C C . TRP A 1 359 ? 14.840 8.439 -38.592 1.00 92.12 359 TRP A C 1
ATOM 3013 O O . TRP A 1 359 ? 14.713 9.661 -38.508 1.00 92.12 359 TRP A O 1
ATOM 3023 N N . THR A 1 360 ? 15.501 7.864 -39.604 1.00 91.81 360 THR A N 1
ATOM 3024 C CA . THR A 1 360 ? 16.160 8.663 -40.650 1.00 91.81 360 THR A CA 1
ATOM 3025 C C . THR A 1 360 ? 15.184 9.476 -41.497 1.00 91.81 360 THR A C 1
ATOM 3027 O O . THR A 1 360 ? 15.464 10.633 -41.815 1.00 91.81 360 THR A O 1
ATOM 3030 N N . GLU A 1 361 ? 14.015 8.925 -41.826 1.00 90.38 361 GLU A N 1
ATOM 3031 C CA . GLU A 1 361 ? 12.994 9.617 -42.620 1.00 90.38 361 GLU A CA 1
ATOM 3032 C C . GLU A 1 361 ? 12.468 10.883 -41.932 1.00 90.38 361 GLU A C 1
ATOM 3034 O O . GLU A 1 361 ? 12.090 11.843 -42.606 1.00 90.38 361 GLU A O 1
ATOM 3039 N N . CYS A 1 362 ? 12.515 10.944 -40.598 1.00 89.62 362 CYS A N 1
ATOM 3040 C CA . CYS A 1 362 ? 12.033 12.095 -39.838 1.00 89.62 362 CYS A CA 1
ATOM 3041 C C . CYS A 1 362 ? 12.843 13.385 -40.051 1.00 89.62 362 CYS A C 1
ATOM 3043 O O . CYS A 1 362 ? 12.297 14.472 -39.828 1.00 89.62 362 CYS A O 1
ATOM 3045 N N . PHE A 1 363 ? 14.113 13.286 -40.455 1.00 88.69 363 PHE A N 1
ATOM 3046 C CA . PHE A 1 363 ? 15.003 14.443 -40.606 1.00 88.69 363 PHE A CA 1
ATOM 3047 C C . PHE A 1 363 ? 15.773 14.486 -41.928 1.00 88.69 363 PHE A C 1
ATOM 3049 O O . PHE A 1 363 ? 16.293 15.545 -42.268 1.00 88.69 363 PHE A O 1
ATOM 3056 N N . VAL A 1 364 ? 15.839 13.397 -42.703 1.00 87.38 364 VAL A N 1
ATOM 3057 C CA . VAL A 1 364 ? 16.638 13.360 -43.941 1.00 87.38 364 VAL A CA 1
ATOM 3058 C C . VAL A 1 364 ? 16.195 14.407 -44.964 1.00 87.38 364 VAL A C 1
ATOM 3060 O O . VAL A 1 364 ? 17.031 14.962 -45.659 1.00 87.38 364 VAL A O 1
ATOM 3063 N N . SER A 1 365 ? 14.905 14.742 -45.044 1.00 85.31 365 SER A N 1
ATOM 3064 C CA . SER A 1 365 ? 14.411 15.788 -45.952 1.00 85.31 365 SER A CA 1
ATOM 3065 C C . SER A 1 365 ? 14.687 17.217 -45.463 1.00 85.31 365 SER A C 1
ATOM 3067 O O . SER A 1 365 ? 14.416 18.170 -46.189 1.00 85.31 365 SER A O 1
ATOM 3069 N N . GLN A 1 366 ? 15.187 17.389 -44.236 1.00 88.44 366 GLN A N 1
ATOM 3070 C CA . GLN A 1 366 ? 15.486 18.680 -43.620 1.00 88.44 366 GLN A CA 1
ATOM 3071 C C . GLN A 1 366 ? 17.002 18.896 -43.614 1.00 88.44 366 GLN A C 1
ATOM 3073 O O . GLN A 1 366 ? 17.682 18.528 -42.658 1.00 88.44 366 GLN A O 1
ATOM 3078 N N . LYS A 1 367 ? 17.533 19.498 -44.685 1.00 85.06 367 LYS A N 1
ATOM 3079 C CA . LYS A 1 367 ? 18.980 19.617 -44.945 1.00 85.06 367 LYS A CA 1
ATOM 3080 C C . LYS A 1 367 ? 19.790 20.122 -43.743 1.00 85.06 367 LYS A C 1
ATOM 3082 O O . LYS A 1 367 ? 20.786 19.504 -43.379 1.00 85.06 367 LYS A O 1
ATOM 3087 N N . ASP A 1 368 ? 19.337 21.188 -43.086 1.00 88.12 368 ASP A N 1
ATOM 3088 C CA . ASP A 1 368 ? 20.031 21.764 -41.924 1.00 88.12 368 ASP A CA 1
ATOM 3089 C C . ASP A 1 368 ? 20.056 20.817 -40.719 1.00 88.12 368 ASP A C 1
ATOM 3091 O O . ASP A 1 368 ? 21.058 20.719 -40.012 1.00 88.12 368 ASP A O 1
ATOM 3095 N N . LEU A 1 369 ? 18.952 20.109 -40.472 1.00 89.44 369 LEU A N 1
ATOM 3096 C CA . LEU A 1 369 ? 18.831 19.167 -39.364 1.00 89.44 369 LEU A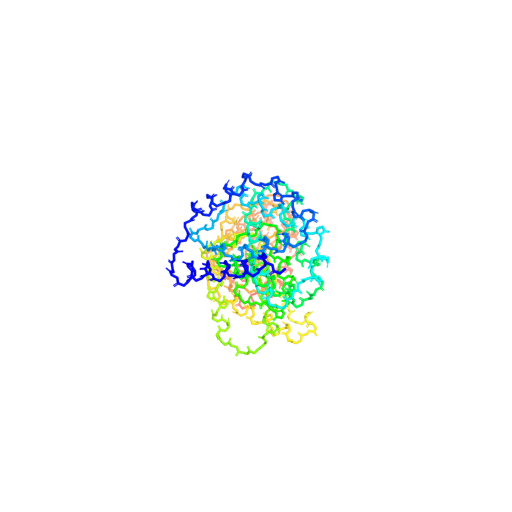 CA 1
ATOM 3097 C C . LEU A 1 369 ? 19.646 17.897 -39.633 1.00 89.44 369 LEU A C 1
ATOM 3099 O O . LEU A 1 369 ? 20.352 17.427 -38.743 1.00 89.44 369 LEU A O 1
ATOM 3103 N N . PHE A 1 370 ? 19.600 17.387 -40.868 1.00 90.56 370 PHE A N 1
ATOM 3104 C CA . PHE A 1 370 ? 20.422 16.268 -41.317 1.00 90.56 370 PHE A CA 1
ATOM 3105 C C . PHE A 1 370 ? 21.913 16.577 -41.153 1.00 90.56 370 PHE A C 1
ATOM 3107 O O . PHE A 1 370 ? 22.611 15.816 -40.487 1.00 90.56 370 PHE A O 1
ATOM 3114 N N . SER A 1 371 ? 22.388 17.718 -41.666 1.00 89.38 371 SER A N 1
ATOM 3115 C CA . SER A 1 371 ? 23.792 18.133 -41.534 1.00 89.38 371 SER A CA 1
ATOM 3116 C C . SER A 1 371 ? 24.234 18.205 -40.073 1.00 89.38 371 SER A C 1
ATOM 3118 O O . SER A 1 371 ? 25.258 17.628 -39.718 1.00 89.38 371 SER A O 1
ATOM 3120 N N . LYS A 1 372 ? 23.426 18.808 -39.191 1.00 92.25 372 LYS A N 1
ATOM 3121 C CA . LYS A 1 372 ? 23.743 18.888 -37.756 1.00 92.25 372 LYS A CA 1
ATOM 3122 C C . LYS A 1 372 ? 23.755 17.527 -37.049 1.00 92.25 372 LYS A C 1
ATOM 3124 O O . LYS A 1 372 ? 24.514 17.343 -36.103 1.00 92.25 372 LYS A O 1
ATOM 3129 N N . ILE A 1 373 ? 22.931 16.566 -37.475 1.00 90.94 373 ILE A N 1
ATOM 3130 C CA . ILE A 1 373 ? 22.975 15.188 -36.951 1.00 90.94 373 ILE A CA 1
ATOM 3131 C C . ILE A 1 373 ? 24.242 14.472 -37.438 1.00 90.94 373 ILE A C 1
ATOM 3133 O O . ILE A 1 373 ? 24.891 13.784 -36.652 1.00 90.94 373 ILE A O 1
ATOM 3137 N N . ILE A 1 374 ? 24.635 14.669 -38.700 1.00 90.31 374 ILE A N 1
ATOM 3138 C CA . ILE A 1 374 ? 25.887 14.128 -39.249 1.00 90.31 374 ILE A CA 1
ATOM 3139 C C . ILE A 1 374 ? 27.112 14.720 -38.540 1.00 90.31 374 ILE A C 1
ATOM 3141 O O . ILE A 1 374 ? 28.032 13.978 -38.210 1.00 90.31 374 ILE A O 1
ATOM 3145 N N . GLU A 1 375 ? 27.111 16.010 -38.201 1.00 91.81 375 GLU A N 1
ATOM 3146 C CA . GLU A 1 375 ? 28.160 16.628 -37.370 1.00 91.81 375 GLU A CA 1
ATOM 3147 C C . GLU A 1 375 ? 28.288 15.978 -35.979 1.00 91.81 375 GLU A C 1
ATOM 3149 O O . GLU A 1 375 ? 29.320 16.097 -35.320 1.00 91.81 375 GLU A O 1
ATOM 3154 N N . LYS A 1 376 ? 27.254 15.263 -35.520 1.00 92.25 376 LYS A N 1
ATOM 3155 C CA . LYS A 1 376 ? 27.231 14.513 -34.257 1.00 92.25 376 LYS A CA 1
ATOM 3156 C C . LYS A 1 376 ? 27.439 13.007 -34.451 1.00 92.25 376 LYS A C 1
ATOM 3158 O O . LYS A 1 376 ? 27.228 12.248 -33.505 1.00 92.25 376 LYS A O 1
ATOM 3163 N N . ILE A 1 377 ? 27.887 12.554 -35.626 1.00 86.56 377 ILE A N 1
ATOM 3164 C CA . ILE A 1 377 ? 28.085 11.125 -35.914 1.00 86.56 377 ILE A CA 1
ATOM 3165 C C . ILE A 1 377 ? 29.042 10.459 -34.919 1.00 86.56 377 ILE A C 1
ATOM 3167 O O . ILE A 1 377 ? 28.768 9.349 -34.473 1.00 86.56 377 ILE A O 1
ATOM 3171 N N . ASP A 1 378 ? 30.091 11.159 -34.479 1.00 85.81 378 ASP A N 1
ATOM 3172 C CA . ASP A 1 378 ? 31.033 10.650 -33.477 1.00 85.81 378 ASP A CA 1
ATOM 3173 C C . ASP A 1 378 ? 30.340 10.364 -32.139 1.00 85.81 378 ASP A C 1
ATOM 3175 O O . ASP A 1 378 ? 30.657 9.388 -31.459 1.00 85.81 378 ASP A O 1
ATOM 3179 N N . VAL A 1 379 ? 29.349 11.177 -31.758 1.00 88.06 379 VAL A N 1
ATOM 3180 C CA . VAL A 1 379 ? 28.536 10.939 -30.557 1.00 88.06 379 VAL A CA 1
ATOM 3181 C C . VAL A 1 379 ? 27.705 9.669 -30.731 1.00 88.06 379 VAL A C 1
ATOM 3183 O O . VAL A 1 379 ? 27.698 8.827 -29.835 1.00 88.06 379 VAL A O 1
ATOM 3186 N N . LEU A 1 380 ? 27.054 9.495 -31.885 1.00 87.38 380 LEU A N 1
ATOM 3187 C CA . LEU A 1 380 ? 26.251 8.304 -32.191 1.00 87.38 380 LEU A CA 1
ATOM 3188 C C . LEU A 1 380 ? 27.113 7.031 -32.205 1.00 87.38 380 LEU A C 1
ATOM 3190 O O . LEU A 1 380 ? 26.744 6.023 -31.603 1.00 87.38 380 LEU A O 1
ATOM 3194 N N . VAL A 1 381 ? 28.299 7.086 -32.814 1.00 85.06 381 VAL A N 1
ATOM 3195 C CA . VAL A 1 381 ? 29.264 5.976 -32.827 1.00 85.06 381 VAL A CA 1
ATOM 3196 C C . VAL A 1 381 ? 29.744 5.652 -31.411 1.00 85.06 381 VAL A C 1
ATOM 3198 O O . VAL A 1 381 ? 29.769 4.485 -31.022 1.00 85.06 381 VAL A O 1
ATOM 3201 N N . ASN A 1 382 ? 30.057 6.662 -30.597 1.00 84.19 382 ASN A N 1
ATOM 3202 C CA . ASN A 1 382 ? 30.454 6.455 -29.203 1.00 84.19 382 ASN A CA 1
ATOM 3203 C C . ASN A 1 382 ? 29.334 5.832 -28.356 1.00 84.19 382 ASN A C 1
ATOM 3205 O O . ASN A 1 382 ? 29.608 4.966 -27.523 1.00 84.19 382 ASN A O 1
ATOM 3209 N N . LEU A 1 383 ? 28.078 6.246 -28.559 1.00 82.62 383 LEU A N 1
ATOM 3210 C CA . LEU A 1 383 ? 26.917 5.624 -27.912 1.00 82.62 383 LEU A CA 1
ATOM 3211 C C . LEU A 1 383 ? 26.792 4.149 -28.314 1.00 82.62 383 LEU A C 1
ATOM 3213 O O . LEU A 1 383 ? 26.598 3.296 -27.450 1.00 82.62 383 LEU A O 1
ATOM 3217 N N . TRP A 1 384 ? 26.988 3.841 -29.598 1.00 81.31 384 TRP A N 1
ATOM 3218 C CA . TRP A 1 384 ? 26.975 2.472 -30.108 1.00 81.31 384 TRP A CA 1
ATOM 3219 C C . TRP A 1 384 ? 28.032 1.589 -29.453 1.00 81.31 384 TRP A C 1
ATOM 3221 O O . TRP A 1 384 ? 27.714 0.514 -28.947 1.00 81.31 384 TRP A O 1
ATOM 3231 N N . ILE A 1 385 ? 29.289 2.039 -29.455 1.00 80.12 385 ILE A N 1
ATOM 3232 C CA . ILE A 1 385 ? 30.420 1.278 -28.908 1.00 80.12 385 ILE A CA 1
ATOM 3233 C C . ILE A 1 385 ? 30.172 0.930 -27.438 1.00 80.12 385 ILE A C 1
ATOM 3235 O O . ILE A 1 385 ? 30.470 -0.183 -27.013 1.00 80.12 385 ILE A O 1
ATOM 3239 N N . LYS A 1 386 ? 29.589 1.860 -26.673 1.00 77.69 386 LYS A N 1
ATOM 3240 C CA . LYS A 1 386 ? 29.251 1.638 -25.263 1.00 77.69 386 LYS A CA 1
ATOM 3241 C C . LYS A 1 386 ? 28.107 0.641 -25.078 1.00 77.69 386 LYS A C 1
ATOM 3243 O O . LYS A 1 386 ? 28.184 -0.190 -24.181 1.00 77.69 386 LYS A O 1
ATOM 3248 N N . ALA A 1 387 ? 27.059 0.731 -25.894 1.00 72.06 387 ALA A N 1
ATOM 3249 C CA . ALA A 1 387 ? 25.845 -0.061 -25.711 1.00 72.06 387 ALA A CA 1
ATOM 3250 C C . ALA A 1 387 ? 25.944 -1.483 -26.294 1.00 72.06 387 ALA A C 1
ATOM 3252 O O . ALA A 1 387 ? 25.404 -2.425 -25.720 1.00 72.06 387 ALA A O 1
ATOM 3253 N N . ALA A 1 388 ? 26.624 -1.660 -27.430 1.00 69.81 388 ALA A N 1
ATOM 3254 C CA . ALA A 1 388 ? 26.633 -2.920 -28.172 1.00 69.81 388 ALA A CA 1
ATOM 3255 C C . ALA A 1 388 ? 27.994 -3.201 -28.847 1.00 69.81 388 ALA A C 1
ATOM 3257 O O . ALA A 1 388 ? 28.058 -3.323 -30.078 1.00 69.81 388 ALA A O 1
ATOM 3258 N N . PRO A 1 389 ? 29.086 -3.361 -28.069 1.00 67.31 389 PRO A N 1
ATOM 3259 C CA . PRO A 1 389 ? 30.454 -3.460 -28.592 1.00 67.31 389 PRO A CA 1
ATOM 3260 C C . PRO A 1 389 ? 30.698 -4.666 -29.513 1.00 67.31 389 PRO A C 1
ATOM 3262 O O . PRO A 1 389 ? 31.661 -4.667 -30.270 1.00 67.31 389 PRO A O 1
ATOM 3265 N N . GLN A 1 390 ? 29.838 -5.691 -29.468 1.00 69.75 390 GLN A N 1
ATOM 3266 C CA . GLN A 1 390 ? 29.977 -6.918 -30.265 1.00 69.75 390 GLN A CA 1
ATOM 3267 C C . GLN A 1 390 ? 28.980 -7.019 -31.437 1.00 69.75 390 GLN A C 1
ATOM 3269 O O . GLN A 1 390 ? 29.000 -7.997 -32.183 1.00 69.75 390 GLN A O 1
ATOM 3274 N N . ASN A 1 391 ? 28.104 -6.025 -31.644 1.00 73.88 391 ASN A N 1
ATOM 3275 C CA . ASN A 1 391 ? 27.054 -6.091 -32.670 1.00 73.88 391 ASN A CA 1
ATOM 3276 C C . ASN A 1 391 ? 27.505 -5.511 -34.023 1.00 73.88 391 ASN A C 1
ATOM 3278 O O . ASN A 1 391 ? 26.978 -4.509 -34.519 1.00 73.88 391 ASN A O 1
ATOM 3282 N N . ASN A 1 392 ? 28.503 -6.161 -34.624 1.00 73.50 392 ASN A N 1
ATOM 3283 C CA . ASN A 1 392 ? 29.171 -5.683 -35.838 1.00 73.50 392 ASN A CA 1
ATOM 3284 C C . ASN A 1 392 ? 28.224 -5.572 -37.044 1.00 73.50 392 ASN A C 1
ATOM 3286 O O . ASN A 1 392 ? 28.355 -4.653 -37.849 1.00 73.50 392 ASN A O 1
ATOM 3290 N N . GLN A 1 393 ? 27.242 -6.469 -37.171 1.00 80.06 393 GLN A N 1
ATOM 3291 C CA . GLN A 1 393 ? 26.323 -6.476 -38.313 1.00 80.06 393 GLN A CA 1
ATOM 3292 C C . GLN A 1 393 ? 25.433 -5.224 -38.349 1.00 80.06 393 GLN A C 1
ATOM 3294 O O . GLN A 1 393 ? 25.278 -4.601 -39.402 1.00 80.06 393 GLN A O 1
ATOM 3299 N N . ARG A 1 394 ? 24.878 -4.822 -37.200 1.00 80.12 394 ARG A N 1
ATOM 3300 C CA . ARG A 1 394 ? 24.047 -3.616 -37.095 1.00 80.12 394 ARG A CA 1
ATOM 3301 C C . ARG A 1 394 ? 24.861 -2.334 -37.225 1.00 80.12 394 ARG A C 1
ATOM 3303 O O . ARG A 1 394 ? 24.404 -1.410 -37.890 1.00 80.12 394 ARG A O 1
ATOM 3310 N N . ALA A 1 395 ? 26.075 -2.305 -36.673 1.00 79.25 395 ALA A N 1
ATOM 3311 C CA . ALA A 1 395 ? 26.991 -1.176 -36.829 1.00 79.25 395 ALA A CA 1
ATOM 3312 C C . ALA A 1 395 ? 27.354 -0.943 -38.306 1.00 79.25 395 ALA A C 1
ATOM 3314 O O . ALA A 1 395 ? 27.295 0.180 -38.805 1.00 79.25 395 ALA A O 1
ATOM 3315 N N . VAL A 1 396 ? 27.663 -2.018 -39.040 1.00 83.12 396 VAL A N 1
ATOM 3316 C CA . VAL A 1 396 ? 27.940 -1.942 -40.481 1.00 83.12 396 VAL A CA 1
ATOM 3317 C C . VAL A 1 396 ? 26.712 -1.461 -41.254 1.00 83.12 396 VAL A C 1
ATOM 3319 O O . VAL A 1 396 ? 26.856 -0.649 -42.167 1.00 83.12 396 VAL A O 1
ATOM 3322 N N . PHE A 1 397 ? 25.510 -1.928 -40.902 1.00 85.62 397 PHE A N 1
ATOM 3323 C CA . PHE A 1 397 ? 24.275 -1.434 -41.516 1.00 85.62 397 PHE A CA 1
ATOM 3324 C C . PHE A 1 397 ? 24.055 0.057 -41.241 1.00 85.62 397 PHE A C 1
ATOM 3326 O O . PHE A 1 397 ? 23.826 0.801 -42.190 1.00 85.62 397 PHE A O 1
ATOM 3333 N N . PHE A 1 398 ? 24.199 0.499 -39.989 1.00 87.00 398 PHE A N 1
ATOM 3334 C CA . PHE A 1 398 ? 24.116 1.906 -39.596 1.00 87.00 398 PHE A CA 1
ATOM 3335 C C . PHE A 1 398 ? 25.043 2.778 -40.453 1.00 87.00 398 PHE A C 1
ATOM 3337 O O . PHE A 1 398 ? 24.579 3.705 -41.115 1.00 87.00 398 PHE A O 1
ATOM 3344 N N . LEU A 1 399 ? 26.335 2.437 -40.518 1.00 85.88 399 LEU A N 1
ATOM 3345 C CA . LEU A 1 399 ? 27.319 3.200 -41.290 1.00 85.88 399 LEU A CA 1
ATOM 3346 C C . LEU A 1 399 ? 26.968 3.238 -42.782 1.00 85.88 399 LEU A C 1
ATOM 3348 O O . LEU A 1 399 ? 26.961 4.309 -43.387 1.00 85.88 399 LEU A O 1
ATOM 3352 N N . LYS A 1 400 ? 26.632 2.085 -43.375 1.00 89.06 400 LYS A N 1
ATOM 3353 C CA . LYS A 1 400 ? 26.238 2.002 -44.791 1.00 89.06 400 LYS A CA 1
ATOM 3354 C C . LYS A 1 400 ? 25.004 2.849 -45.087 1.00 89.06 400 LYS A C 1
ATOM 3356 O O . LYS A 1 400 ? 24.977 3.545 -46.100 1.00 89.06 400 LYS A O 1
ATOM 3361 N N . HIS A 1 401 ? 24.002 2.796 -44.215 1.00 89.94 401 HIS A N 1
ATOM 3362 C CA . HIS A 1 401 ? 22.762 3.546 -44.374 1.00 89.94 401 HIS A CA 1
ATOM 3363 C C . HIS A 1 401 ? 23.002 5.050 -44.281 1.00 89.94 401 HIS A C 1
ATOM 3365 O O . HIS A 1 401 ? 22.582 5.779 -45.175 1.00 89.94 401 HIS A O 1
ATOM 3371 N N . MET A 1 402 ? 23.738 5.520 -43.269 1.00 89.31 402 MET A N 1
ATOM 3372 C CA . MET A 1 402 ? 24.044 6.948 -43.120 1.00 89.31 402 MET A CA 1
ATOM 3373 C C . MET A 1 402 ? 24.846 7.485 -44.314 1.00 89.31 402 MET A C 1
ATOM 3375 O O . MET A 1 402 ? 24.498 8.530 -44.862 1.00 89.31 402 MET A O 1
ATOM 3379 N N . VAL A 1 403 ? 25.849 6.737 -44.791 1.00 88.94 403 VAL A N 1
ATOM 3380 C CA . VAL A 1 403 ? 26.609 7.085 -46.006 1.00 88.94 403 VAL A CA 1
ATOM 3381 C C . VAL A 1 403 ? 25.693 7.169 -47.232 1.00 88.94 403 VAL A C 1
ATOM 3383 O O . VAL A 1 403 ? 25.787 8.121 -48.009 1.00 88.94 403 VAL A O 1
ATOM 3386 N N . ALA A 1 404 ? 24.775 6.214 -47.403 1.00 89.62 404 ALA A N 1
ATOM 3387 C CA . ALA A 1 404 ? 23.813 6.240 -48.501 1.00 89.62 404 ALA A CA 1
ATOM 3388 C C . ALA A 1 404 ? 22.895 7.475 -48.442 1.00 89.62 404 ALA A C 1
ATOM 3390 O O . ALA A 1 404 ? 22.642 8.091 -49.481 1.00 89.62 404 ALA A O 1
ATOM 3391 N N . GLN A 1 405 ? 22.444 7.883 -47.249 1.00 88.88 405 GLN A N 1
ATOM 3392 C CA . GLN A 1 405 ? 21.648 9.105 -47.092 1.00 88.88 405 GLN A CA 1
ATOM 3393 C C . GLN A 1 405 ? 22.456 10.370 -47.422 1.00 88.88 405 GLN A C 1
ATOM 3395 O O . GLN A 1 405 ? 21.922 11.260 -48.085 1.00 88.88 405 GLN A O 1
ATOM 3400 N N . CYS A 1 406 ? 23.746 10.435 -47.069 1.00 86.31 406 CYS A N 1
ATOM 3401 C CA . CYS A 1 406 ? 24.620 11.545 -47.470 1.00 86.31 406 CYS A CA 1
ATOM 3402 C C . CYS A 1 406 ? 24.716 11.675 -49.000 1.00 86.31 406 CYS A C 1
ATOM 3404 O O . CYS A 1 406 ? 24.551 12.768 -49.542 1.00 86.31 406 CYS A O 1
ATOM 3406 N N . PHE A 1 407 ? 24.911 10.562 -49.719 1.00 86.00 407 PHE A N 1
ATOM 3407 C CA . PHE A 1 407 ? 24.925 10.575 -51.188 1.00 86.00 407 PHE A CA 1
ATOM 3408 C C . PHE A 1 407 ? 23.571 10.961 -51.791 1.00 86.00 407 PHE A C 1
ATOM 3410 O O . PHE A 1 407 ? 23.526 11.617 -52.831 1.00 86.00 407 PHE A O 1
ATOM 3417 N N . ARG A 1 408 ? 22.464 10.561 -51.157 1.00 84.00 408 ARG A N 1
ATOM 3418 C CA . ARG A 1 408 ? 21.115 10.938 -51.592 1.00 84.00 408 ARG A CA 1
ATOM 3419 C C . ARG A 1 408 ? 20.880 12.443 -51.461 1.00 84.00 408 ARG A C 1
ATOM 3421 O O . ARG A 1 408 ? 20.342 13.035 -52.388 1.00 84.00 408 ARG A O 1
ATOM 3428 N N . GLN A 1 409 ? 21.313 13.051 -50.357 1.00 79.19 409 GLN A N 1
ATOM 3429 C CA . GLN A 1 409 ? 21.238 14.502 -50.161 1.00 79.19 409 GLN A CA 1
ATOM 3430 C C . GLN A 1 409 ? 22.108 15.258 -51.172 1.00 79.19 409 GLN A C 1
ATOM 3432 O O . GLN A 1 409 ? 21.627 16.190 -51.806 1.00 79.19 409 GLN A O 1
ATOM 3437 N N . GLY A 1 410 ? 23.342 14.798 -51.413 1.00 67.69 410 GLY A N 1
ATOM 3438 C CA . GLY A 1 410 ? 24.252 15.437 -52.372 1.00 67.69 410 GLY A CA 1
ATOM 3439 C C . GLY A 1 410 ? 23.768 15.415 -53.829 1.00 67.69 410 GLY A C 1
ATOM 3440 O O . GLY A 1 410 ? 24.117 16.302 -54.597 1.00 67.69 410 GLY A O 1
ATOM 3441 N N . LYS A 1 411 ? 22.928 14.444 -54.219 1.00 62.69 411 LYS A N 1
ATOM 3442 C CA . LYS A 1 411 ? 22.329 14.379 -55.568 1.00 62.69 411 LYS A CA 1
ATOM 3443 C C . LYS A 1 411 ? 21.196 15.382 -55.805 1.00 62.69 411 LYS A C 1
ATOM 3445 O O . LYS A 1 411 ? 20.855 15.608 -56.957 1.00 62.69 411 LYS A O 1
ATOM 3450 N N . HIS A 1 412 ? 20.602 15.948 -54.755 1.00 55.09 412 HIS A N 1
ATOM 3451 C CA . HIS A 1 412 ? 19.560 16.973 -54.879 1.00 55.09 412 HIS A CA 1
ATOM 3452 C C . HIS A 1 412 ? 20.125 18.402 -55.001 1.00 55.09 412 HIS A C 1
ATOM 3454 O O . HIS A 1 412 ? 19.356 19.327 -55.245 1.00 55.09 412 HIS A O 1
ATOM 3460 N N . ASP A 1 413 ? 21.447 18.567 -54.870 1.00 49.19 413 ASP A N 1
ATOM 3461 C CA . ASP A 1 413 ? 22.173 19.841 -54.982 1.00 49.19 413 ASP A CA 1
ATOM 3462 C C . ASP A 1 413 ? 22.956 19.993 -56.309 1.00 49.19 413 ASP A C 1
ATOM 3464 O O . ASP A 1 413 ? 23.732 20.940 -56.453 1.00 49.19 413 ASP A O 1
ATOM 3468 N N . CYS A 1 414 ? 22.799 19.063 -57.261 1.00 40.62 414 CYS A N 1
ATOM 3469 C CA . CYS A 1 414 ? 23.425 19.112 -58.591 1.00 40.62 414 CYS A CA 1
ATOM 3470 C C . CYS A 1 414 ? 22.405 19.384 -59.695 1.00 40.62 414 CYS A C 1
ATOM 3472 O O . CYS A 1 414 ? 21.345 18.715 -59.690 1.00 40.62 414 CYS A O 1
#

Radius of gyration: 30.96 Å; chains: 1; bounding box: 63×41×105 Å

Sequence (414 aa):
MKSYDKVDSFLKQFSIAVLERSRRFSNENLNLFFQTCRKYYNTIEQKVKQDLLALKTLIRVMRVVPINQENMIVRSEAAVFFASIVLKTLSEKCQALWSTLIDTEWSSFREGLVILCCIKAFWHHDSEEDRNEPFNLLSMIPDQEQRQEITATLLSLLSDLRWIPRRNQETALYTLVGHDHLTLEHLEVAASLETYISYLTQIVTTHPKNDNELHERIHLQLNKLLTQNRFPLKLADIAFVLNYMKTQTTEVHDDITEVAMKRVKTVFEKNDLLWDTVIRILNEKNNRITPKEFPFIQNIIFDSYNPYFLHGINVQEYLKRMLSRRDDRTVDYFIEWFRYFLCGSVPDWLDFQNLFNDWTECFVSQKDLFSKIIEKIDVLVNLWIKAAPQNNQRAVFFLKHMVAQCFRQGKHDC

pLDDT: mean 82.22, std 10.69, range [39.12, 95.12]

Foldseek 3Di:
DPVVVVLVVVLVVLCCVPVVVVPDDALVNLLVVLVVCVVCLVVLLVPLLVDLVSLQSQLLVQLSVDDAQRRHNQANPSLLSVLCSSLVSCLVCVVVSLVVDDPVSLVSNLSSLLSSLLNNQSDDDPDPVSNCSSLVSLVPHPDLVSSLVSLLVSLLRCLRNLPAGDDCSLVSSDVSNDLLRDDLSSLSNPQAPLSSLVSQLSVCLNVVPDDPVVLVVNLVSVVVCVVVCSHVDDLVRLVSLQVLLQDDLVVPPDPSSSSSSVSSSVSVVPNPSNLVVSLVNLQVCLVVPDPVCLVSSVCSQQVGNDNVSNLSHPLLSSLLVLLVDPPPPALVSLLSSLLSLLRHDDDPPVSNVVSVVSSCVSPLVPVVRLVVNVVCVVVSVVSNCVRPVPPVVVVVVVVVVNVVSVVVVVVVVD

Organism: NCBI:txid392032

InterPro domains:
  IPR016024 Armadillo-type fold [SSF48371] (31-272)

Secondary structure (DSSP, 8-state):
--SHHHHHHHHHHHHIIIIITT----HHHHHHHHHHHHTTHHHHHHHHHH-HHHHHHHHHHHTTS---TTT--TT-HHHHHHHHHHHHHHHHHHHHHHTT--HHHHHHHHHHHHHHHHHHHT---S-GGGSSHHHHHHHT-S-HHHHHHHHHHHHHHHHHTT---STTHHHHHHHHH-GGG--GGGGGG-SSHHHHHHHHHHHHHH--S--HHHHHHHHHHHHHHHHTT-S---HHHHHHHHHHHHS-GGG-S-HHHHHHHHHHHHHHHT-HHHHHHHHHHHHHHHTT--TTTHHHHHHHHHS-S-GGGGTTS-HHHHHHHHHH--TT--HHHHHHHHHHHHHSS---HHHHHHHHHHHHHHHHT-HHHHHHHHTTHHHHHHHHHHH-TT-HHHHHHHHHHHHHHHHHHHTT--